Protein AF-F8L8P2-F1 (afdb_monomer_lite)

Secondary structure (DSSP, 8-state):
-------THHHHHHHHHHHHHHHHHHHHHHS-TTSGGGS-TTS-TTGGGGTTSHHHHHHHHHHHHHHS--S-HHHHHHHHHHHHHHHHHHHHHHHTTS--HHHHHHHHHHHHHHTT-----HHHHHHHHTTSTT-------------PPPPPHHHHTS---HHHHHHHHHHHHHHHHHHHHHS-TTS-EEE-HHHHHHHHHHHHHHS-TTTHHHHHHHTT-TT--HHHHHHHHHHHHHHT--BTTEEEEEEEEEE-TT-S-HHHHHHHHHHH-PEEEES-HHHHHHHHHHHTTTSS--S-S---TT-EEEEEEEEEEEEBSS--S-EEEEEEE-TTS-EEEEEEEEEEEEEEEEE-SSEEEEEEEBP-SS-TTS-EEEEEEEESSGGGHHHHHHH--HHHHHHHHHH-EEEEEEEEEEE-EEEEEE-TTHHHHHHHTT----SB-GGGTT-BEEEEEEEEEEEEETTEES----------PPPP-PPPPSEEEE-SS-EEEEEEETTEEEEEEEE-SSTTB---

pLDDT: mean 72.41, std 24.46, range [23.53, 98.12]

Organism: Simkania negevensis (strain ATCC VR-1471 / DSM 27360 / Z) (NCBI:txid331113)

Foldseek 3Di:
DDDDDDDDVVVVVVVVVVVVVVVVVVVPVVPDPDPPPPPDVPDDPPVVVCVVVPVVVVVVVVVVCVVPPDPDPVVVVVVVVVVVVVVLVVVVVVCVVPPDPVVVVVSVVVVCVVVVPPDDDPVVVVVVQVPDPPPDDPPDDPPPPVPQFAADPLLVPDDEDPVLLVQLLQLLLVQVLLVLLLDDPQDWAKDFSLLVVLLLLLLLLQADPVLNQVQCVLSVNPPDDNSRSLSSNLVVVVVQDDVAFDKQKEKEKEADPPQFAPVSVSSCRNRVVYYYFQQDQCRVLCVLCSSAVNLSNGFDPDTDRLAMEIDIEIDTHFFFPAFFPAWDWDWFQFLVRDTDIFTKTKDWWKWFKDDDPFWIKTWTWTDDPDPPVWTKTKIKIGGPDLNCQSVVSNQSRLVSLVVRNVRTDIDHTEIEIDTWFWHKDWPPPVVVSCVVSPNPRDQFGPRRNGRGNDYYTYMYTWTQDRTGIDDDDDDDDDDDDDDDDDPHRPHYDYNSGWIKIFTDIPSRGRMIIIGRDCHGRDDD

Radius of gyration: 30.96 Å; chains: 1; bounding box: 72×100×66 Å

Structure (mmCIF, N/CA/C/O backbone):
data_AF-F8L8P2-F1
#
_entry.id   AF-F8L8P2-F1
#
loop_
_atom_site.group_PDB
_atom_site.id
_atom_site.type_symbol
_atom_site.label_atom_id
_atom_site.label_alt_id
_atom_site.label_comp_id
_atom_site.label_asym_id
_atom_site.label_entity_id
_atom_site.label_seq_id
_atom_site.pdbx_PDB_ins_code
_atom_site.Cartn_x
_atom_site.Cartn_y
_atom_site.Cartn_z
_atom_site.occupancy
_atom_site.B_iso_or_equiv
_atom_site.auth_seq_id
_atom_site.auth_comp_id
_atom_site.auth_asym_id
_atom_site.auth_atom_id
_atom_site.pdbx_PDB_model_num
ATOM 1 N N . MET A 1 1 ? -28.507 78.501 -16.290 1.00 25.98 1 MET A N 1
ATOM 2 C CA . MET A 1 1 ? -29.475 79.107 -17.228 1.00 25.98 1 MET A CA 1
ATOM 3 C C . MET A 1 1 ? -30.063 77.997 -18.083 1.00 25.98 1 MET A C 1
ATOM 5 O O . MET A 1 1 ? -29.312 77.116 -18.471 1.00 25.98 1 MET A O 1
ATOM 9 N N . SER A 1 2 ? -31.384 78.058 -18.278 1.00 24.05 2 SER A N 1
ATOM 10 C CA . SER A 1 2 ? -32.237 77.299 -19.212 1.00 24.05 2 SER A CA 1
ATOM 11 C C . SER A 1 2 ? -32.183 75.765 -19.208 1.00 24.05 2 SER A C 1
ATOM 13 O O . SER A 1 2 ? -31.308 75.138 -19.797 1.00 24.05 2 SER A O 1
ATOM 15 N N . ALA A 1 3 ? -33.246 75.185 -18.648 1.00 33.00 3 ALA A N 1
ATOM 16 C CA . ALA A 1 3 ? -33.853 73.969 -19.165 1.00 33.00 3 ALA A CA 1
ATOM 17 C C . ALA A 1 3 ? -34.311 74.190 -20.615 1.00 33.00 3 ALA A C 1
ATOM 19 O O . ALA A 1 3 ? -35.007 75.174 -20.851 1.00 33.00 3 ALA A O 1
ATOM 20 N N . SER A 1 4 ? -33.976 73.279 -21.535 1.00 30.20 4 SER A N 1
ATOM 21 C CA . SER A 1 4 ? -34.784 72.976 -22.728 1.00 30.20 4 SER A CA 1
ATOM 22 C C . SER A 1 4 ? -34.096 71.940 -23.630 1.00 30.20 4 SER A C 1
ATOM 24 O O . SER A 1 4 ? -32.990 72.177 -24.102 1.00 30.20 4 SER A O 1
ATOM 26 N N . ILE A 1 5 ? -34.840 70.869 -23.932 1.00 37.75 5 ILE A N 1
ATOM 27 C CA . ILE A 1 5 ? -34.777 70.059 -25.163 1.00 37.75 5 ILE A CA 1
ATOM 28 C C . ILE A 1 5 ? -33.667 68.995 -25.237 1.00 37.75 5 ILE A C 1
ATOM 30 O O . ILE A 1 5 ? -32.607 69.195 -25.814 1.00 37.75 5 ILE A O 1
ATOM 34 N N . LEU A 1 6 ? -34.000 67.787 -24.775 1.00 29.09 6 LEU A N 1
ATOM 35 C CA . LEU A 1 6 ? -33.785 66.581 -25.580 1.00 29.09 6 LEU A CA 1
ATOM 36 C C . LEU A 1 6 ? -35.141 65.863 -25.650 1.00 29.09 6 LEU A C 1
ATOM 38 O O . LEU A 1 6 ? -35.615 65.301 -24.661 1.00 29.09 6 LEU A O 1
ATOM 42 N N . GLU A 1 7 ? -35.800 66.007 -26.799 1.00 36.81 7 GLU A N 1
ATOM 43 C CA . GLU A 1 7 ? -37.090 65.400 -27.147 1.00 36.81 7 GLU A CA 1
ATOM 44 C C . GLU A 1 7 ? -37.028 63.861 -27.169 1.00 36.81 7 GLU A C 1
ATOM 46 O O . GLU A 1 7 ? -35.950 63.261 -27.172 1.00 36.81 7 GLU A O 1
ATOM 51 N N . GLY A 1 8 ? -38.210 63.232 -27.134 1.00 40.81 8 GLY A N 1
ATOM 52 C CA . GLY A 1 8 ? -38.454 61.823 -26.790 1.00 40.81 8 GLY A CA 1
ATOM 53 C C . GLY A 1 8 ? -37.607 60.767 -27.509 1.00 40.81 8 GLY A C 1
ATOM 54 O O . GLY A 1 8 ? -37.331 59.726 -26.910 1.00 40.81 8 GLY A O 1
ATOM 55 N N . ASP A 1 9 ? -37.107 61.044 -28.711 1.00 38.44 9 ASP A N 1
ATOM 56 C CA . ASP A 1 9 ? -36.269 60.104 -29.464 1.00 38.44 9 ASP A CA 1
ATOM 57 C C . ASP A 1 9 ? -34.876 59.909 -28.842 1.00 38.44 9 ASP A C 1
ATOM 59 O O . ASP A 1 9 ? -34.335 58.801 -28.869 1.00 38.44 9 ASP A O 1
ATOM 63 N N . ASN A 1 10 ? -34.331 60.920 -28.155 1.00 38.31 10 ASN A N 1
ATOM 64 C CA . ASN A 1 10 ? -33.040 60.799 -27.467 1.00 38.31 10 ASN A CA 1
ATOM 65 C C . ASN A 1 10 ? -33.119 59.968 -26.178 1.00 38.31 10 ASN A C 1
ATOM 67 O O . ASN A 1 10 ? -32.112 59.407 -25.756 1.00 38.31 10 ASN A O 1
ATOM 71 N N . ARG A 1 11 ? -34.305 59.818 -25.566 1.00 39.81 11 ARG A N 1
ATOM 72 C CA . ARG A 1 11 ? -34.502 58.916 -24.412 1.00 39.81 11 ARG A CA 1
ATOM 73 C C . ARG A 1 11 ? -34.585 57.454 -24.835 1.00 39.81 11 ARG A C 1
ATOM 75 O O . ARG A 1 11 ? -34.071 56.594 -24.125 1.00 39.81 11 ARG A O 1
ATOM 82 N N . ILE A 1 12 ? -35.194 57.180 -25.988 1.00 38.56 12 ILE A N 1
ATOM 83 C CA . ILE A 1 12 ? -35.217 55.837 -26.579 1.00 38.56 12 ILE A CA 1
ATOM 84 C C . ILE A 1 12 ? -33.811 55.458 -27.043 1.00 38.56 12 ILE A C 1
ATOM 86 O O . ILE A 1 12 ? -33.401 54.323 -26.819 1.00 38.56 12 ILE A O 1
ATOM 90 N N . LEU A 1 13 ? -33.054 56.402 -27.613 1.00 36.56 13 LEU A N 1
ATOM 91 C CA . LEU A 1 13 ? -31.657 56.189 -27.990 1.00 36.56 13 LEU A CA 1
ATOM 92 C C . LEU A 1 13 ? -30.787 55.873 -26.764 1.00 36.56 13 LEU A C 1
ATOM 94 O O . LEU A 1 13 ? -30.117 54.845 -26.762 1.00 36.56 13 LEU A O 1
ATOM 98 N N . LEU A 1 14 ? -30.901 56.656 -25.681 1.00 41.03 14 LEU A N 1
ATOM 99 C CA . LEU A 1 14 ? -30.187 56.388 -24.425 1.00 41.03 14 LEU A CA 1
ATOM 100 C C . LEU A 1 14 ? -30.578 55.036 -23.812 1.00 41.03 14 LEU A C 1
ATOM 102 O O . LEU A 1 14 ? -29.719 54.308 -23.329 1.00 41.03 14 LEU A O 1
ATOM 106 N N . ALA A 1 15 ? -31.865 54.674 -23.845 1.00 38.75 15 ALA A N 1
ATOM 107 C CA . ALA A 1 15 ? -32.341 53.381 -23.360 1.00 38.75 15 ALA A CA 1
ATOM 108 C C . ALA A 1 15 ? -31.826 52.220 -24.225 1.00 38.75 15 ALA A C 1
ATOM 110 O O . ALA A 1 15 ? -31.468 51.172 -23.689 1.00 38.75 15 ALA A O 1
ATOM 111 N N . LYS A 1 16 ? -31.734 52.399 -25.548 1.00 40.84 16 LYS A N 1
ATOM 112 C CA . LYS A 1 16 ? -31.143 51.416 -26.468 1.00 40.84 16 LYS A CA 1
ATOM 113 C C . LYS A 1 16 ? -29.648 51.249 -26.217 1.00 40.84 16 LYS A C 1
ATOM 115 O O . LYS A 1 16 ? -29.190 50.113 -26.145 1.00 40.84 16 LYS A O 1
ATOM 120 N N . GLU A 1 17 ? -28.921 52.346 -26.027 1.00 43.06 17 GLU A N 1
ATOM 121 C CA . GLU A 1 17 ? -27.490 52.331 -25.709 1.00 43.06 17 GLU A CA 1
ATOM 122 C C . GLU A 1 17 ? -27.221 51.705 -24.334 1.00 43.06 17 GLU A C 1
ATOM 124 O O . GLU A 1 17 ? -26.326 50.873 -24.210 1.00 43.06 17 GLU A O 1
ATOM 129 N N . LEU A 1 18 ? -28.048 51.989 -23.321 1.00 42.78 18 LEU A N 1
ATOM 130 C CA . LEU A 1 18 ? -27.982 51.328 -22.012 1.00 42.78 18 LEU A CA 1
ATOM 131 C C . LEU A 1 18 ? -28.315 49.835 -22.095 1.00 42.78 18 LEU A C 1
ATOM 133 O O . LEU A 1 18 ? -27.648 49.025 -21.459 1.00 42.78 18 LEU A O 1
ATOM 137 N N . THR A 1 19 ? -29.305 49.448 -22.902 1.00 42.31 19 THR A N 1
ATOM 138 C CA . THR A 1 19 ? -29.661 48.032 -23.104 1.00 42.31 19 THR A CA 1
ATOM 139 C C . THR A 1 19 ? -28.543 47.291 -23.836 1.00 42.31 19 THR A C 1
ATOM 141 O O . THR A 1 19 ? -28.214 46.162 -23.480 1.00 42.31 19 THR A O 1
ATOM 144 N N . GLN A 1 20 ? -27.908 47.935 -24.819 1.00 41.50 20 GLN A N 1
ATOM 145 C CA . GLN A 1 20 ? -26.737 47.398 -25.511 1.00 41.50 20 GLN A CA 1
ATOM 146 C C . GLN A 1 20 ? -25.528 47.293 -24.581 1.00 41.50 20 GLN A C 1
ATOM 148 O O . GLN A 1 20 ? -24.863 46.260 -24.590 1.00 41.50 20 GLN A O 1
ATOM 153 N N . ALA A 1 21 ? -25.278 48.292 -23.732 1.00 42.38 21 ALA A N 1
ATOM 154 C CA . ALA A 1 21 ? -24.204 48.259 -22.742 1.00 42.38 21 ALA A CA 1
ATOM 155 C C . ALA A 1 21 ? -24.419 47.142 -21.707 1.00 42.38 21 ALA A C 1
ATOM 157 O O . ALA A 1 21 ? -23.493 46.389 -21.412 1.00 42.38 21 ALA A O 1
ATOM 158 N N . VAL A 1 22 ? -25.649 46.963 -21.215 1.00 44.25 22 VAL A N 1
ATOM 159 C CA . VAL A 1 22 ? -26.007 45.866 -20.302 1.00 44.25 22 VAL A CA 1
ATOM 160 C C . VAL A 1 22 ? -25.879 44.512 -21.000 1.00 44.25 22 VAL A C 1
ATOM 162 O O . VAL A 1 22 ? -25.314 43.590 -20.418 1.00 44.25 22 VAL A O 1
ATOM 165 N N . ALA A 1 23 ? -26.306 44.381 -22.258 1.00 41.12 23 ALA A N 1
ATOM 166 C CA . ALA A 1 23 ? -26.126 43.155 -23.038 1.00 41.12 23 ALA A CA 1
ATOM 167 C C . ALA A 1 23 ? -24.640 42.822 -23.272 1.00 41.12 23 ALA A C 1
ATOM 169 O O . ALA A 1 23 ? -24.256 41.660 -23.166 1.00 41.12 23 ALA A O 1
ATOM 170 N N . LEU A 1 24 ? -23.792 43.827 -23.514 1.00 42.84 24 LEU A N 1
ATOM 171 C CA . LEU A 1 24 ? -22.339 43.679 -23.674 1.00 42.84 24 LEU A CA 1
ATOM 172 C C . LEU A 1 24 ? -21.646 43.260 -22.374 1.00 42.84 24 LEU A C 1
ATOM 174 O O . LEU A 1 24 ? -20.794 42.369 -22.389 1.00 42.84 24 LEU A O 1
ATOM 178 N N . VAL A 1 25 ? -22.037 43.846 -21.242 1.00 42.16 25 VAL A N 1
ATOM 179 C CA . VAL A 1 25 ? -21.534 43.451 -19.918 1.00 42.16 25 VAL A CA 1
ATOM 180 C C . VAL A 1 25 ? -21.998 42.033 -19.575 1.00 42.16 25 VAL A C 1
ATOM 182 O O . VAL A 1 25 ? -21.199 41.220 -19.120 1.00 42.16 25 VAL A O 1
ATOM 185 N N . THR A 1 26 ? -23.247 41.686 -19.890 1.00 42.09 26 THR A N 1
ATOM 186 C CA . THR A 1 26 ? -23.801 40.337 -19.676 1.00 42.09 26 THR A CA 1
ATOM 187 C C . THR A 1 26 ? -23.105 39.296 -20.559 1.00 42.09 26 THR A C 1
ATOM 189 O O . THR A 1 26 ? -22.765 38.214 -20.086 1.00 42.09 26 THR A O 1
ATOM 192 N N . ALA A 1 27 ? -22.805 39.633 -21.817 1.00 37.56 27 ALA A N 1
ATOM 193 C CA . ALA A 1 27 ? -22.040 38.779 -22.723 1.00 37.56 27 ALA A CA 1
ATOM 194 C C . ALA A 1 27 ? -20.587 38.595 -22.257 1.00 37.56 27 ALA A C 1
ATOM 196 O O . ALA A 1 27 ? -20.058 37.493 -22.359 1.00 37.56 27 ALA A O 1
ATOM 197 N N . SER A 1 28 ? -19.967 39.633 -21.688 1.00 39.66 28 SER A N 1
ATOM 198 C CA . SER A 1 28 ? -18.605 39.571 -21.128 1.00 39.66 28 SER A CA 1
ATOM 199 C C . SER A 1 28 ? -18.522 38.730 -19.847 1.00 39.66 28 SER A C 1
ATOM 201 O O . SER A 1 28 ? -17.479 38.153 -19.555 1.00 39.66 28 SER A O 1
ATOM 203 N N . VAL A 1 29 ? -19.618 38.649 -19.086 1.00 40.91 29 VAL A N 1
ATOM 204 C CA . VAL A 1 29 ? -19.731 37.809 -17.881 1.00 40.91 29 VAL A CA 1
ATOM 205 C C . VAL A 1 29 ? -20.052 36.350 -18.238 1.00 40.91 29 VAL A C 1
ATOM 207 O O . VAL A 1 29 ? -19.532 35.442 -17.594 1.00 40.91 29 VAL A O 1
ATOM 210 N N . LEU A 1 30 ? -20.860 36.105 -19.277 1.00 35.47 30 LEU A N 1
ATOM 211 C CA . LEU A 1 30 ? -21.195 34.753 -19.753 1.00 35.47 30 LEU A CA 1
ATOM 212 C C . LEU A 1 30 ? -20.063 34.098 -20.561 1.00 35.47 30 LEU A C 1
ATOM 214 O O . LEU A 1 30 ? -19.873 32.885 -20.488 1.00 35.47 30 LEU A O 1
ATOM 218 N N . LEU A 1 31 ? -19.298 34.882 -21.322 1.00 34.12 31 LEU A N 1
ATOM 219 C CA . LEU A 1 31 ? -18.129 34.420 -22.070 1.00 34.12 31 LEU A CA 1
ATOM 220 C C . LEU A 1 31 ? -16.876 34.707 -21.246 1.00 34.12 31 LEU A C 1
ATOM 222 O O . LEU A 1 31 ? -16.237 35.742 -21.417 1.00 34.12 31 LEU A O 1
ATOM 226 N N . GLY A 1 32 ? -16.548 33.782 -20.341 1.00 35.09 32 GLY A N 1
ATOM 227 C CA . GLY A 1 32 ? -15.383 33.857 -19.459 1.00 35.09 32 GLY A CA 1
ATOM 228 C C . GLY A 1 32 ? -14.146 34.476 -20.126 1.00 35.09 32 GLY A C 1
ATOM 229 O O . GLY A 1 32 ? -13.757 34.130 -21.246 1.00 35.09 32 GLY A O 1
ATOM 230 N N . SER A 1 33 ? -13.542 35.427 -19.421 1.00 41.19 33 SER A N 1
ATOM 231 C CA . SER A 1 33 ? -12.450 36.294 -19.857 1.00 41.19 33 SER A CA 1
ATOM 232 C C . SER A 1 33 ? -11.180 35.525 -20.248 1.00 41.19 33 SER A C 1
ATOM 234 O O . SER A 1 33 ? -10.227 35.414 -19.484 1.00 41.19 33 SER A O 1
ATOM 236 N N . LYS A 1 34 ? -11.137 35.023 -21.485 1.00 36.47 34 LYS A N 1
ATOM 237 C CA . LYS A 1 34 ? -9.885 34.698 -22.200 1.00 36.47 34 LYS A CA 1
ATOM 238 C C . LYS A 1 34 ? -9.973 34.765 -23.730 1.00 36.47 34 LYS A C 1
ATOM 240 O O . LYS A 1 34 ? -8.933 34.781 -24.376 1.00 36.47 34 LYS A O 1
ATOM 245 N N . TYR A 1 35 ? -11.170 34.887 -24.314 1.00 37.06 35 TYR A N 1
ATOM 246 C CA . TYR A 1 35 ? -11.366 34.853 -25.776 1.00 37.06 35 TYR A CA 1
ATOM 247 C C . TYR A 1 35 ? -11.812 36.181 -26.414 1.00 37.06 35 TYR A C 1
ATOM 249 O O . TYR A 1 35 ? -11.929 36.269 -27.630 1.00 37.06 35 TYR A O 1
ATOM 257 N N . PHE A 1 36 ? -12.035 37.236 -25.625 1.00 37.81 36 PHE A N 1
ATOM 258 C CA . PHE A 1 36 ? -12.643 38.479 -26.122 1.00 37.81 36 PHE A CA 1
ATOM 259 C C . PHE A 1 36 ? -11.677 39.387 -26.914 1.00 37.81 36 PHE A C 1
ATOM 261 O O . PHE A 1 36 ? -12.108 40.209 -27.715 1.00 37.81 36 PHE A O 1
ATOM 268 N N . VAL A 1 37 ? -10.360 39.228 -26.734 1.00 36.97 37 VAL A N 1
ATOM 269 C CA . VAL A 1 37 ? -9.342 40.120 -27.330 1.00 36.97 37 VAL A CA 1
ATOM 270 C C . VAL A 1 37 ? -8.988 39.744 -28.781 1.00 36.97 37 VAL A C 1
ATOM 272 O O . VAL A 1 37 ? -8.398 40.552 -29.491 1.00 36.97 37 VAL A O 1
ATOM 275 N N . SER A 1 38 ? -9.376 38.563 -29.275 1.00 35.75 38 SER A N 1
ATOM 276 C CA . SER A 1 38 ? -9.029 38.126 -30.638 1.00 35.75 38 SER A CA 1
ATOM 277 C C . SER A 1 38 ? -10.017 38.557 -31.730 1.00 35.75 38 SER A C 1
ATOM 279 O O . SER A 1 38 ? -9.664 38.482 -32.903 1.00 35.75 38 SER A O 1
ATOM 281 N N . TYR A 1 39 ? -11.222 39.026 -31.379 1.00 34.66 39 TYR A N 1
ATOM 282 C CA . TYR A 1 39 ? -12.300 39.257 -32.357 1.00 34.66 39 TYR A CA 1
ATOM 283 C C . TYR A 1 39 ? -12.633 40.728 -32.664 1.00 34.66 39 TYR A C 1
ATOM 285 O O . TYR A 1 39 ? -13.313 40.984 -33.654 1.00 34.66 39 TYR A O 1
ATOM 293 N N . PHE A 1 40 ? -12.135 41.704 -31.893 1.00 36.72 40 PHE A N 1
ATOM 294 C CA . PHE A 1 40 ? -12.420 43.131 -32.125 1.00 36.72 40 PHE A CA 1
ATOM 295 C C . PHE A 1 40 ? -11.168 44.009 -31.926 1.00 36.72 40 PHE A C 1
ATOM 297 O O . PHE A 1 40 ? -10.909 44.466 -30.814 1.00 36.72 40 PHE A O 1
ATOM 304 N N . PRO A 1 41 ? -10.386 44.288 -32.989 1.00 32.75 41 PRO A N 1
ATOM 305 C CA . PRO A 1 41 ? -9.121 45.029 -32.886 1.00 32.75 41 PRO A CA 1
ATOM 306 C C . PRO A 1 41 ? -9.274 46.542 -32.651 1.00 32.75 41 PRO A C 1
ATOM 308 O O . PRO A 1 41 ? -8.275 47.238 -32.498 1.00 32.75 41 PRO A O 1
ATOM 311 N N . SER A 1 42 ? -10.498 47.076 -32.671 1.00 32.69 42 SER A N 1
ATOM 312 C CA . SER A 1 42 ? -10.778 48.519 -32.711 1.00 32.69 42 SER A CA 1
ATOM 313 C C . SER A 1 42 ? -11.252 49.130 -31.388 1.00 32.69 42 SER A C 1
ATOM 315 O O . SER A 1 42 ? -11.588 50.312 -31.358 1.00 32.69 42 SER A O 1
ATOM 317 N N . ILE A 1 43 ? -11.256 48.380 -30.284 1.00 35.16 43 ILE A N 1
ATOM 318 C CA . ILE A 1 43 ? -11.618 48.915 -28.964 1.00 35.16 43 ILE A CA 1
ATOM 319 C C . ILE A 1 43 ? -10.324 49.192 -28.186 1.00 35.16 43 ILE A C 1
ATOM 321 O O . ILE A 1 43 ? -9.569 48.268 -27.880 1.00 35.16 43 ILE A O 1
ATOM 325 N N . SER A 1 44 ? -10.031 50.472 -27.915 1.00 32.38 44 SER A N 1
ATOM 326 C CA . SER A 1 44 ? -8.795 50.885 -27.240 1.00 32.38 44 SER A CA 1
ATOM 327 C C . SER A 1 44 ? -8.711 50.315 -25.818 1.00 32.38 44 SER A C 1
ATOM 329 O O . SER A 1 44 ? -9.712 50.131 -25.121 1.00 32.38 44 SER A O 1
ATOM 331 N N . LYS A 1 45 ? -7.475 50.047 -25.373 1.00 31.91 45 LYS A N 1
ATOM 332 C CA . LYS A 1 45 ? -7.127 49.485 -24.054 1.00 31.91 45 LYS A CA 1
ATOM 333 C C . LYS A 1 45 ? -7.630 50.303 -22.849 1.00 31.91 45 LYS A C 1
ATOM 335 O O . LYS A 1 45 ? -7.525 49.823 -21.725 1.00 31.91 45 LYS A O 1
ATOM 340 N N . GLU A 1 46 ? -8.201 51.488 -23.051 1.00 31.59 46 GLU A N 1
ATOM 341 C CA . GLU A 1 46 ? -8.759 52.322 -21.980 1.00 31.59 46 GLU A CA 1
ATOM 342 C C . GLU A 1 46 ? -10.134 51.841 -21.481 1.00 31.59 46 GLU A C 1
ATOM 344 O O . GLU A 1 46 ? -10.485 52.103 -20.333 1.00 31.59 46 GLU A O 1
ATOM 349 N N . ALA A 1 47 ? -10.886 51.057 -22.266 1.00 32.50 47 ALA A N 1
ATOM 350 C CA . ALA A 1 47 ? -12.197 50.541 -21.845 1.00 32.50 47 ALA A CA 1
ATOM 351 C C . ALA A 1 47 ? -12.118 49.447 -20.756 1.00 32.50 47 ALA A C 1
ATOM 353 O O . ALA A 1 47 ? -13.072 49.247 -20.006 1.00 32.50 47 ALA A O 1
ATOM 354 N N . LEU A 1 48 ? -10.974 48.762 -20.621 1.00 32.81 48 LEU A N 1
ATOM 355 C CA . LEU A 1 48 ? -10.785 47.696 -19.625 1.00 32.81 48 LEU A CA 1
ATOM 356 C C . LEU A 1 48 ? -10.517 48.211 -18.197 1.00 32.81 48 LEU A C 1
ATOM 358 O O . LEU A 1 48 ? -10.558 47.427 -17.252 1.00 32.81 48 LEU A O 1
ATOM 362 N N . LEU A 1 49 ? -10.265 49.511 -18.020 1.00 31.11 49 LEU A N 1
ATOM 363 C CA . LEU A 1 49 ? -9.950 50.117 -16.718 1.00 31.11 49 LEU A CA 1
ATOM 364 C C . LEU A 1 49 ? -11.184 50.618 -15.942 1.00 31.11 49 LEU A C 1
ATOM 366 O O . LEU A 1 49 ? -11.047 51.060 -14.804 1.00 31.11 49 LEU A O 1
ATOM 370 N N . LEU A 1 50 ? -12.394 50.503 -16.502 1.00 29.81 50 LEU A N 1
ATOM 371 C CA . LEU A 1 50 ? -13.646 50.962 -15.872 1.00 29.81 50 LEU A CA 1
ATOM 372 C C . LEU A 1 50 ? -14.472 49.848 -15.202 1.00 29.81 50 LEU A C 1
ATOM 374 O O . LEU A 1 50 ? -15.598 50.087 -14.768 1.00 29.81 50 LEU A O 1
ATOM 378 N N . ALA A 1 51 ? -13.913 48.647 -15.044 1.00 30.36 51 ALA A N 1
ATOM 379 C CA . ALA A 1 51 ? -14.571 47.532 -14.360 1.00 30.36 51 ALA A CA 1
ATOM 380 C C . ALA A 1 51 ? -15.024 47.799 -12.896 1.00 30.36 51 ALA A C 1
ATOM 382 O O . ALA A 1 51 ? -15.947 47.112 -12.460 1.00 30.36 51 ALA A O 1
ATOM 383 N N . PRO A 1 52 ? -14.501 48.794 -12.139 1.00 29.48 52 PRO A N 1
ATOM 384 C CA . PRO A 1 52 ? -15.070 49.162 -10.836 1.00 29.48 52 PRO A CA 1
ATOM 385 C C . PRO A 1 52 ? -16.185 50.229 -10.894 1.00 29.48 52 PRO A C 1
ATOM 387 O O . PRO A 1 52 ? -16.701 50.613 -9.849 1.00 29.48 52 PRO A O 1
ATOM 390 N N . ALA A 1 53 ? -16.565 50.746 -12.071 1.00 30.41 53 ALA A N 1
ATOM 391 C CA . ALA A 1 53 ? -17.503 51.874 -12.188 1.00 30.41 53 ALA A CA 1
ATOM 392 C C . ALA A 1 53 ? -18.990 51.474 -12.338 1.00 30.41 53 ALA A C 1
ATOM 394 O O . ALA A 1 53 ? -19.867 52.340 -12.287 1.00 30.41 53 ALA A O 1
ATOM 395 N N . SER A 1 54 ? -19.308 50.184 -12.496 1.00 36.94 54 SER A N 1
ATOM 396 C CA . SER A 1 54 ? -20.682 49.707 -12.740 1.00 36.94 54 SER A CA 1
ATOM 397 C C . SER A 1 54 ? -21.588 49.757 -11.501 1.00 36.94 54 SER A C 1
ATOM 399 O O . SER A 1 54 ? -22.789 50.001 -11.630 1.00 36.94 54 SER A O 1
ATOM 401 N N . THR A 1 55 ? -21.035 49.626 -10.293 1.00 35.59 55 THR A N 1
ATOM 402 C CA . THR A 1 55 ? -21.775 49.768 -9.024 1.00 35.59 55 THR A CA 1
ATOM 403 C C . THR A 1 55 ? -22.149 51.221 -8.721 1.00 35.59 55 THR A C 1
ATOM 405 O O . THR A 1 55 ? -23.232 51.481 -8.197 1.00 35.59 55 THR A O 1
ATOM 408 N N . SER A 1 56 ? -21.308 52.182 -9.112 1.00 33.25 56 SER A N 1
ATOM 409 C CA . SER A 1 56 ? -21.531 53.616 -8.868 1.00 33.25 56 SER A CA 1
ATOM 410 C C . SER A 1 56 ? -22.590 54.218 -9.798 1.00 33.25 56 SER A C 1
ATOM 412 O O . SER A 1 56 ? -23.389 55.050 -9.368 1.00 33.25 56 SER A O 1
ATOM 414 N N . ILE A 1 57 ? -22.650 53.766 -11.057 1.00 36.91 57 ILE A N 1
ATOM 415 C CA . ILE A 1 57 ? -23.662 54.211 -12.032 1.00 36.91 57 ILE A CA 1
ATOM 416 C C . ILE A 1 57 ? -25.046 53.665 -11.658 1.00 36.91 57 ILE A C 1
ATOM 418 O O . ILE A 1 57 ? -26.024 54.412 -11.690 1.00 36.91 57 ILE A O 1
ATOM 422 N N . GLY A 1 58 ? -25.129 52.400 -11.226 1.00 39.72 58 GLY A N 1
ATOM 423 C CA . GLY A 1 58 ? -26.379 51.808 -10.742 1.00 39.72 58 GLY A CA 1
ATOM 424 C C . GLY A 1 58 ? -26.972 52.582 -9.561 1.00 39.72 58 GLY A C 1
ATOM 425 O O . GLY A 1 58 ? -28.163 52.882 -9.561 1.00 39.72 58 GLY A O 1
ATOM 426 N N . HIS A 1 59 ? -26.133 52.993 -8.604 1.00 36.56 59 HIS A N 1
ATOM 427 C CA . HIS A 1 59 ? -26.564 53.767 -7.436 1.00 36.56 59 HIS A CA 1
ATOM 428 C C . HIS A 1 59 ? -27.059 55.179 -7.805 1.00 36.56 59 HIS A C 1
ATOM 430 O O . HIS A 1 59 ? -28.077 55.630 -7.285 1.00 36.56 59 HIS A O 1
ATOM 436 N N . TYR A 1 60 ? -26.390 55.861 -8.743 1.00 36.28 60 TYR A N 1
ATOM 437 C CA . TYR A 1 60 ? -26.752 57.221 -9.174 1.00 36.28 60 TYR A CA 1
ATOM 438 C C . TYR A 1 60 ? -28.063 57.263 -9.979 1.00 36.28 60 TYR A C 1
ATOM 440 O O . TYR A 1 60 ? -28.871 58.188 -9.837 1.00 36.28 60 TYR A O 1
ATOM 448 N N . VAL A 1 61 ? -28.297 56.236 -10.803 1.00 40.00 61 VAL A N 1
ATOM 449 C CA . VAL A 1 61 ? -29.551 56.049 -11.547 1.00 40.00 61 VAL A CA 1
ATOM 450 C C . VAL A 1 61 ? -30.699 55.750 -10.580 1.00 40.00 61 VAL A C 1
ATOM 452 O O . VAL A 1 61 ? -31.765 56.352 -10.702 1.00 40.00 61 VAL A O 1
ATOM 455 N N . PHE A 1 62 ? -30.468 54.910 -9.568 1.00 41.59 62 PHE A N 1
ATOM 456 C CA . PHE A 1 62 ? -31.473 54.591 -8.551 1.00 41.59 62 PHE A CA 1
ATOM 457 C C . PHE A 1 62 ? -31.844 55.812 -7.694 1.00 41.59 62 PHE A C 1
ATOM 459 O O . PHE A 1 62 ? -33.027 56.091 -7.503 1.00 41.59 62 PHE A O 1
ATOM 466 N N . GLU A 1 63 ? -30.859 56.601 -7.250 1.00 38.56 63 GLU A N 1
ATOM 467 C CA . GLU A 1 63 ? -31.096 57.850 -6.509 1.00 38.56 63 GLU A CA 1
ATOM 468 C C . GLU A 1 63 ? -31.875 58.886 -7.338 1.00 38.56 63 GLU A C 1
ATOM 470 O O . GLU A 1 63 ? -32.764 59.559 -6.813 1.00 38.56 63 GLU A O 1
ATOM 475 N N . SER A 1 64 ? -31.567 59.012 -8.634 1.00 39.88 64 SER A N 1
ATOM 476 C CA . SER A 1 64 ? -32.246 59.960 -9.531 1.00 39.88 64 SER A CA 1
ATOM 477 C C . SER A 1 64 ? -33.700 59.559 -9.802 1.00 39.88 64 SER A C 1
ATOM 479 O O . SER A 1 64 ? -34.578 60.420 -9.849 1.00 39.88 64 SER A O 1
ATOM 481 N N . ILE A 1 65 ? -33.971 58.256 -9.922 1.00 43.44 65 ILE A N 1
ATOM 482 C CA . ILE A 1 65 ? -35.325 57.709 -10.096 1.00 43.44 65 ILE A CA 1
ATOM 483 C C . ILE A 1 65 ? -36.134 57.834 -8.799 1.00 43.44 65 ILE A C 1
ATOM 485 O O . ILE A 1 65 ? -37.314 58.174 -8.850 1.00 43.44 65 ILE A O 1
ATOM 489 N N . TRP A 1 66 ? -35.511 57.636 -7.633 1.00 41.75 66 TRP A N 1
ATOM 490 C CA . TRP A 1 66 ? -36.176 57.783 -6.333 1.00 41.75 66 TRP A CA 1
ATOM 491 C C . TRP A 1 66 ? -36.546 59.239 -6.020 1.00 41.75 66 TRP A C 1
ATOM 493 O O . TRP A 1 66 ? -37.622 59.513 -5.492 1.00 41.75 66 TRP A O 1
ATOM 503 N N . LYS A 1 67 ? -35.683 60.196 -6.387 1.00 37.34 67 LYS A N 1
ATOM 504 C CA . LYS A 1 67 ? -35.933 61.636 -6.195 1.00 37.34 67 LYS A CA 1
ATOM 505 C C . LYS A 1 67 ? -36.963 62.210 -7.180 1.00 37.34 67 LYS A C 1
ATOM 507 O O . LYS A 1 67 ? -37.506 63.284 -6.926 1.00 37.34 67 LYS A O 1
ATOM 512 N N . SER A 1 68 ? -37.246 61.543 -8.301 1.00 40.16 68 SER A N 1
ATOM 513 C CA . SER A 1 68 ? -38.262 61.964 -9.280 1.00 40.16 68 SER A CA 1
ATOM 514 C C . SER A 1 68 ? -38.821 60.758 -10.050 1.00 40.16 68 SER A C 1
ATOM 516 O O . SER A 1 68 ? -38.376 60.480 -11.167 1.00 40.16 68 SER A O 1
ATOM 518 N N . PRO A 1 69 ? -39.800 60.032 -9.476 1.00 45.12 69 PRO A N 1
ATOM 519 C CA . PRO A 1 69 ? -40.326 58.819 -10.087 1.00 45.12 69 PRO A CA 1
ATOM 520 C C . PRO A 1 69 ? -41.013 59.121 -11.434 1.00 45.12 69 PRO A C 1
ATOM 522 O O . PRO A 1 69 ? -41.773 60.093 -11.536 1.00 45.12 69 PRO A O 1
ATOM 525 N N . PRO A 1 70 ? -40.770 58.312 -12.485 1.00 48.44 70 PRO A N 1
ATOM 526 C CA . PRO A 1 70 ? -41.457 58.469 -13.760 1.00 48.44 70 PRO A CA 1
ATOM 527 C C . PRO A 1 70 ? -42.964 58.268 -13.575 1.00 48.44 70 PRO A C 1
ATOM 529 O O . PRO A 1 70 ? -43.386 57.358 -12.878 1.00 48.44 70 PRO A O 1
ATOM 532 N N . LYS A 1 71 ? -43.796 59.089 -14.223 1.00 42.34 71 LYS A N 1
ATOM 533 C CA . LYS A 1 71 ? -45.263 58.926 -14.181 1.00 42.34 71 LYS A CA 1
ATOM 534 C C . LYS A 1 71 ? -45.787 57.824 -15.114 1.00 42.34 71 LYS A C 1
ATOM 536 O O . LYS A 1 71 ? -46.976 57.533 -15.091 1.00 42.34 71 LYS A O 1
ATOM 541 N N . ASP A 1 72 ? -44.915 57.248 -15.943 1.00 45.66 72 ASP A N 1
ATOM 542 C CA . ASP A 1 72 ? -45.255 56.178 -16.881 1.00 45.66 72 ASP A CA 1
ATOM 543 C C . ASP A 1 72 ? -45.053 54.809 -16.218 1.00 45.66 72 ASP A C 1
ATOM 545 O O . ASP A 1 72 ? -43.929 54.386 -15.927 1.00 45.66 72 ASP A O 1
ATOM 549 N N . GLU A 1 73 ? -46.170 54.129 -15.979 1.00 37.41 73 GLU A N 1
ATOM 550 C CA . GLU A 1 73 ? -46.252 52.829 -15.312 1.00 37.41 73 GLU A CA 1
ATOM 551 C C . GLU A 1 73 ? -45.475 51.732 -16.066 1.00 37.41 73 GLU A C 1
ATOM 553 O O . GLU A 1 73 ? -44.919 50.812 -15.459 1.00 37.41 73 GLU A O 1
ATOM 558 N N . THR A 1 74 ? -45.354 51.864 -17.389 1.00 37.28 74 THR A N 1
ATOM 559 C CA . THR A 1 74 ? -44.612 50.934 -18.250 1.00 37.28 74 THR A CA 1
ATOM 560 C C . THR A 1 74 ? -43.112 51.056 -18.012 1.00 37.28 74 THR A C 1
ATOM 562 O O . THR A 1 74 ? -42.408 50.053 -17.893 1.00 37.28 74 THR A O 1
ATOM 565 N N . LEU A 1 75 ? -42.620 52.291 -17.880 1.00 40.12 75 LEU A N 1
ATOM 566 C CA . LEU A 1 75 ? -41.207 52.568 -17.644 1.00 40.12 75 LEU A CA 1
ATOM 567 C C . LEU A 1 75 ? -40.789 52.140 -16.231 1.00 40.12 75 LEU A C 1
ATOM 569 O O . LEU A 1 75 ? -39.716 51.564 -16.065 1.00 40.12 75 LEU A O 1
ATOM 573 N N . ILE A 1 76 ? -41.660 52.335 -15.233 1.00 40.47 76 ILE A N 1
ATOM 574 C CA . ILE A 1 76 ? -41.445 51.824 -13.869 1.00 40.47 76 ILE A CA 1
ATOM 575 C C . ILE A 1 76 ? -41.324 50.297 -13.883 1.00 40.47 76 ILE A C 1
ATOM 577 O O . ILE A 1 76 ? -40.372 49.758 -13.321 1.00 40.47 76 ILE A O 1
ATOM 581 N N . ARG A 1 77 ? -42.231 49.586 -14.564 1.00 41.03 77 ARG A N 1
ATOM 582 C CA . ARG A 1 77 ? -42.177 48.116 -14.653 1.00 41.03 77 ARG A CA 1
ATOM 583 C C . ARG A 1 77 ? -40.910 47.615 -15.338 1.00 41.03 77 ARG A C 1
ATOM 585 O O . ARG A 1 77 ? -40.310 46.655 -14.862 1.00 41.03 77 ARG A O 1
ATOM 592 N N . VAL A 1 78 ? -40.475 48.267 -16.417 1.00 42.31 78 VAL A N 1
ATOM 593 C CA . VAL A 1 78 ? -39.229 47.906 -17.112 1.00 42.31 78 VAL A CA 1
ATOM 594 C C . VAL A 1 78 ? -38.018 48.138 -16.207 1.00 42.31 78 VAL A C 1
ATOM 596 O O . VAL A 1 78 ? -37.175 47.252 -16.092 1.00 42.31 78 VAL A O 1
ATOM 599 N N . ILE A 1 79 ? -37.946 49.267 -15.500 1.00 44.09 79 ILE A N 1
ATOM 600 C CA . ILE A 1 79 ? -36.835 49.578 -14.585 1.00 44.09 79 ILE A CA 1
ATOM 601 C C . ILE A 1 79 ? -36.803 48.607 -13.397 1.00 44.09 79 ILE A C 1
ATOM 603 O O . ILE A 1 79 ? -35.736 48.078 -13.071 1.00 44.09 79 ILE A O 1
ATOM 607 N N . CYS A 1 80 ? -37.952 48.324 -12.780 1.00 42.34 80 CYS A N 1
ATOM 608 C CA . CYS A 1 80 ? -38.051 47.378 -11.671 1.00 42.34 80 CYS A CA 1
ATOM 609 C C . CYS A 1 80 ? -37.650 45.971 -12.114 1.00 42.34 80 CYS A C 1
ATOM 611 O O . CYS A 1 80 ? -36.792 45.376 -11.472 1.00 42.34 80 CYS A O 1
ATOM 613 N N . ASN A 1 81 ? -38.167 45.477 -13.243 1.00 43.84 81 ASN A N 1
ATOM 614 C CA . ASN A 1 81 ? -37.821 44.146 -13.747 1.00 43.84 81 ASN A CA 1
ATOM 615 C C . ASN A 1 81 ? -36.345 44.043 -14.145 1.00 43.84 81 ASN A C 1
ATOM 617 O O . ASN A 1 81 ? -35.702 43.043 -13.842 1.00 43.84 81 ASN A O 1
ATOM 621 N N . THR A 1 82 ? -35.779 45.078 -14.768 1.00 45.06 82 THR A N 1
ATOM 622 C CA . THR A 1 82 ? -34.365 45.065 -15.181 1.00 45.06 82 THR A CA 1
ATOM 623 C C . THR A 1 82 ? -33.438 45.102 -13.967 1.00 45.06 82 THR A C 1
ATOM 625 O O . THR A 1 82 ? -32.456 44.362 -13.919 1.00 45.06 82 THR A O 1
ATOM 628 N N . THR A 1 83 ? -33.777 45.891 -12.941 1.00 45.69 83 THR A N 1
ATOM 629 C CA . THR A 1 83 ? -33.010 45.914 -11.688 1.00 45.69 83 THR A CA 1
ATOM 630 C C . THR A 1 83 ? -33.148 44.599 -10.921 1.00 45.69 83 THR A C 1
ATOM 632 O O . THR A 1 83 ? -32.155 44.099 -10.399 1.00 45.69 83 THR A O 1
ATOM 635 N N . LEU A 1 84 ? -34.339 43.988 -10.897 1.00 44.34 84 LEU A N 1
ATOM 636 C CA . LEU A 1 84 ? -34.571 42.699 -10.235 1.00 44.34 84 LEU A CA 1
ATOM 637 C C . LEU A 1 84 ? -33.770 41.572 -10.900 1.00 44.34 84 LEU A C 1
ATOM 639 O O . LEU A 1 84 ? -33.144 40.770 -10.213 1.00 44.34 84 LEU A O 1
ATOM 643 N N . VAL A 1 85 ? -33.741 41.547 -12.236 1.00 45.47 85 VAL A N 1
ATOM 644 C CA . VAL A 1 85 ? -32.982 40.562 -13.020 1.00 45.47 85 VAL A CA 1
ATOM 645 C C . VAL A 1 85 ? -31.478 40.760 -12.836 1.00 45.47 85 VAL A C 1
ATOM 647 O O . VAL A 1 85 ? -30.766 39.787 -12.603 1.00 45.47 85 VAL A O 1
ATOM 650 N N . ALA A 1 86 ? -30.986 42.003 -12.859 1.00 45.44 86 ALA A N 1
ATOM 651 C CA . ALA A 1 86 ? -29.575 42.294 -12.601 1.00 45.44 86 ALA A CA 1
ATOM 652 C C . ALA A 1 86 ? -29.152 41.902 -11.172 1.00 45.44 86 ALA A C 1
ATOM 654 O O . ALA A 1 86 ? -28.084 41.320 -10.981 1.00 45.44 86 ALA A O 1
ATOM 655 N N . SER A 1 87 ? -30.016 42.147 -10.183 1.00 44.16 87 SER A N 1
ATOM 656 C CA . SER A 1 87 ? -29.790 41.750 -8.786 1.00 44.16 87 SER A CA 1
ATOM 657 C C . SER A 1 87 ? -29.789 40.229 -8.633 1.00 44.16 87 SER A C 1
ATOM 659 O O . SER A 1 87 ? -28.897 39.677 -7.997 1.00 44.16 87 SER A O 1
ATOM 661 N N . GLY A 1 88 ? -30.741 39.540 -9.273 1.00 45.19 88 GLY A N 1
ATOM 662 C CA . GLY A 1 88 ? -30.822 38.081 -9.279 1.00 45.19 88 GLY A CA 1
ATOM 663 C C . GLY A 1 88 ? -29.615 37.427 -9.948 1.00 45.19 88 GLY A C 1
ATOM 664 O O . GLY A 1 88 ? -29.088 36.451 -9.428 1.00 45.19 88 GLY A O 1
ATOM 665 N N . LEU A 1 89 ? -29.109 37.991 -11.048 1.00 46.41 89 LEU A N 1
ATOM 666 C CA . LEU A 1 89 ? -27.915 37.486 -11.736 1.00 46.41 89 LEU A CA 1
ATOM 667 C C . LEU A 1 89 ? -26.630 37.710 -10.929 1.00 46.41 89 LEU A C 1
ATOM 669 O O . LEU A 1 89 ? -25.791 36.812 -10.875 1.00 46.41 89 LEU A O 1
ATOM 673 N N . LEU A 1 90 ? -26.489 38.856 -10.253 1.00 45.31 90 LEU A N 1
ATOM 674 C CA . LEU A 1 90 ? -25.381 39.101 -9.319 1.00 45.31 90 LEU A CA 1
ATOM 675 C C . LEU A 1 90 ? -25.442 38.157 -8.112 1.00 45.31 90 LEU A C 1
ATOM 677 O O . LEU A 1 90 ? -24.413 37.634 -7.688 1.00 45.31 90 LEU A O 1
ATOM 681 N N . PHE A 1 91 ? -26.644 37.887 -7.599 1.00 42.19 91 PHE A N 1
ATOM 682 C CA . PHE A 1 91 ? -26.857 36.961 -6.489 1.00 42.19 91 PHE A CA 1
ATOM 683 C C . PHE A 1 91 ? -26.599 35.501 -6.894 1.00 42.19 91 PHE A C 1
ATOM 685 O O . PHE A 1 91 ? -25.989 34.759 -6.133 1.00 42.19 91 PHE A O 1
ATOM 692 N N . ILE A 1 92 ? -26.964 35.095 -8.116 1.00 45.28 92 ILE A N 1
ATOM 693 C CA . ILE A 1 92 ? -26.625 33.778 -8.683 1.00 45.28 92 ILE A CA 1
ATOM 694 C C . ILE A 1 92 ? -25.114 33.660 -8.903 1.00 45.28 92 ILE A C 1
ATOM 696 O O . ILE A 1 92 ? -24.532 32.646 -8.527 1.00 45.28 92 ILE A O 1
ATOM 700 N N . GLY A 1 93 ? -24.457 34.696 -9.432 1.00 44.12 93 GLY A N 1
ATOM 701 C CA . GLY A 1 93 ? -22.998 34.735 -9.564 1.00 44.12 93 GLY A CA 1
ATOM 702 C C . GLY A 1 93 ? -22.294 34.570 -8.214 1.00 44.12 93 GLY A C 1
ATOM 703 O O . GLY A 1 93 ? -21.381 33.755 -8.088 1.00 44.12 93 GLY A O 1
ATOM 704 N N . TRP A 1 94 ? -22.783 35.254 -7.178 1.00 39.38 94 TRP A N 1
ATOM 705 C CA . TRP A 1 94 ? -22.295 35.094 -5.807 1.00 39.38 94 TRP A CA 1
ATOM 706 C C . TRP A 1 94 ? -22.585 33.690 -5.239 1.00 39.38 94 TRP A C 1
ATOM 708 O O . TRP A 1 94 ? -21.697 33.063 -4.665 1.00 39.38 94 TRP A O 1
ATOM 718 N N . MET A 1 95 ? -23.778 33.132 -5.474 1.00 35.94 95 MET A N 1
ATOM 719 C CA . MET A 1 95 ? -24.150 31.793 -4.998 1.00 35.94 95 MET A CA 1
ATOM 720 C C . MET A 1 95 ? -23.412 30.656 -5.710 1.00 35.94 95 MET A C 1
ATOM 722 O O . MET A 1 95 ? -23.154 29.636 -5.078 1.00 35.94 95 MET A O 1
ATOM 726 N N . THR A 1 96 ? -23.007 30.817 -6.975 1.00 42.50 96 THR A N 1
ATOM 727 C CA . THR A 1 96 ? -22.196 29.813 -7.697 1.00 42.50 96 THR A CA 1
ATOM 728 C C . THR A 1 96 ? -20.782 29.639 -7.130 1.00 42.50 96 THR A C 1
ATOM 730 O O . THR A 1 96 ? -20.117 28.661 -7.460 1.00 42.50 96 THR A O 1
ATOM 733 N N . GLN A 1 97 ? -20.343 30.523 -6.225 1.00 41.97 97 GLN A N 1
ATOM 734 C CA . GLN A 1 97 ? -19.128 30.332 -5.424 1.00 41.97 97 GLN A CA 1
ATOM 735 C C . GLN A 1 97 ? -19.374 29.578 -4.101 1.00 41.97 97 GLN A C 1
ATOM 737 O O . GLN A 1 97 ? -18.411 29.190 -3.443 1.00 41.97 97 GLN A O 1
ATOM 742 N N . SER A 1 98 ? -20.631 29.325 -3.709 1.00 39.59 98 SER A N 1
ATOM 743 C CA . SER A 1 98 ? -20.993 28.602 -2.480 1.00 39.59 98 SER A CA 1
ATOM 744 C C . SER A 1 98 ? -21.646 27.246 -2.786 1.00 39.59 98 SER A C 1
ATOM 746 O O . SER A 1 98 ? -22.630 27.137 -3.513 1.00 39.59 98 SER A O 1
ATOM 748 N N . SER A 1 99 ? -21.093 26.175 -2.232 1.00 38.91 99 SER A N 1
ATOM 749 C CA . SER A 1 99 ? -21.332 24.788 -2.646 1.00 38.91 99 SER A CA 1
ATOM 750 C C . SER A 1 99 ? -22.531 24.105 -1.968 1.00 38.91 99 SER A C 1
ATOM 752 O O . SER A 1 99 ? -22.411 22.987 -1.473 1.00 38.91 99 SER A O 1
ATOM 754 N N . THR A 1 100 ? -23.723 24.719 -1.955 1.00 44.56 100 THR A N 1
ATOM 755 C CA . THR A 1 100 ? -24.935 24.036 -1.440 1.00 44.56 100 THR A CA 1
ATOM 756 C C . THR A 1 100 ? -26.159 24.143 -2.359 1.00 44.56 100 THR A C 1
ATOM 758 O O . THR A 1 100 ? -26.784 25.189 -2.518 1.00 44.56 100 THR A O 1
ATOM 761 N N . LEU A 1 101 ? -26.559 22.992 -2.921 1.00 43.69 101 LEU A N 1
ATOM 762 C CA . LEU A 1 101 ? -27.720 22.808 -3.812 1.00 43.69 101 LEU A CA 1
ATOM 763 C C . LEU A 1 101 ? -29.062 23.273 -3.206 1.00 43.69 101 LEU A C 1
ATOM 765 O O . LEU A 1 101 ? -29.991 23.623 -3.935 1.00 43.69 101 LEU A O 1
ATOM 769 N N . SER A 1 102 ? -29.172 23.271 -1.876 1.00 40.91 102 SER A N 1
ATOM 770 C CA . SER A 1 102 ? -30.386 23.648 -1.143 1.00 40.91 102 SER A CA 1
ATOM 771 C C . SER A 1 102 ? -30.690 25.148 -1.237 1.00 40.91 102 SER A C 1
ATOM 773 O O . SER A 1 102 ? -31.856 25.524 -1.351 1.00 40.91 102 SER A O 1
ATOM 775 N N . LEU A 1 103 ? -29.657 25.998 -1.262 1.00 41.66 103 LEU A N 1
ATOM 776 C CA . LEU A 1 103 ? -29.804 27.456 -1.371 1.00 41.66 103 LEU A CA 1
ATOM 777 C C . LEU A 1 103 ? -30.142 27.890 -2.803 1.00 41.66 103 LEU A C 1
ATOM 779 O O . LEU A 1 103 ? -30.953 28.791 -2.998 1.00 41.66 103 LEU A O 1
ATOM 783 N N . ILE A 1 104 ? -29.626 27.172 -3.806 1.00 49.91 104 ILE A N 1
ATOM 784 C CA . ILE A 1 104 ? -29.962 27.398 -5.222 1.00 49.91 104 ILE A CA 1
ATOM 785 C C . ILE A 1 104 ? -31.455 27.133 -5.475 1.00 49.91 104 ILE A C 1
ATOM 787 O O . ILE A 1 104 ? -32.117 27.911 -6.161 1.00 49.91 104 ILE A O 1
ATOM 791 N N . LYS A 1 105 ? -32.016 26.066 -4.882 1.00 46.66 105 LYS A N 1
ATOM 792 C CA . LYS A 1 105 ? -33.456 25.772 -4.977 1.00 46.66 105 LYS A CA 1
ATOM 793 C C . LYS A 1 105 ? -34.319 26.841 -4.302 1.00 46.66 105 LYS A C 1
ATOM 795 O O . LYS A 1 105 ? -35.333 27.221 -4.875 1.00 46.66 105 LYS A O 1
ATOM 800 N N . LEU A 1 106 ? -33.922 27.337 -3.129 1.00 45.75 106 LEU A N 1
ATOM 801 C CA . LEU A 1 106 ? -34.652 28.396 -2.419 1.00 45.75 106 LEU A CA 1
ATOM 802 C C . LEU A 1 106 ? -34.621 29.731 -3.179 1.00 45.75 106 LEU A C 1
ATOM 804 O O . LEU A 1 106 ? -35.670 30.348 -3.345 1.00 45.75 106 LEU A O 1
ATOM 808 N N . GLY A 1 107 ? -33.469 30.121 -3.736 1.00 46.94 107 GLY A N 1
ATOM 809 C CA . GLY A 1 107 ? -33.349 31.354 -4.525 1.00 46.94 107 GLY A CA 1
ATOM 810 C C . GLY A 1 107 ? -34.151 31.330 -5.832 1.00 46.94 107 GLY A C 1
ATOM 811 O O . GLY A 1 107 ? -34.737 32.338 -6.221 1.00 46.94 107 GLY A O 1
ATOM 812 N N . LEU A 1 108 ? -34.247 30.169 -6.492 1.00 49.75 108 LEU A N 1
ATOM 813 C CA . LEU A 1 108 ? -35.099 30.001 -7.678 1.00 49.75 108 LEU A CA 1
ATOM 814 C C . LEU A 1 108 ? -36.598 30.043 -7.338 1.00 49.75 108 LEU A C 1
ATOM 816 O O . LEU A 1 108 ? -37.386 30.529 -8.148 1.00 49.75 108 LEU A O 1
ATOM 820 N N . ILE A 1 109 ? -36.992 29.571 -6.151 1.00 48.12 109 ILE A N 1
ATOM 821 C CA . ILE A 1 109 ? -38.376 29.654 -5.663 1.00 48.12 109 ILE A CA 1
ATOM 822 C C . ILE A 1 109 ? -38.741 31.107 -5.329 1.00 48.12 109 ILE A C 1
ATOM 824 O O . ILE A 1 109 ? -39.798 31.568 -5.752 1.00 48.12 109 ILE A O 1
ATOM 828 N N . GLU A 1 110 ? -37.864 31.862 -4.660 1.00 42.66 110 GLU A N 1
ATOM 829 C CA . GLU A 1 110 ? -38.095 33.290 -4.388 1.00 42.66 110 GLU A CA 1
ATOM 830 C C . GLU A 1 110 ? -38.179 34.127 -5.673 1.00 42.66 110 GLU A C 1
ATOM 832 O O . GLU A 1 110 ? -39.069 34.967 -5.795 1.00 42.66 110 GLU A O 1
ATOM 837 N N . LEU A 1 111 ? -37.332 33.861 -6.676 1.00 45.16 111 LEU A N 1
ATOM 838 C CA . LEU A 1 111 ? -37.410 34.519 -7.990 1.00 45.16 111 LEU A CA 1
ATOM 839 C C . LEU A 1 111 ? -38.701 34.179 -8.757 1.00 45.16 111 LEU A C 1
ATOM 841 O O . LEU A 1 111 ? -39.243 35.039 -9.453 1.00 45.16 111 LEU A O 1
ATOM 845 N N . ALA A 1 112 ? -39.221 32.955 -8.629 1.00 45.22 112 ALA A N 1
ATOM 846 C CA . ALA A 1 112 ? -40.488 32.549 -9.247 1.00 45.22 112 ALA A CA 1
ATOM 847 C C . ALA A 1 112 ? -41.704 33.219 -8.578 1.00 45.22 112 ALA A C 1
ATOM 849 O O . ALA A 1 112 ? -42.617 33.672 -9.270 1.00 45.22 112 ALA A O 1
ATOM 850 N N . ILE A 1 113 ? -41.677 33.354 -7.247 1.00 41.94 113 ILE A N 1
ATOM 851 C CA . ILE A 1 113 ? -42.714 34.050 -6.471 1.00 41.94 113 ILE A CA 1
ATOM 852 C C . ILE A 1 113 ? -42.688 35.558 -6.774 1.00 41.94 113 ILE A C 1
ATOM 854 O O . ILE A 1 113 ? -43.729 36.158 -7.031 1.00 41.94 113 ILE A O 1
ATOM 858 N N . LEU A 1 114 ? -41.502 36.174 -6.834 1.00 37.53 114 LEU A N 1
ATOM 859 C CA . LEU A 1 114 ? -41.347 37.607 -7.125 1.00 37.53 114 LEU A CA 1
ATOM 860 C C . LEU A 1 114 ? -41.662 37.984 -8.584 1.00 37.53 114 LEU A C 1
ATOM 862 O O . LEU A 1 114 ? -41.979 39.140 -8.855 1.00 37.53 114 LEU A O 1
ATOM 866 N N . SER A 1 115 ? -41.609 37.030 -9.520 1.00 41.56 115 SER A N 1
ATOM 867 C CA . SER A 1 115 ? -41.993 37.232 -10.928 1.00 41.56 115 SER A CA 1
ATOM 868 C C . SER A 1 115 ? -43.470 36.927 -11.222 1.00 41.56 115 SER A C 1
ATOM 870 O O . SER A 1 115 ? -43.901 37.056 -12.369 1.00 41.56 115 SER A O 1
ATOM 872 N N . GLY A 1 116 ? -44.264 36.574 -10.202 1.00 34.50 116 GLY A N 1
ATOM 873 C CA . GLY A 1 116 ? -45.709 36.358 -10.323 1.00 34.50 116 GLY A CA 1
ATOM 874 C C . GLY A 1 116 ? -46.103 35.066 -11.046 1.00 34.50 116 GLY A C 1
ATOM 875 O O . GLY A 1 116 ? -47.199 34.985 -11.601 1.00 34.50 116 GLY A O 1
ATOM 876 N N . ILE A 1 117 ? -45.225 34.057 -11.079 1.00 41.09 117 ILE A N 1
ATOM 877 C CA . ILE A 1 117 ? -45.498 32.764 -11.721 1.00 41.09 117 ILE A CA 1
ATOM 878 C C . ILE A 1 117 ? -45.911 31.758 -10.642 1.00 41.09 117 ILE A C 1
ATOM 880 O O . ILE A 1 117 ? -45.113 30.948 -10.178 1.00 41.09 117 ILE A O 1
ATOM 884 N N . ASP A 1 118 ? -47.181 31.797 -10.245 1.00 34.94 118 ASP A N 1
ATOM 885 C CA . ASP A 1 118 ? -47.659 31.049 -9.074 1.00 34.94 118 ASP A CA 1
ATOM 886 C C . ASP A 1 118 ? -47.738 29.520 -9.241 1.00 34.94 118 ASP A C 1
ATOM 888 O O . ASP A 1 118 ? -47.958 28.824 -8.254 1.00 34.94 118 ASP A O 1
ATOM 892 N N . GLN A 1 119 ? -47.552 28.935 -10.434 1.00 40.31 119 GLN A N 1
ATOM 893 C CA . GLN A 1 119 ? -47.621 27.472 -10.595 1.00 40.31 119 GLN A CA 1
ATOM 894 C C . GLN A 1 119 ? -46.735 26.925 -11.723 1.00 40.31 119 GLN A C 1
ATOM 896 O O . GLN A 1 119 ? -47.170 26.812 -12.869 1.00 40.31 119 GLN A O 1
ATOM 901 N N . VAL A 1 120 ? -45.525 26.463 -11.392 1.00 39.53 120 VAL A N 1
ATOM 902 C CA . VAL A 1 120 ? -44.731 25.594 -12.283 1.00 39.53 120 VAL A CA 1
ATOM 903 C C . VAL A 1 120 ? -44.685 24.184 -11.700 1.00 39.53 120 VAL A C 1
ATOM 905 O O . VAL A 1 120 ? -44.164 23.958 -10.608 1.00 39.53 120 VAL A O 1
ATOM 908 N N . LYS A 1 121 ? -45.249 23.207 -12.422 1.00 38.09 121 LYS A N 1
ATOM 909 C CA . LYS A 1 121 ? -45.289 21.803 -11.980 1.00 38.09 121 LYS A CA 1
ATOM 910 C C . LYS A 1 121 ? -43.878 21.180 -12.009 1.00 38.09 121 LYS A C 1
ATOM 912 O O . LYS A 1 121 ? -43.137 21.432 -12.961 1.00 38.09 121 LYS A O 1
ATOM 917 N N . PRO A 1 122 ? -43.526 20.278 -11.068 1.00 40.06 122 PRO A N 1
ATOM 918 C CA . PRO A 1 122 ? -42.170 19.725 -10.915 1.00 40.06 122 PRO A CA 1
ATOM 919 C C . PRO A 1 122 ? -41.539 19.158 -12.199 1.00 40.06 122 PRO A C 1
ATOM 921 O O . PRO A 1 122 ? -40.350 19.331 -12.432 1.00 40.06 122 PRO A O 1
ATOM 924 N N . LYS A 1 123 ? -42.340 18.547 -13.083 1.00 36.78 123 LYS A N 1
ATOM 925 C CA . LYS A 1 123 ? -41.864 17.924 -14.334 1.00 36.78 123 LYS A CA 1
ATOM 926 C C . LYS A 1 123 ? -41.437 18.908 -15.434 1.00 36.78 123 LYS A C 1
ATOM 928 O O . LYS A 1 123 ? -40.847 18.485 -16.423 1.00 36.78 123 LYS A O 1
ATOM 933 N N . GLN A 1 124 ? -41.743 20.201 -15.312 1.00 37.03 124 GLN A N 1
ATOM 934 C CA . GLN A 1 124 ? -41.277 21.208 -16.276 1.00 37.03 124 GLN A CA 1
ATOM 935 C C . GLN A 1 124 ? -39.851 21.695 -15.974 1.00 37.03 124 GLN A C 1
ATOM 937 O O . GLN A 1 124 ? -39.153 22.107 -16.899 1.00 37.03 124 GLN A O 1
ATOM 942 N N . TRP A 1 125 ? -39.385 21.556 -14.728 1.00 38.78 125 TRP A N 1
ATOM 943 C CA . TRP A 1 125 ? -38.023 21.919 -14.324 1.00 38.78 125 TRP A CA 1
ATOM 944 C C . TRP A 1 125 ? -36.950 21.051 -14.994 1.00 38.78 125 TRP A C 1
ATOM 946 O O . TRP A 1 125 ? -35.927 21.567 -15.435 1.00 38.78 125 TRP A O 1
ATOM 956 N N . GLU A 1 126 ? -37.207 19.751 -15.157 1.00 37.34 126 GLU A N 1
ATOM 957 C CA . GLU A 1 126 ? -36.259 18.814 -15.781 1.00 37.34 126 GLU A CA 1
ATOM 958 C C . GLU A 1 126 ? -36.005 19.119 -17.265 1.00 37.34 126 GLU A C 1
ATOM 960 O O . GLU A 1 126 ? -34.903 18.906 -17.765 1.00 37.34 126 GLU A O 1
ATOM 965 N N . LYS A 1 127 ? -36.995 19.678 -17.974 1.00 35.47 127 LYS A N 1
ATOM 966 C CA . LYS A 1 127 ? -36.847 20.052 -19.390 1.00 35.47 127 LYS A CA 1
ATOM 967 C C . LYS A 1 127 ? -36.073 21.353 -19.597 1.00 35.47 127 LYS A C 1
ATOM 969 O O . LYS A 1 127 ? -35.426 21.499 -20.628 1.00 35.47 127 LYS A O 1
ATOM 974 N N . LEU A 1 128 ? -36.122 22.274 -18.636 1.00 34.31 128 LEU A N 1
ATOM 975 C CA . LEU A 1 128 ? -35.380 23.539 -18.680 1.00 34.31 128 LEU A CA 1
ATOM 976 C C . LEU A 1 128 ? -33.878 23.343 -18.420 1.00 34.31 128 LEU A C 1
ATOM 978 O O . LEU A 1 128 ? -33.060 24.030 -19.023 1.00 34.31 128 LEU A O 1
ATOM 982 N N . LEU A 1 129 ? -33.508 22.363 -17.590 1.00 36.12 129 LEU A N 1
ATOM 983 C CA . LEU A 1 129 ? -32.107 22.043 -17.279 1.00 36.12 129 LEU A CA 1
ATOM 984 C C . LEU A 1 129 ? -31.342 21.413 -18.459 1.00 36.12 129 LEU A C 1
ATOM 986 O O . LEU A 1 129 ? -30.133 21.592 -18.571 1.00 36.12 129 LEU A O 1
ATOM 990 N N . LEU A 1 130 ? -32.041 20.731 -19.371 1.00 33.97 130 LEU A N 1
ATOM 991 C CA . LEU A 1 130 ? -31.451 20.067 -20.543 1.00 33.97 130 LEU A CA 1
ATOM 992 C C . LEU A 1 130 ? -31.012 21.026 -21.666 1.00 33.97 130 LEU A C 1
ATOM 994 O O . LEU A 1 130 ? -30.372 20.587 -22.618 1.00 33.97 130 LEU A O 1
ATOM 998 N N . TRP A 1 131 ? -31.350 22.316 -21.583 1.00 28.61 131 TRP A N 1
ATOM 999 C CA . TRP A 1 131 ? -31.003 23.318 -22.603 1.00 28.61 131 TRP A CA 1
ATOM 1000 C C . TRP A 1 131 ? -29.769 24.163 -22.245 1.00 28.61 131 TRP A C 1
ATOM 1002 O O . TRP A 1 131 ? -29.405 25.066 -22.994 1.00 28.61 131 TRP A O 1
ATOM 1012 N N . ILE A 1 132 ? -29.113 23.863 -21.118 1.00 31.92 132 ILE A N 1
ATOM 1013 C CA . ILE A 1 132 ? -27.857 24.493 -20.694 1.00 31.92 132 ILE A CA 1
ATOM 1014 C C . ILE A 1 132 ? -26.686 23.691 -21.299 1.00 31.92 132 ILE A C 1
ATOM 1016 O O . ILE A 1 132 ? -26.481 22.535 -20.911 1.00 31.92 132 ILE A O 1
ATOM 1020 N N . PRO A 1 133 ? -25.890 24.256 -22.229 1.00 24.92 133 PRO A N 1
ATOM 1021 C CA . PRO A 1 133 ? -24.705 23.581 -22.755 1.00 24.92 133 PRO A CA 1
ATOM 1022 C C . PRO A 1 133 ? -23.717 23.301 -21.612 1.00 24.92 133 PRO A C 1
ATOM 1024 O O . PRO A 1 133 ? -23.261 24.228 -20.950 1.00 24.92 133 PRO A O 1
ATOM 1027 N N . GLY A 1 134 ? -23.420 22.021 -21.359 1.00 31.66 134 GLY A N 1
ATOM 1028 C CA . GLY A 1 134 ? -22.577 21.557 -20.243 1.00 31.66 134 GLY A CA 1
ATOM 1029 C C . GLY A 1 134 ? -23.287 20.641 -19.237 1.00 31.66 134 GLY A C 1
ATOM 1030 O O . GLY A 1 134 ? -22.621 19.975 -18.449 1.00 31.66 134 GLY A O 1
ATOM 1031 N N . PHE A 1 135 ? -24.617 20.527 -19.295 1.00 27.41 135 PHE A N 1
ATOM 1032 C CA . PHE A 1 135 ? -25.392 19.616 -18.443 1.00 27.41 135 PHE A CA 1
ATOM 1033 C C . PHE A 1 135 ? -25.555 18.228 -19.098 1.00 27.41 135 PHE A C 1
ATOM 1035 O O . PHE A 1 135 ? -26.657 17.790 -19.419 1.00 27.41 135 PHE A O 1
ATOM 1042 N N . SER A 1 136 ? -24.449 17.512 -19.337 1.00 27.47 136 SER A N 1
ATOM 1043 C CA . SER A 1 136 ? -24.514 16.072 -19.627 1.00 27.47 136 SER A CA 1
ATOM 1044 C C . SER A 1 136 ? -24.589 15.307 -18.308 1.00 27.47 136 SER A C 1
ATOM 1046 O O . SER A 1 136 ? -23.588 15.162 -17.605 1.00 27.47 136 SER A O 1
ATOM 1048 N N . SER A 1 137 ? -25.772 14.812 -17.961 1.00 30.48 137 SER A N 1
ATOM 1049 C CA . SER A 1 137 ? -25.969 13.923 -16.820 1.00 30.48 137 SER A CA 1
ATOM 1050 C C . SER A 1 137 ? -25.354 12.545 -17.097 1.00 30.48 137 SER A C 1
ATOM 1052 O O . SER A 1 137 ? -26.043 11.615 -17.513 1.00 30.48 137 SER A O 1
ATOM 1054 N N . GLN A 1 138 ? -24.056 12.389 -16.845 1.00 24.42 138 GLN A N 1
ATOM 1055 C CA . GLN A 1 138 ? -23.600 11.149 -16.217 1.00 24.42 138 GLN A CA 1
ATOM 1056 C C . GLN A 1 138 ? -24.200 11.168 -14.803 1.00 24.42 138 GLN A C 1
ATOM 1058 O O . GLN A 1 138 ? -24.071 12.196 -14.133 1.00 24.42 138 GLN A O 1
ATOM 1063 N N . PRO A 1 139 ? -24.909 10.121 -14.350 1.00 25.81 139 PRO A N 1
ATOM 1064 C CA . PRO A 1 139 ? -25.406 10.081 -12.986 1.00 25.81 139 PRO A CA 1
ATOM 1065 C C . PRO A 1 139 ? -24.188 10.053 -12.064 1.00 25.81 139 PRO A C 1
ATOM 1067 O O . PRO A 1 139 ? -23.578 9.007 -11.858 1.00 25.81 139 PRO A O 1
ATOM 1070 N N . GLN A 1 140 ? -23.798 11.215 -11.540 1.00 25.98 140 GLN A N 1
ATOM 1071 C CA . GLN A 1 140 ? -22.926 11.239 -10.384 1.00 25.98 140 GLN A CA 1
ATOM 1072 C C . GLN A 1 140 ? -23.708 10.552 -9.270 1.00 25.98 140 GLN A C 1
ATOM 1074 O O . GLN A 1 140 ? -24.789 11.003 -8.883 1.00 25.98 140 GLN A O 1
ATOM 1079 N N . GLY A 1 141 ? -23.186 9.407 -8.824 1.00 25.59 141 GLY A N 1
ATOM 1080 C CA . GLY A 1 141 ? -23.611 8.789 -7.577 1.00 25.59 141 GLY A CA 1
ATOM 1081 C C . GLY A 1 141 ? -23.550 9.820 -6.446 1.00 25.59 141 GLY A C 1
ATOM 1082 O O . GLY A 1 141 ? -22.910 10.864 -6.601 1.00 25.59 141 GLY A O 1
ATOM 1083 N N . PRO A 1 142 ? -24.247 9.580 -5.327 1.00 25.06 142 PRO A N 1
ATOM 1084 C CA . PRO A 1 142 ? -24.277 10.536 -4.235 1.00 25.06 142 PRO A CA 1
ATOM 1085 C C . PRO A 1 142 ? -22.840 10.877 -3.836 1.00 25.06 142 PRO A C 1
ATOM 1087 O O . PRO A 1 142 ? -22.107 10.029 -3.339 1.00 25.06 142 PRO A O 1
ATOM 1090 N N . SER A 1 143 ? -22.427 12.126 -4.056 1.00 28.12 143 SER A N 1
ATOM 1091 C CA . SER A 1 143 ? -21.219 12.662 -3.451 1.00 28.12 143 SER A CA 1
ATOM 1092 C C . SER A 1 143 ? -21.469 12.686 -1.947 1.00 28.12 143 SER A C 1
ATOM 1094 O O . SER A 1 143 ? -22.024 13.645 -1.407 1.00 28.12 143 SER A O 1
ATOM 1096 N N . SER A 1 144 ? -21.123 11.602 -1.261 1.00 31.84 144 SER A N 1
ATOM 1097 C CA . SER A 1 144 ? -21.090 11.553 0.192 1.00 31.84 144 SER A CA 1
ATOM 1098 C C . SER A 1 144 ? -19.897 12.393 0.6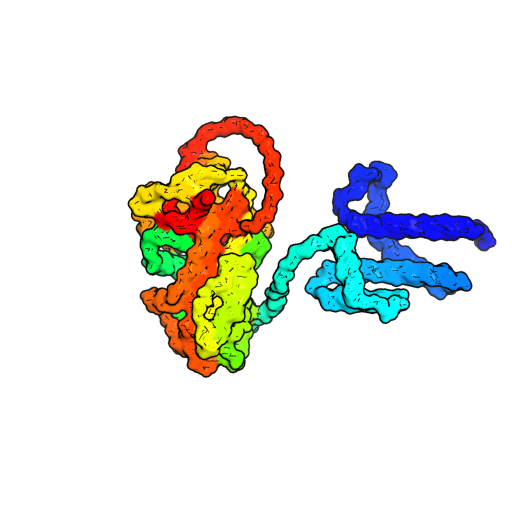60 1.00 31.84 144 SER A C 1
ATOM 1100 O O . SER A 1 144 ? -18.885 11.865 1.119 1.00 31.84 144 SER A O 1
ATOM 1102 N N . SER A 1 145 ? -19.974 13.715 0.532 1.00 32.78 145 SER A N 1
ATOM 1103 C CA . SER A 1 145 ? -19.179 14.591 1.383 1.00 32.78 145 SER A CA 1
ATOM 1104 C C . SER A 1 145 ? -19.839 14.560 2.760 1.00 32.78 145 SER A C 1
ATOM 1106 O O . SER A 1 145 ? -20.552 15.487 3.147 1.00 32.78 145 SER A O 1
ATOM 1108 N N . SER A 1 146 ? -19.674 13.450 3.484 1.00 41.69 146 SER A N 1
ATOM 1109 C CA . SER A 1 146 ? -19.874 13.459 4.927 1.00 41.69 146 SER A CA 1
ATOM 1110 C C . SER A 1 146 ? -18.936 14.537 5.458 1.00 41.69 146 SER A C 1
ATOM 1112 O O . SER A 1 146 ? -17.717 14.404 5.338 1.00 41.69 146 SER A O 1
ATOM 1114 N N . VAL A 1 147 ? -19.489 15.647 5.948 1.00 48.88 147 VAL A N 1
ATOM 1115 C CA . VAL A 1 147 ? -18.695 16.707 6.572 1.00 48.88 147 VAL A CA 1
ATOM 1116 C C . VAL A 1 147 ? -17.894 16.043 7.687 1.00 48.88 147 VAL A C 1
ATOM 1118 O O . VAL A 1 147 ? -18.475 15.510 8.632 1.00 48.88 147 VAL A O 1
ATOM 1121 N N . ARG A 1 148 ? -16.567 15.987 7.526 1.00 67.25 148 ARG A N 1
ATOM 1122 C CA . ARG A 1 148 ? -15.676 15.342 8.492 1.00 67.25 148 ARG A CA 1
ATOM 1123 C C . ARG A 1 148 ? -15.893 16.032 9.838 1.00 67.25 148 ARG A C 1
ATOM 1125 O O . ARG A 1 148 ? -15.829 17.262 9.897 1.00 67.25 148 ARG A O 1
ATOM 1132 N N . LYS A 1 149 ? -16.189 15.270 10.899 1.00 81.19 149 LYS A N 1
ATOM 1133 C CA . LYS A 1 149 ? -16.271 15.857 12.244 1.00 81.19 149 LYS A CA 1
ATOM 1134 C C . LYS A 1 149 ? -14.922 16.521 12.579 1.00 81.19 149 LYS A C 1
ATOM 1136 O O . LYS A 1 149 ? -13.892 16.093 12.051 1.00 81.19 149 LYS A O 1
ATOM 1141 N N . PRO A 1 150 ? -14.902 17.577 13.407 1.00 87.94 150 PRO A N 1
ATOM 1142 C CA . PRO A 1 150 ? -13.644 18.152 13.864 1.00 87.94 150 PRO A CA 1
ATOM 1143 C C . PRO A 1 150 ? -12.812 17.098 14.606 1.00 87.94 150 PRO A C 1
ATOM 1145 O O . PRO A 1 150 ? -13.357 16.206 15.258 1.00 87.94 150 PRO A O 1
ATOM 1148 N N . VAL A 1 151 ? -11.487 17.197 14.485 1.00 91.25 151 VAL A N 1
ATOM 1149 C CA . VAL A 1 151 ? -10.562 16.360 15.260 1.00 91.25 151 VAL A CA 1
ATOM 1150 C C . VAL A 1 151 ? -10.731 16.710 16.746 1.00 91.25 151 VAL A C 1
ATOM 1152 O O . VAL A 1 151 ? -10.801 17.897 17.064 1.00 91.25 151 VAL A O 1
ATOM 1155 N N . PRO A 1 152 ? -10.804 15.726 17.661 1.00 93.06 152 PRO A N 1
ATOM 1156 C CA . PRO A 1 152 ? -10.909 16.011 19.089 1.00 93.06 152 PRO A CA 1
ATOM 1157 C C . PRO A 1 152 ? -9.747 16.880 19.615 1.00 93.06 152 PRO A C 1
ATOM 1159 O O . PRO A 1 152 ? -8.595 16.641 19.225 1.00 93.06 152 PRO A O 1
ATOM 1162 N N . PRO A 1 153 ? -10.006 17.869 20.498 1.00 91.81 153 PRO A N 1
ATOM 1163 C CA . PRO A 1 153 ? -8.995 18.828 20.950 1.00 91.81 153 PRO A CA 1
ATOM 1164 C C . PRO A 1 153 ? -7.772 18.192 21.614 1.00 91.81 153 PRO A C 1
ATOM 1166 O O . PRO A 1 153 ? -6.667 18.716 21.494 1.00 91.81 153 PRO A O 1
ATOM 1169 N N . GLU A 1 154 ? -7.939 17.076 22.316 1.00 91.81 154 GLU A N 1
ATOM 1170 C CA . GLU A 1 154 ? -6.847 16.340 22.952 1.00 91.81 154 GLU A CA 1
ATOM 1171 C C . GLU A 1 154 ? -5.844 15.787 21.928 1.00 91.81 154 GLU A C 1
ATOM 1173 O O . GLU A 1 154 ? -4.641 15.795 22.178 1.00 91.81 154 GLU A O 1
ATOM 1178 N N . ILE A 1 155 ? -6.321 15.402 20.740 1.00 93.25 155 ILE A N 1
ATOM 1179 C CA . ILE A 1 155 ? -5.475 14.945 19.633 1.00 93.25 155 ILE A CA 1
ATOM 1180 C C . ILE A 1 155 ? -4.896 16.147 18.899 1.00 93.25 155 ILE A C 1
ATOM 1182 O O . ILE A 1 155 ? -3.704 16.170 18.611 1.00 93.25 155 ILE A O 1
ATOM 1186 N N . GLU A 1 156 ? -5.704 17.168 18.614 1.00 91.00 156 GLU A N 1
ATOM 1187 C CA . GLU A 1 156 ? -5.242 18.362 17.899 1.00 91.00 156 GLU A CA 1
ATOM 1188 C C . GLU A 1 156 ? -4.112 19.086 18.653 1.00 91.00 156 GLU A C 1
ATOM 1190 O O . GLU A 1 156 ? -3.108 19.480 18.047 1.00 91.00 156 GLU A O 1
ATOM 1195 N N . ASN A 1 157 ? -4.215 19.171 19.980 1.00 91.56 157 ASN A N 1
ATOM 1196 C CA . ASN A 1 157 ? -3.254 19.863 20.840 1.00 91.56 157 ASN A CA 1
ATOM 1197 C C . ASN A 1 157 ? -2.072 18.997 21.302 1.00 91.56 157 ASN A C 1
ATOM 1199 O O . ASN A 1 157 ? -1.171 19.515 21.962 1.00 91.56 157 ASN A O 1
ATOM 1203 N N . ALA A 1 158 ? -2.027 17.709 20.949 1.00 91.75 158 ALA A N 1
ATOM 1204 C CA . ALA A 1 158 ? -0.916 16.834 21.318 1.00 91.75 158 ALA A CA 1
ATOM 1205 C C . ALA A 1 158 ? 0.425 17.368 20.781 1.00 91.75 158 ALA A C 1
ATOM 1207 O O . ALA A 1 158 ? 0.508 17.864 19.650 1.00 91.75 158 ALA A O 1
ATOM 1208 N N . SER A 1 159 ? 1.493 17.268 21.575 1.00 89.50 159 SER A N 1
ATOM 1209 C CA . SER A 1 159 ? 2.836 17.656 21.132 1.00 89.50 159 SER A CA 1
ATOM 1210 C C . SER A 1 159 ? 3.275 16.764 19.969 1.00 89.50 159 SER A C 1
ATOM 1212 O O . SER A 1 159 ? 3.169 15.546 20.039 1.00 89.50 159 SER A O 1
ATOM 1214 N N . PHE A 1 160 ? 3.748 17.354 18.872 1.00 89.12 160 PHE A N 1
ATOM 1215 C CA . PHE A 1 160 ? 4.121 16.591 17.680 1.00 89.12 160 PHE A CA 1
ATOM 1216 C C . PHE A 1 160 ? 5.311 17.250 17.000 1.00 89.12 160 PHE A C 1
ATOM 1218 O O . PHE A 1 160 ? 5.229 18.416 16.604 1.00 89.12 160 PHE A O 1
ATOM 1225 N N . ILE A 1 161 ? 6.417 16.518 16.892 1.00 86.62 161 ILE A N 1
ATOM 1226 C CA . ILE A 1 161 ? 7.639 16.983 16.230 1.00 86.62 161 ILE A CA 1
ATOM 1227 C C . ILE A 1 161 ? 7.852 16.232 14.907 1.00 86.62 161 ILE A C 1
ATOM 1229 O O . ILE A 1 161 ? 7.363 15.115 14.748 1.00 86.62 161 ILE A O 1
ATOM 1233 N N . PRO A 1 162 ? 8.598 16.792 13.935 1.00 83.69 162 PRO A N 1
ATOM 1234 C CA . PRO A 1 162 ? 8.782 16.154 12.626 1.00 83.69 162 PRO A CA 1
ATOM 1235 C C . PRO A 1 162 ? 9.320 14.713 12.677 1.00 83.69 162 PRO A C 1
ATOM 1237 O O . PRO A 1 162 ? 8.969 13.890 11.831 1.00 83.69 162 PRO A O 1
ATOM 1240 N N . SER A 1 163 ? 10.140 14.381 13.679 1.00 86.75 163 SER A N 1
ATOM 1241 C CA . SER A 1 163 ? 10.665 13.024 13.863 1.00 86.75 163 SER A CA 1
ATOM 1242 C C . SER A 1 163 ? 9.596 12.004 14.274 1.00 86.75 163 SER A C 1
ATOM 1244 O O . SER A 1 163 ? 9.777 10.819 14.003 1.00 86.75 163 SER A O 1
ATOM 1246 N N . ASP A 1 164 ? 8.470 12.427 14.854 1.00 91.75 164 ASP A N 1
ATOM 1247 C CA . ASP A 1 164 ? 7.355 11.533 15.192 1.00 91.75 164 ASP A CA 1
ATOM 1248 C C . ASP A 1 164 ? 6.666 11.014 13.926 1.00 91.75 164 ASP A C 1
ATOM 1250 O O . ASP A 1 164 ? 6.395 9.819 13.798 1.00 91.75 164 ASP A O 1
ATOM 1254 N N . LEU A 1 165 ? 6.467 11.887 12.933 1.00 90.38 165 LEU A N 1
ATOM 1255 C CA . LEU A 1 165 ? 5.925 11.493 11.632 1.00 90.38 165 LEU A CA 1
ATOM 1256 C C . LEU A 1 165 ? 6.843 10.487 10.925 1.00 90.38 165 LEU A C 1
ATOM 1258 O O . LEU A 1 165 ? 6.364 9.514 10.343 1.00 90.38 165 LEU A O 1
ATOM 1262 N N . ALA A 1 166 ? 8.161 10.695 10.999 1.00 89.44 166 ALA A N 1
ATOM 1263 C CA . ALA A 1 166 ? 9.139 9.769 10.435 1.00 89.44 166 ALA A CA 1
ATOM 1264 C C . ALA A 1 166 ? 9.076 8.387 11.107 1.00 89.44 166 ALA A C 1
ATOM 1266 O O . ALA A 1 166 ? 9.079 7.376 10.405 1.00 89.44 166 ALA A O 1
ATOM 1267 N N . LYS A 1 167 ? 8.938 8.324 12.441 1.00 93.38 167 LYS A N 1
ATOM 1268 C CA . LYS A 1 167 ? 8.750 7.056 13.172 1.00 93.38 167 LYS A CA 1
ATOM 1269 C C . LYS A 1 167 ? 7.506 6.306 12.701 1.00 93.38 167 LYS A C 1
ATOM 1271 O O . LYS A 1 167 ? 7.601 5.114 12.422 1.00 93.38 167 LYS A O 1
ATOM 1276 N N . ILE A 1 168 ? 6.372 6.997 12.546 1.00 94.69 168 ILE A N 1
ATOM 1277 C CA . ILE A 1 168 ? 5.129 6.386 12.043 1.00 94.69 168 ILE A CA 1
ATOM 1278 C C . ILE A 1 168 ? 5.327 5.844 10.626 1.00 94.69 168 ILE A C 1
ATOM 1280 O O . ILE A 1 168 ? 4.969 4.703 10.348 1.00 94.69 168 ILE A O 1
ATOM 1284 N N . LYS A 1 169 ? 5.947 6.613 9.727 1.00 91.81 169 LYS A N 1
ATOM 1285 C CA . LYS A 1 169 ? 6.210 6.154 8.354 1.00 91.81 169 LYS A CA 1
ATOM 1286 C C . LYS A 1 169 ? 7.152 4.940 8.312 1.00 91.81 169 LYS A C 1
ATOM 1288 O O . LYS A 1 169 ? 6.931 4.027 7.520 1.00 91.81 169 LYS A O 1
ATOM 1293 N N . ILE A 1 170 ? 8.159 4.885 9.187 1.00 92.25 170 ILE A N 1
ATOM 1294 C CA . ILE A 1 170 ? 9.037 3.712 9.347 1.00 92.25 170 ILE A CA 1
ATOM 1295 C C . ILE A 1 170 ? 8.247 2.506 9.873 1.00 92.25 170 ILE A C 1
ATOM 1297 O O . ILE A 1 170 ? 8.437 1.397 9.378 1.00 92.25 170 ILE A O 1
ATOM 1301 N N . ALA A 1 171 ? 7.357 2.703 10.848 1.00 94.94 171 ALA A N 1
ATOM 1302 C CA . ALA A 1 171 ? 6.492 1.648 11.374 1.00 94.94 171 ALA A CA 1
ATOM 1303 C C . ALA A 1 171 ? 5.574 1.060 10.289 1.00 94.94 171 ALA A C 1
ATOM 1305 O O . ALA A 1 171 ? 5.481 -0.160 10.162 1.00 94.94 171 ALA A O 1
ATOM 1306 N N . VAL A 1 172 ? 4.979 1.908 9.443 1.00 93.62 172 VAL A N 1
ATOM 1307 C CA . VAL A 1 172 ? 4.190 1.470 8.278 1.00 93.62 172 VAL A CA 1
ATOM 1308 C C . VAL A 1 172 ? 5.033 0.616 7.328 1.00 93.62 172 VAL A C 1
ATOM 1310 O O . VAL A 1 172 ? 4.598 -0.456 6.916 1.00 93.62 172 VAL A O 1
ATOM 1313 N N . GLN A 1 173 ? 6.258 1.045 7.016 1.00 91.44 173 GLN A N 1
ATOM 1314 C CA . GLN A 1 173 ? 7.150 0.290 6.132 1.00 91.44 173 GLN A CA 1
ATOM 1315 C C . GLN A 1 173 ? 7.591 -1.052 6.746 1.00 91.44 173 GLN A C 1
ATOM 1317 O O . GLN A 1 173 ? 7.754 -2.039 6.030 1.00 91.44 173 GLN A O 1
ATOM 1322 N N . LYS A 1 174 ? 7.765 -1.125 8.072 1.00 92.50 174 LYS A N 1
ATOM 1323 C CA . LYS A 1 174 ? 8.024 -2.394 8.772 1.00 92.50 174 LYS A CA 1
ATOM 1324 C C . LYS A 1 174 ? 6.829 -3.342 8.675 1.00 92.50 174 LYS A C 1
ATOM 1326 O O . LYS A 1 174 ? 7.034 -4.514 8.373 1.00 92.50 174 LYS A O 1
ATOM 1331 N N . LEU A 1 175 ? 5.607 -2.840 8.868 1.00 92.88 175 LEU A N 1
ATOM 1332 C CA . LEU A 1 175 ? 4.383 -3.627 8.680 1.00 92.88 175 LEU A CA 1
ATOM 1333 C C . LEU A 1 175 ? 4.274 -4.147 7.240 1.00 92.88 175 LEU A C 1
ATOM 1335 O O . LEU A 1 175 ? 3.977 -5.319 7.041 1.00 92.88 175 LEU A O 1
ATOM 1339 N N . GLU A 1 176 ? 4.574 -3.315 6.240 1.00 91.00 176 GLU A N 1
ATOM 1340 C CA . GLU A 1 176 ? 4.620 -3.726 4.828 1.00 91.00 176 GLU A CA 1
ATOM 1341 C C . GLU A 1 176 ? 5.566 -4.917 4.622 1.00 91.00 176 GLU A C 1
ATOM 1343 O O . GLU A 1 176 ? 5.211 -5.908 3.982 1.00 91.00 176 GLU A O 1
ATOM 1348 N N . GLN A 1 177 ? 6.746 -4.866 5.241 1.00 90.25 177 GLN A N 1
ATOM 1349 C CA . GLN A 1 177 ? 7.723 -5.945 5.178 1.00 90.25 177 GLN A CA 1
ATOM 1350 C C . GLN A 1 177 ? 7.242 -7.225 5.889 1.00 90.25 177 GLN A C 1
ATOM 1352 O O . GLN A 1 177 ? 7.477 -8.326 5.388 1.00 90.25 177 GLN A O 1
ATOM 1357 N N . GLU A 1 178 ? 6.596 -7.111 7.054 1.00 91.25 178 GLU A N 1
ATOM 1358 C CA . GLU A 1 178 ? 6.000 -8.249 7.776 1.00 91.25 178 GLU A CA 1
ATOM 1359 C C . GLU A 1 178 ? 4.893 -8.915 6.943 1.00 91.25 178 GLU A C 1
ATOM 1361 O O . GLU A 1 178 ? 4.904 -10.136 6.767 1.00 91.25 178 GLU A O 1
ATOM 1366 N N . LEU A 1 179 ? 3.992 -8.116 6.361 1.00 89.19 179 LEU A N 1
ATOM 1367 C CA . LEU A 1 179 ? 2.924 -8.597 5.486 1.00 89.19 179 LEU A CA 1
ATOM 1368 C C . LEU A 1 179 ? 3.490 -9.312 4.263 1.00 89.19 179 LEU A C 1
ATOM 1370 O O . LEU A 1 179 ? 3.095 -10.441 3.987 1.00 89.19 179 LEU A O 1
ATOM 1374 N N . ALA A 1 180 ? 4.438 -8.694 3.557 1.00 88.31 180 ALA A N 1
ATOM 1375 C CA . ALA A 1 180 ? 5.077 -9.279 2.380 1.00 88.31 180 ALA A CA 1
ATOM 1376 C C . ALA A 1 180 ? 5.719 -10.644 2.689 1.00 88.31 180 ALA A C 1
ATOM 1378 O O . ALA A 1 180 ? 5.521 -11.606 1.951 1.00 88.31 180 ALA A O 1
ATOM 1379 N N . LYS A 1 181 ? 6.408 -10.769 3.833 1.00 87.50 181 LYS A N 1
ATOM 1380 C CA . LYS A 1 181 ? 7.011 -12.035 4.295 1.00 87.50 181 LYS A CA 1
ATOM 1381 C C . LYS A 1 181 ? 5.986 -13.120 4.630 1.00 87.50 181 LYS A C 1
ATOM 1383 O O . LYS A 1 181 ? 6.333 -14.296 4.573 1.00 87.50 181 LYS A O 1
ATOM 1388 N N . SER A 1 182 ? 4.765 -12.740 5.004 1.00 85.94 182 SER A N 1
ATOM 1389 C CA . SER A 1 182 ? 3.682 -13.685 5.305 1.00 85.94 182 SER A CA 1
ATOM 1390 C C . SER A 1 182 ? 2.976 -14.228 4.056 1.00 85.94 182 SER A C 1
ATOM 1392 O O . SER A 1 182 ? 2.232 -15.203 4.150 1.00 85.94 182 SER A O 1
ATOM 1394 N N . ARG A 1 183 ? 3.189 -13.611 2.884 1.00 84.44 183 ARG A N 1
ATOM 1395 C CA . ARG A 1 183 ? 2.548 -14.023 1.628 1.00 84.44 183 ARG A CA 1
ATOM 1396 C C . ARG A 1 183 ? 3.193 -15.267 1.030 1.00 84.44 183 ARG A C 1
ATOM 1398 O O . ARG A 1 183 ? 4.380 -15.530 1.212 1.00 84.44 183 ARG A O 1
ATOM 1405 N N . ASP A 1 184 ? 2.405 -15.980 0.226 1.00 83.06 184 ASP A N 1
ATOM 1406 C CA . ASP A 1 184 ? 2.934 -17.030 -0.641 1.00 83.06 184 ASP A CA 1
ATOM 1407 C C . ASP A 1 184 ? 3.962 -16.422 -1.617 1.00 83.06 184 ASP A C 1
ATOM 1409 O O . ASP A 1 184 ? 3.647 -15.468 -2.342 1.00 83.06 184 ASP A O 1
ATOM 1413 N N . PRO A 1 185 ? 5.196 -16.951 -1.667 1.00 78.94 185 PRO A N 1
ATOM 1414 C CA . PRO A 1 185 ? 6.238 -16.427 -2.536 1.00 78.94 185 PRO A CA 1
ATOM 1415 C C . PRO A 1 185 ? 5.944 -16.589 -4.034 1.00 78.94 185 PRO A C 1
ATOM 1417 O O . PRO A 1 185 ? 6.644 -15.965 -4.825 1.00 78.94 185 PRO A O 1
ATOM 1420 N N . ASN A 1 186 ? 4.947 -17.378 -4.444 1.00 82.44 186 ASN A N 1
ATOM 1421 C CA . ASN A 1 186 ? 4.620 -17.645 -5.850 1.00 82.44 186 ASN A CA 1
ATOM 1422 C C . ASN A 1 186 ? 3.440 -16.822 -6.386 1.00 82.44 186 ASN A C 1
ATOM 1424 O O . ASN A 1 186 ? 3.161 -16.875 -7.585 1.00 82.44 186 ASN A O 1
ATOM 1428 N N . ILE A 1 187 ? 2.732 -16.095 -5.521 1.00 88.06 187 ILE A N 1
ATOM 1429 C CA . ILE A 1 187 ? 1.489 -15.403 -5.875 1.00 88.06 187 ILE A CA 1
ATOM 1430 C C . ILE A 1 187 ? 1.758 -13.906 -6.044 1.00 88.06 187 ILE A C 1
ATOM 1432 O O . ILE A 1 187 ? 2.482 -13.296 -5.251 1.00 88.06 187 ILE A O 1
ATOM 1436 N N . SER A 1 188 ? 1.189 -13.318 -7.099 1.00 92.69 188 SER A N 1
ATOM 1437 C CA . SER A 1 188 ? 1.208 -11.866 -7.278 1.00 92.69 188 SER A CA 1
ATOM 1438 C C . SER A 1 188 ? 0.224 -11.209 -6.318 1.00 92.69 188 SER A C 1
ATOM 1440 O O . SER A 1 188 ? -0.859 -11.729 -6.073 1.00 92.69 188 SER A O 1
ATOM 1442 N N . TYR A 1 189 ? 0.568 -10.048 -5.778 1.00 90.50 189 TYR A N 1
ATOM 1443 C CA . TYR A 1 189 ? -0.308 -9.352 -4.840 1.00 90.50 189 TYR A CA 1
ATOM 1444 C C . TYR A 1 189 ? -0.191 -7.839 -4.976 1.00 90.50 189 TYR A C 1
ATOM 1446 O O . TYR A 1 189 ? 0.807 -7.316 -5.474 1.00 90.50 189 TYR A O 1
ATOM 1454 N N . VAL A 1 190 ? -1.203 -7.137 -4.474 1.00 89.19 190 VAL A N 1
ATOM 1455 C CA . VAL A 1 190 ? -1.169 -5.711 -4.162 1.00 89.19 190 VAL A CA 1
ATOM 1456 C C . VAL A 1 190 ? -1.703 -5.495 -2.751 1.00 89.19 190 VAL A C 1
ATOM 1458 O O . VAL A 1 190 ? -2.713 -6.069 -2.358 1.00 89.19 190 VAL A O 1
ATOM 1461 N N . GLN A 1 191 ? -1.039 -4.661 -1.966 1.00 88.31 191 GLN A N 1
ATOM 1462 C CA . GLN A 1 191 ? -1.485 -4.326 -0.620 1.00 88.31 191 GLN A CA 1
ATOM 1463 C C . GLN A 1 191 ? -1.111 -2.892 -0.252 1.00 88.31 191 GLN A C 1
ATOM 1465 O O . GLN A 1 191 ? -0.358 -2.218 -0.958 1.00 88.31 191 GLN A O 1
ATOM 1470 N N . SER A 1 192 ? -1.680 -2.417 0.851 1.00 89.06 192 SER A N 1
ATOM 1471 C CA . SER A 1 192 ? -1.371 -1.110 1.417 1.00 89.06 192 SER A CA 1
ATOM 1472 C C . SER A 1 192 ? -1.199 -1.242 2.924 1.00 89.06 192 SER A C 1
ATOM 1474 O O . SER A 1 192 ? -2.182 -1.220 3.673 1.00 89.06 192 SER A O 1
ATOM 1476 N N . ALA A 1 193 ? 0.046 -1.355 3.394 1.00 89.69 193 ALA A N 1
ATOM 1477 C CA . ALA A 1 193 ? 0.316 -1.301 4.826 1.00 89.69 193 ALA A CA 1
ATOM 1478 C C . ALA A 1 193 ? -0.131 0.026 5.435 1.00 89.69 193 ALA A C 1
ATOM 1480 O O . ALA A 1 193 ? -0.567 0.026 6.575 1.00 89.69 193 ALA A O 1
ATOM 1481 N N . MET A 1 194 ? -0.100 1.138 4.687 1.00 88.81 194 MET A N 1
ATOM 1482 C CA . MET A 1 194 ? -0.612 2.423 5.178 1.00 88.81 194 MET A CA 1
ATOM 1483 C C . MET A 1 194 ? -2.081 2.318 5.589 1.00 88.81 194 MET A C 1
ATOM 1485 O O . MET A 1 194 ? -2.459 2.673 6.701 1.00 88.81 194 MET A O 1
ATOM 1489 N N . SER A 1 195 ? -2.906 1.796 4.690 1.00 87.50 195 SER A N 1
ATOM 1490 C CA . SER A 1 195 ? -4.326 1.571 4.928 1.00 87.50 195 SER A CA 1
ATOM 1491 C C . SER A 1 195 ? -4.576 0.635 6.116 1.00 87.50 195 SER A C 1
ATOM 1493 O O . SER A 1 195 ? -5.408 0.937 6.973 1.00 87.50 195 SER A O 1
ATOM 1495 N N . LEU A 1 196 ? -3.799 -0.446 6.235 1.00 89.06 196 LEU A N 1
ATOM 1496 C CA . LEU A 1 196 ? -3.886 -1.336 7.390 1.00 89.06 196 LEU A CA 1
ATOM 1497 C C . LEU A 1 196 ? -3.458 -0.641 8.685 1.00 89.06 196 LEU A C 1
ATOM 1499 O O . LEU A 1 196 ? -4.099 -0.801 9.719 1.00 89.06 196 LEU A O 1
ATOM 1503 N N . PHE A 1 197 ? -2.417 0.182 8.637 1.00 92.38 197 PHE A N 1
ATOM 1504 C CA . PHE A 1 197 ? -1.933 0.934 9.787 1.00 92.38 197 PHE A CA 1
ATOM 1505 C C . PHE A 1 197 ? -2.975 1.943 10.288 1.00 92.38 197 PHE A C 1
ATOM 1507 O O . PHE A 1 197 ? -3.072 2.185 11.490 1.00 92.38 197 PHE A O 1
ATOM 1514 N N . LEU A 1 198 ? -3.814 2.489 9.400 1.00 91.00 198 LEU A N 1
ATOM 1515 C CA . LEU A 1 198 ? -4.969 3.300 9.796 1.00 91.00 198 LEU A CA 1
ATOM 1516 C C . LEU A 1 198 ? -6.017 2.473 10.553 1.00 91.00 198 LEU A C 1
ATOM 1518 O O . LEU A 1 198 ? -6.538 2.953 11.559 1.00 91.00 198 LEU A O 1
ATOM 1522 N N . LEU A 1 199 ? -6.284 1.230 10.130 1.00 89.88 199 LEU A N 1
ATOM 1523 C CA . LEU A 1 199 ? -7.147 0.307 10.880 1.00 89.88 199 LEU A CA 1
ATOM 1524 C C . LEU A 1 199 ? -6.557 -0.021 12.255 1.00 89.88 199 LEU A C 1
ATOM 1526 O O . LEU A 1 199 ? -7.280 0.028 13.247 1.00 89.88 199 LEU A O 1
ATOM 1530 N N . LEU A 1 200 ? -5.250 -0.290 12.332 1.00 92.38 200 LEU A N 1
ATOM 1531 C CA . LEU A 1 200 ? -4.544 -0.521 13.598 1.00 92.38 200 LEU A CA 1
ATOM 1532 C C . LEU A 1 200 ? -4.587 0.718 14.502 1.00 92.38 200 LEU A C 1
ATOM 1534 O O . LEU A 1 200 ? -4.728 0.590 15.712 1.00 92.38 200 LEU A O 1
ATOM 1538 N N . GLY A 1 201 ? -4.537 1.918 13.925 1.00 93.25 201 GLY A N 1
ATOM 1539 C CA . GLY A 1 201 ? -4.753 3.165 14.649 1.00 93.25 201 GLY A CA 1
ATOM 1540 C C . GLY A 1 201 ? -6.174 3.283 15.210 1.00 93.25 201 GLY A C 1
ATOM 1541 O O . GLY A 1 201 ? -6.341 3.626 16.373 1.00 93.25 201 GLY A O 1
ATOM 1542 N N . MET A 1 202 ? -7.212 2.950 14.440 1.00 91.06 202 MET A N 1
ATOM 1543 C CA . MET A 1 202 ? -8.580 2.910 14.982 1.00 91.06 202 MET A CA 1
ATOM 1544 C C . MET A 1 202 ? -8.730 1.844 16.076 1.00 91.06 202 MET A C 1
ATOM 1546 O O . MET A 1 202 ? -9.399 2.088 17.079 1.00 91.06 202 MET A O 1
ATOM 1550 N N . LEU A 1 203 ? -8.075 0.691 15.915 1.00 89.94 203 LEU A N 1
ATOM 1551 C CA . LEU A 1 203 ? -8.055 -0.381 16.908 1.00 89.94 203 LEU A CA 1
ATOM 1552 C C . LEU A 1 203 ? -7.377 0.048 18.214 1.00 89.94 203 LEU A C 1
ATOM 1554 O O . LEU A 1 203 ? -7.912 -0.234 19.283 1.00 89.94 203 LEU A O 1
ATOM 1558 N N . LEU A 1 204 ? -6.256 0.772 18.124 1.00 92.00 204 LEU A N 1
ATOM 1559 C CA . LEU A 1 204 ? -5.542 1.338 19.271 1.00 92.00 204 LEU A CA 1
ATOM 1560 C C . LEU A 1 204 ? -6.484 2.151 20.169 1.00 92.00 204 LEU A C 1
ATOM 1562 O O . LEU A 1 204 ? -6.454 2.001 21.384 1.00 92.00 204 LEU A O 1
ATOM 1566 N N . ARG A 1 205 ? -7.373 2.957 19.578 1.00 90.88 205 ARG A N 1
ATOM 1567 C CA . ARG A 1 205 ? -8.352 3.743 20.345 1.00 90.88 205 ARG A CA 1
ATOM 1568 C C . ARG A 1 205 ? -9.462 2.886 20.966 1.00 90.88 205 ARG A C 1
ATOM 1570 O O . ARG A 1 205 ? -10.059 3.264 21.975 1.00 90.88 205 ARG A O 1
ATOM 1577 N N . ALA A 1 206 ? -9.787 1.762 20.333 1.00 87.44 206 ALA A N 1
ATOM 1578 C CA . ALA A 1 206 ? -10.891 0.892 20.727 1.00 87.44 206 ALA A CA 1
ATOM 1579 C C . ALA A 1 206 ? -10.522 -0.131 21.815 1.00 87.44 206 ALA A C 1
ATOM 1581 O O . ALA A 1 206 ? -11.418 -0.753 22.397 1.00 87.44 206 ALA A O 1
ATOM 1582 N N . MET A 1 207 ? -9.228 -0.345 22.061 1.00 87.56 207 MET A N 1
ATOM 1583 C CA . MET A 1 207 ? -8.743 -1.415 22.929 1.00 87.56 207 MET A CA 1
ATOM 1584 C C . MET A 1 207 ? -8.782 -1.055 24.428 1.00 87.56 207 MET A C 1
ATOM 1586 O O . MET A 1 207 ? -8.894 0.120 24.793 1.00 87.56 207 MET A O 1
ATOM 1590 N N . PRO A 1 208 ? -8.742 -2.049 25.333 1.00 87.19 208 PRO A N 1
ATOM 1591 C CA . PRO A 1 208 ? -8.574 -1.809 26.766 1.00 87.19 208 PRO A CA 1
ATOM 1592 C C . PRO A 1 208 ? -7.264 -1.067 27.075 1.00 87.19 208 PRO A C 1
ATOM 1594 O O . PRO A 1 208 ? -6.239 -1.304 26.437 1.00 87.19 208 PRO A O 1
ATOM 1597 N N . SER A 1 209 ? -7.274 -0.165 28.062 1.00 87.94 209 SER A N 1
ATOM 1598 C CA . SER A 1 209 ? -6.121 0.706 28.348 1.00 87.94 209 SER A CA 1
ATOM 1599 C C . SER A 1 209 ? -4.855 -0.047 28.778 1.00 87.94 209 SER A C 1
ATOM 1601 O O . SER A 1 209 ? -3.752 0.454 28.581 1.00 87.94 209 SER A O 1
ATOM 1603 N N . ASP A 1 210 ? -4.989 -1.240 29.352 1.00 89.56 210 ASP A N 1
ATOM 1604 C CA . ASP A 1 210 ? -3.880 -2.127 29.711 1.00 89.56 210 ASP A CA 1
ATOM 1605 C C . ASP A 1 210 ? -3.262 -2.854 28.501 1.00 89.56 210 ASP A C 1
ATOM 1607 O O . ASP A 1 210 ? -2.086 -3.220 28.545 1.00 89.56 210 ASP A O 1
ATOM 1611 N N . GLU A 1 211 ? -3.999 -2.986 27.393 1.00 91.50 211 GLU A N 1
ATOM 1612 C CA . GLU A 1 211 ? -3.514 -3.569 26.132 1.00 91.50 211 GLU A CA 1
ATOM 1613 C C . GLU A 1 211 ? -2.830 -2.539 25.209 1.00 91.50 211 GLU A C 1
ATOM 1615 O O . GLU A 1 211 ? -2.074 -2.911 24.308 1.00 91.50 211 GLU A O 1
ATOM 1620 N N . VAL A 1 212 ? -3.018 -1.238 25.463 1.00 92.75 212 VAL A N 1
ATOM 1621 C CA . VAL A 1 212 ? -2.425 -0.146 24.668 1.00 92.75 212 VAL A CA 1
ATOM 1622 C C . VAL A 1 212 ? -0.883 -0.177 24.653 1.00 92.75 212 VAL A C 1
ATOM 1624 O O . VAL A 1 212 ? -0.303 -0.172 23.561 1.00 92.75 212 VAL A O 1
ATOM 1627 N N . PRO A 1 213 ? -0.164 -0.242 25.797 1.00 94.12 213 PRO A N 1
ATOM 1628 C CA . PRO A 1 213 ? 1.301 -0.223 25.788 1.00 94.12 213 PRO A CA 1
ATOM 1629 C C . PRO A 1 213 ? 1.970 -1.356 24.982 1.00 94.12 213 PRO A C 1
ATOM 1631 O O . PRO A 1 213 ? 2.864 -1.053 24.183 1.00 94.12 213 PRO A O 1
ATOM 1634 N N . PRO A 1 214 ? 1.591 -2.648 25.127 1.00 94.38 214 PRO A N 1
ATOM 1635 C CA . PRO A 1 214 ? 2.181 -3.707 24.309 1.00 94.38 214 PRO A CA 1
ATOM 1636 C C . PRO A 1 214 ? 1.824 -3.575 22.821 1.00 94.38 214 PRO A C 1
ATOM 1638 O O . PRO A 1 214 ? 2.647 -3.933 21.976 1.00 94.38 214 PRO A O 1
ATOM 1641 N N . PHE A 1 215 ? 0.658 -3.016 22.480 1.00 95.00 215 PHE A N 1
ATOM 1642 C CA . PHE A 1 215 ? 0.281 -2.759 21.090 1.00 95.00 215 PHE A CA 1
ATOM 1643 C C . PHE A 1 215 ? 1.135 -1.653 20.451 1.00 95.00 215 PHE A C 1
ATOM 1645 O O . PHE A 1 215 ? 1.719 -1.872 19.390 1.00 95.00 215 PHE A O 1
ATOM 1652 N N . ILE A 1 216 ? 1.316 -0.509 21.126 1.00 95.94 216 ILE A N 1
ATOM 1653 C CA . ILE A 1 216 ? 2.219 0.575 20.680 1.00 95.94 216 ILE A CA 1
ATOM 1654 C C . ILE A 1 216 ? 3.650 0.056 20.499 1.00 95.94 216 ILE A C 1
ATOM 1656 O O . ILE A 1 216 ? 4.323 0.392 19.521 1.00 95.94 216 ILE A O 1
ATOM 1660 N N . LYS A 1 217 ? 4.105 -0.811 21.409 1.00 95.38 217 LYS A N 1
ATOM 1661 C CA . LYS A 1 217 ? 5.406 -1.472 21.300 1.00 95.38 217 LYS A CA 1
ATOM 1662 C C . LYS A 1 217 ? 5.507 -2.356 20.057 1.00 95.38 217 LYS A C 1
ATOM 1664 O O . LYS A 1 217 ? 6.508 -2.291 19.352 1.00 95.38 217 LYS A O 1
ATOM 1669 N N . LYS A 1 218 ? 4.487 -3.163 19.751 1.00 95.50 218 LYS A N 1
ATOM 1670 C CA . LYS A 1 218 ? 4.481 -3.997 18.536 1.00 95.50 218 LYS A CA 1
ATOM 1671 C C . LYS A 1 218 ? 4.466 -3.155 17.257 1.00 95.50 218 LYS A C 1
ATOM 1673 O O . LYS A 1 218 ? 5.120 -3.530 16.289 1.00 95.50 218 LYS A O 1
ATOM 1678 N N . LEU A 1 219 ? 3.816 -1.992 17.272 1.00 95.00 219 LEU A N 1
ATOM 1679 C CA . LEU A 1 219 ? 3.899 -1.019 16.176 1.00 95.00 219 LEU A CA 1
ATOM 1680 C C . LEU A 1 219 ? 5.296 -0.382 16.036 1.00 95.00 219 LEU A C 1
ATOM 1682 O O . LEU A 1 219 ? 5.562 0.272 15.032 1.00 95.00 219 LEU A O 1
ATOM 1686 N N . GLY A 1 220 ? 6.196 -0.554 17.010 1.00 95.00 220 GLY A N 1
ATOM 1687 C CA . GLY A 1 220 ? 7.518 0.077 17.022 1.00 95.00 220 GLY A CA 1
ATOM 1688 C C . GLY A 1 220 ? 7.461 1.583 17.287 1.00 95.00 220 GLY A C 1
ATOM 1689 O O . GLY A 1 220 ? 8.280 2.333 16.750 1.00 95.00 220 GLY A O 1
ATOM 1690 N N . LEU A 1 221 ? 6.454 2.028 18.044 1.00 96.25 221 LEU A N 1
ATOM 1691 C CA . LEU A 1 221 ? 6.193 3.431 18.375 1.00 96.25 221 LEU A CA 1
ATOM 1692 C C . LEU A 1 221 ? 6.406 3.712 19.870 1.00 96.25 221 LEU A C 1
ATOM 1694 O O . LEU A 1 221 ? 5.760 4.592 20.443 1.00 96.25 221 LEU A O 1
ATOM 1698 N N . GLU A 1 222 ? 7.303 2.971 20.527 1.00 93.38 222 GLU A N 1
ATOM 1699 C CA . GLU A 1 222 ? 7.612 3.184 21.939 1.00 93.38 222 GLU A CA 1
ATOM 1700 C C . GLU A 1 222 ? 7.996 4.643 22.230 1.00 93.38 222 GLU A C 1
ATOM 1702 O O . GLU A 1 222 ? 8.771 5.280 21.512 1.00 93.38 222 GLU A O 1
ATOM 1707 N N . GLY A 1 223 ? 7.452 5.170 23.328 1.00 91.19 223 GLY A N 1
ATOM 1708 C CA . GLY A 1 223 ? 7.677 6.550 23.755 1.00 91.19 223 GLY A CA 1
ATOM 1709 C C . GLY A 1 223 ? 6.767 7.585 23.089 1.00 91.19 223 GLY A C 1
ATOM 1710 O O . GLY A 1 223 ? 6.883 8.758 23.430 1.00 91.19 223 GLY A O 1
ATOM 1711 N N . MET A 1 224 ? 5.867 7.181 22.187 1.00 95.19 224 MET A N 1
ATOM 1712 C CA . MET A 1 224 ? 4.773 8.033 21.709 1.00 95.19 224 MET A CA 1
ATOM 1713 C C . MET A 1 224 ? 3.505 7.801 22.537 1.00 95.19 224 MET A C 1
ATOM 1715 O O . MET A 1 224 ? 3.202 6.662 22.900 1.00 95.19 224 MET A O 1
ATOM 1719 N N . SER A 1 225 ? 2.754 8.868 22.817 1.00 94.25 225 SER A N 1
ATOM 1720 C CA . SER A 1 225 ? 1.395 8.749 23.356 1.00 94.25 225 SER A CA 1
ATOM 1721 C C . SER A 1 225 ? 0.396 8.392 22.254 1.00 94.25 225 SER A C 1
ATOM 1723 O O . SER A 1 225 ? 0.637 8.629 21.067 1.00 94.25 225 SER A O 1
ATOM 1725 N N . GLU A 1 226 ? -0.751 7.848 22.650 1.00 94.38 226 GLU A N 1
ATOM 1726 C CA . GLU A 1 226 ? -1.858 7.531 21.746 1.00 94.38 226 GLU A CA 1
ATOM 1727 C C . GLU A 1 226 ? -2.288 8.756 20.915 1.00 94.38 226 GLU A C 1
ATOM 1729 O O . GLU A 1 226 ? -2.432 8.678 19.692 1.00 94.38 226 GLU A O 1
ATOM 1734 N N . GLU A 1 227 ? -2.398 9.924 21.549 1.00 94.56 227 GLU A N 1
ATOM 1735 C CA . GLU A 1 227 ? -2.784 11.178 20.898 1.00 94.56 227 GLU A CA 1
ATOM 1736 C C . GLU A 1 227 ? -1.761 11.615 19.843 1.00 94.56 227 GLU A C 1
ATOM 1738 O O . GLU A 1 227 ? -2.143 12.067 18.762 1.00 94.56 227 GLU A O 1
ATOM 1743 N N . GLN A 1 228 ? -0.462 11.439 20.112 1.00 95.81 228 GLN A N 1
ATOM 1744 C CA . GLN A 1 228 ? 0.600 11.744 19.146 1.00 95.81 228 GLN A CA 1
ATOM 1745 C C . GLN A 1 228 ? 0.516 10.839 17.915 1.00 95.81 228 GLN A C 1
ATOM 1747 O O . GLN A 1 228 ? 0.700 11.305 16.787 1.00 95.81 228 GLN A O 1
ATOM 1752 N N . ILE A 1 229 ? 0.204 9.556 18.119 1.00 96.62 229 ILE A N 1
ATOM 1753 C CA . ILE A 1 229 ? 0.024 8.587 17.034 1.00 96.62 229 ILE A CA 1
ATOM 1754 C C . ILE A 1 229 ? -1.181 8.988 16.177 1.00 96.62 229 ILE A C 1
ATOM 1756 O O . ILE A 1 229 ? -1.048 9.116 14.959 1.00 96.62 229 ILE A O 1
ATOM 1760 N N . HIS A 1 230 ? -2.337 9.270 16.786 1.00 95.94 230 HIS A N 1
ATOM 1761 C CA . HIS A 1 230 ? -3.523 9.725 16.054 1.00 95.94 230 HIS A CA 1
ATOM 1762 C C . HIS A 1 230 ? -3.296 11.043 15.310 1.00 95.94 230 HIS A C 1
ATOM 1764 O O . HIS A 1 230 ? -3.714 11.174 14.157 1.00 95.94 230 HIS A O 1
ATOM 1770 N N . LYS A 1 231 ? -2.600 12.005 15.925 1.00 95.38 231 LYS A N 1
ATOM 1771 C CA . LYS A 1 231 ? -2.236 13.273 15.280 1.00 95.38 231 LYS A CA 1
ATOM 1772 C C . LYS A 1 231 ? -1.346 13.042 14.061 1.00 95.38 231 LYS A C 1
ATOM 1774 O O . LYS A 1 231 ? -1.605 13.614 13.002 1.00 95.38 231 LYS A O 1
ATOM 1779 N N . GLY A 1 232 ? -0.352 12.164 14.171 1.00 94.38 232 GLY A N 1
ATOM 1780 C CA . GLY A 1 232 ? 0.514 11.801 13.052 1.00 94.38 232 GLY A CA 1
ATOM 1781 C C . GLY A 1 232 ? -0.229 11.093 11.921 1.00 94.38 232 GLY A C 1
ATOM 1782 O O . GLY A 1 232 ? -0.050 11.448 10.759 1.00 94.38 232 GLY A O 1
ATOM 1783 N N . LEU A 1 233 ? -1.129 10.159 12.238 1.00 94.00 233 LEU A N 1
ATOM 1784 C CA . LEU A 1 233 ? -1.972 9.497 11.234 1.00 94.00 233 LEU A CA 1
ATOM 1785 C C . LEU A 1 233 ? -2.947 10.476 10.565 1.00 94.00 233 LEU A C 1
ATOM 1787 O O . LEU A 1 233 ? -3.151 10.403 9.353 1.00 94.00 233 LEU A O 1
ATOM 1791 N N . ASN A 1 234 ? -3.494 11.443 11.311 1.00 92.88 234 ASN A N 1
ATOM 1792 C CA . ASN A 1 234 ? -4.288 12.526 10.730 1.00 92.88 234 ASN A CA 1
ATOM 1793 C C . ASN A 1 234 ? -3.459 13.375 9.758 1.00 92.88 234 ASN A C 1
ATOM 1795 O O . ASN A 1 234 ? -3.957 13.728 8.689 1.00 92.88 234 ASN A O 1
ATOM 1799 N N . GLN A 1 235 ? -2.206 13.685 10.110 1.00 90.50 235 GLN A N 1
ATOM 1800 C CA . GLN A 1 235 ? -1.302 14.427 9.235 1.00 90.50 235 GLN A CA 1
ATOM 1801 C C . GLN A 1 235 ? -0.992 13.643 7.957 1.00 90.50 235 GLN A C 1
ATOM 1803 O O . GLN A 1 235 ? -1.080 14.212 6.878 1.00 90.50 235 GLN A O 1
ATOM 1808 N N . ILE A 1 236 ? -0.731 12.335 8.049 1.00 89.19 236 ILE A N 1
ATOM 1809 C CA . ILE A 1 236 ? -0.539 11.481 6.866 1.00 89.19 236 ILE A CA 1
ATOM 1810 C C . ILE A 1 236 ? -1.778 11.511 5.966 1.00 89.19 236 ILE A C 1
ATOM 1812 O O . ILE A 1 236 ? -1.655 11.684 4.758 1.00 89.19 236 ILE A O 1
ATOM 1816 N N . LEU A 1 237 ? -2.979 11.386 6.536 1.00 88.19 237 LEU A N 1
ATOM 1817 C CA . LEU A 1 237 ? -4.220 11.469 5.762 1.00 88.19 237 LEU A CA 1
ATOM 1818 C C . LEU A 1 237 ? -4.377 12.826 5.065 1.00 88.19 237 LEU A C 1
ATOM 1820 O O . LEU A 1 237 ? -4.810 12.863 3.916 1.00 88.19 237 LEU A O 1
ATOM 1824 N N . LYS A 1 238 ? -4.006 13.929 5.725 1.00 86.00 238 LYS A N 1
ATOM 1825 C CA . LYS A 1 238 ? -3.982 15.270 5.117 1.00 86.00 238 LYS A CA 1
ATOM 1826 C C . LYS A 1 238 ? -2.946 15.368 3.995 1.00 86.00 238 LYS A C 1
ATOM 1828 O O . LYS A 1 238 ? -3.275 15.888 2.939 1.00 86.00 238 LYS A O 1
ATOM 1833 N N . ASP A 1 239 ? -1.748 14.818 4.181 1.00 82.38 239 ASP A N 1
ATOM 1834 C CA . ASP A 1 239 ? -0.684 14.805 3.165 1.00 82.38 239 ASP A CA 1
ATOM 1835 C C . ASP A 1 239 ? -1.069 13.977 1.922 1.00 82.38 239 ASP A C 1
ATOM 1837 O O . ASP A 1 239 ? -0.596 14.240 0.814 1.00 82.38 239 ASP A O 1
ATOM 1841 N N . LEU A 1 240 ? -1.935 12.977 2.106 1.00 80.31 240 LEU A N 1
ATOM 1842 C CA . LEU A 1 240 ? -2.508 12.149 1.041 1.00 80.31 240 LEU A CA 1
ATOM 1843 C C . LEU A 1 240 ? -3.786 12.732 0.432 1.00 80.31 240 LEU A C 1
ATOM 1845 O O . LEU A 1 240 ? -4.262 12.222 -0.581 1.00 80.31 240 LEU A O 1
ATOM 1849 N N . SER A 1 241 ? -4.342 13.786 1.029 1.00 74.88 241 SER A N 1
ATOM 1850 C CA . SER A 1 241 ? -5.524 14.464 0.510 1.00 74.88 241 SER A CA 1
ATOM 1851 C C . SER A 1 241 ? -5.114 15.351 -0.667 1.00 74.88 241 SER A C 1
ATOM 1853 O O . SER A 1 241 ? -4.393 16.331 -0.498 1.00 74.88 241 SER A O 1
ATOM 1855 N N . GLY A 1 242 ? -5.565 15.012 -1.871 1.00 70.56 242 GLY A N 1
ATOM 1856 C CA . GLY A 1 242 ? -5.295 15.787 -3.078 1.00 70.56 242 GLY A CA 1
ATOM 1857 C C . GLY A 1 242 ? -5.976 15.192 -4.306 1.00 70.56 242 GLY A C 1
ATOM 1858 O O . GLY A 1 242 ? -6.375 14.027 -4.304 1.00 70.56 242 GLY A O 1
ATOM 1859 N N . ASP A 1 243 ? -6.109 16.010 -5.350 1.00 64.75 243 ASP A N 1
ATOM 1860 C CA . ASP A 1 243 ? -6.837 15.621 -6.562 1.00 64.75 243 ASP A CA 1
ATOM 1861 C C . ASP A 1 243 ? -5.957 14.890 -7.588 1.00 64.75 243 ASP A C 1
ATOM 1863 O O . ASP A 1 243 ? -6.481 14.119 -8.386 1.00 64.75 243 ASP A O 1
ATOM 1867 N N . ASN A 1 244 ? -4.629 15.098 -7.577 1.00 72.94 244 ASN A N 1
ATOM 1868 C CA . ASN A 1 244 ? -3.699 14.399 -8.474 1.00 72.94 244 ASN A CA 1
ATOM 1869 C C . ASN A 1 244 ? -2.363 14.065 -7.782 1.00 72.94 244 ASN A C 1
ATOM 1871 O O . ASN A 1 244 ? -1.605 14.992 -7.471 1.00 72.94 244 ASN A O 1
ATOM 1875 N N . PRO A 1 245 ? -2.034 12.772 -7.602 1.00 80.12 245 PRO A N 1
ATOM 1876 C CA . PRO A 1 245 ? -2.916 11.614 -7.771 1.00 80.12 245 PRO A CA 1
ATOM 1877 C C . PRO A 1 245 ? -4.083 11.633 -6.769 1.00 80.12 245 PRO A C 1
ATOM 1879 O O . PRO A 1 245 ? -3.916 12.032 -5.618 1.00 80.12 245 PRO A O 1
ATOM 1882 N N . LYS A 1 246 ? -5.258 11.178 -7.208 1.00 80.44 246 LYS A N 1
ATOM 1883 C CA . LYS A 1 246 ? -6.433 10.947 -6.368 1.00 80.44 246 LYS A CA 1
ATOM 1884 C C . LYS A 1 246 ? -6.211 9.671 -5.563 1.00 80.44 246 LYS A C 1
ATOM 1886 O O . LYS A 1 246 ? -6.097 8.577 -6.115 1.00 80.44 246 LYS A O 1
ATOM 1891 N N . ILE A 1 247 ? -6.197 9.799 -4.243 1.00 78.44 247 ILE A N 1
ATOM 1892 C CA . ILE A 1 247 ? -6.107 8.660 -3.328 1.00 78.44 247 ILE A CA 1
ATOM 1893 C C . ILE A 1 247 ? -7.401 8.608 -2.531 1.00 78.44 247 ILE A C 1
ATOM 1895 O O . ILE A 1 247 ? -7.692 9.503 -1.741 1.00 78.44 247 ILE A O 1
ATOM 1899 N N . VAL A 1 248 ? -8.193 7.557 -2.735 1.00 78.19 248 VAL A N 1
ATOM 1900 C CA . VAL A 1 248 ? -9.385 7.320 -1.918 1.00 78.19 248 VAL A CA 1
ATOM 1901 C C . VAL A 1 248 ? -9.001 6.352 -0.818 1.00 78.19 248 VAL A C 1
ATOM 1903 O O . VAL A 1 248 ? -8.785 5.174 -1.078 1.00 78.19 248 VAL A O 1
ATOM 1906 N N . ILE A 1 249 ? -8.922 6.859 0.408 1.00 81.19 249 ILE A N 1
ATOM 1907 C CA . ILE A 1 249 ? -8.839 6.054 1.626 1.00 81.19 249 ILE A CA 1
ATOM 1908 C C . ILE A 1 249 ? -10.199 6.169 2.300 1.00 81.19 249 ILE A C 1
ATOM 1910 O O . ILE A 1 249 ? -10.539 7.226 2.829 1.00 81.19 249 ILE A O 1
ATOM 1914 N N . ALA A 1 250 ? -10.982 5.096 2.270 1.00 84.56 250 ALA A N 1
ATOM 1915 C CA . ALA A 1 250 ? -12.268 5.054 2.944 1.00 84.56 250 ALA A CA 1
ATOM 1916 C C . ALA A 1 250 ? -12.192 4.092 4.127 1.00 84.56 250 ALA A C 1
ATOM 1918 O O . ALA A 1 250 ? -11.879 2.910 3.971 1.00 84.56 250 ALA A O 1
ATOM 1919 N N . ASN A 1 251 ? -12.499 4.623 5.308 1.00 89.50 251 ASN A N 1
ATOM 1920 C CA . ASN A 1 251 ? -12.535 3.890 6.565 1.00 89.50 251 ASN A CA 1
ATOM 1921 C C . ASN A 1 251 ? -13.988 3.743 7.015 1.00 89.50 251 ASN A C 1
ATOM 1923 O O . ASN A 1 251 ? -14.778 4.677 6.875 1.00 89.50 251 ASN A O 1
ATOM 1927 N N . ALA A 1 252 ? -14.332 2.599 7.587 1.00 89.62 252 ALA A N 1
ATOM 1928 C CA . ALA A 1 252 ? -15.621 2.397 8.216 1.00 89.62 252 ALA A CA 1
ATOM 1929 C C . ALA A 1 252 ? -15.525 1.463 9.417 1.00 89.62 252 ALA A C 1
ATOM 1931 O O . ALA A 1 252 ? -14.629 0.622 9.520 1.00 89.62 252 ALA A O 1
ATOM 1932 N N . ILE A 1 253 ? -16.498 1.606 10.305 1.00 88.50 253 ILE A N 1
ATOM 1933 C CA . ILE A 1 253 ? -16.785 0.655 11.367 1.00 88.50 253 ILE A CA 1
ATOM 1934 C C . ILE A 1 253 ? -18.175 0.104 11.111 1.00 88.50 253 ILE A C 1
ATOM 1936 O O . ILE A 1 253 ? -19.126 0.874 11.023 1.00 88.50 253 ILE A O 1
ATOM 1940 N N . ALA A 1 254 ? -18.304 -1.213 11.003 1.00 87.81 254 ALA A N 1
ATOM 1941 C CA . ALA A 1 254 ? -19.605 -1.865 11.011 1.00 87.81 254 ALA A CA 1
ATOM 1942 C C . ALA A 1 254 ? -19.909 -2.347 12.425 1.00 87.81 254 ALA A C 1
ATOM 1944 O O . ALA A 1 254 ? -19.130 -3.110 12.997 1.00 87.81 254 ALA A O 1
ATOM 1945 N N . ALA A 1 255 ? -21.021 -1.891 12.992 1.00 85.38 255 ALA A N 1
ATOM 1946 C CA . ALA A 1 255 ? -21.462 -2.296 14.319 1.00 85.38 255 ALA A CA 1
ATOM 1947 C C . ALA A 1 255 ? -22.983 -2.197 14.450 1.00 85.38 255 ALA A C 1
ATOM 1949 O O . ALA A 1 255 ? -23.674 -1.537 13.665 1.00 85.38 255 ALA A O 1
ATOM 1950 N N . LYS A 1 256 ? -23.524 -2.836 15.486 1.00 83.06 256 LYS A N 1
ATOM 1951 C CA . LYS A 1 256 ? -24.926 -2.663 15.861 1.00 83.06 256 LYS A CA 1
ATOM 1952 C C . LYS A 1 256 ? -25.167 -1.235 16.373 1.00 83.06 256 LYS A C 1
ATOM 1954 O O . LYS A 1 256 ? -24.336 -0.652 17.068 1.00 83.06 256 LYS A O 1
ATOM 1959 N N . ALA A 1 257 ? -26.328 -0.670 16.043 1.00 77.81 257 ALA A N 1
ATOM 1960 C CA . ALA A 1 257 ? -26.685 0.691 16.440 1.00 77.81 257 ALA A CA 1
ATOM 1961 C C . ALA A 1 257 ? -26.596 0.893 17.968 1.00 77.81 257 ALA A C 1
ATOM 1963 O O . ALA A 1 257 ? -27.061 0.052 18.739 1.00 77.81 257 ALA A O 1
ATOM 1964 N N . GLY A 1 258 ? -26.006 2.017 18.392 1.00 76.19 258 GLY A N 1
ATOM 1965 C CA . GLY A 1 258 ? -25.854 2.385 19.806 1.00 76.19 258 GLY A CA 1
ATOM 1966 C C . GLY A 1 258 ? -24.790 1.596 20.580 1.00 76.19 258 GLY A C 1
ATOM 1967 O O . GLY A 1 258 ? -24.725 1.710 21.802 1.00 76.19 258 GLY A O 1
ATOM 1968 N N . LYS A 1 259 ? -23.971 0.777 19.906 1.00 80.31 259 LYS A N 1
ATOM 1969 C CA . LYS A 1 259 ? -22.891 0.010 20.549 1.00 80.31 259 LYS A CA 1
ATOM 1970 C C . LYS A 1 259 ? -21.545 0.721 20.594 1.00 80.31 259 LYS A C 1
ATOM 1972 O O . LYS A 1 259 ? -20.698 0.322 21.378 1.00 80.31 259 LYS A O 1
ATOM 1977 N N . VAL A 1 260 ? -21.365 1.757 19.785 1.00 83.69 260 VAL A N 1
ATOM 1978 C CA . VAL A 1 260 ? -20.114 2.513 19.691 1.00 83.69 260 VAL A CA 1
ATOM 1979 C C . VAL A 1 260 ? -20.164 3.684 20.670 1.00 83.69 260 VAL A C 1
ATOM 1981 O O . VAL A 1 260 ? -21.114 4.466 20.644 1.00 83.69 260 VAL A O 1
ATOM 1984 N N . GLU A 1 261 ? -19.164 3.797 21.543 1.00 86.56 261 GLU A N 1
ATOM 1985 C CA . GLU A 1 261 ? -19.046 4.931 22.466 1.00 86.56 261 GLU A CA 1
ATOM 1986 C C . GLU A 1 261 ? -18.808 6.255 21.719 1.00 86.56 261 GLU A C 1
ATOM 1988 O O . GLU A 1 261 ? -17.990 6.330 20.801 1.00 86.56 261 GLU A O 1
ATOM 1993 N N . GLU A 1 262 ? -19.460 7.335 22.158 1.00 86.12 262 GLU A N 1
ATOM 1994 C CA . GLU A 1 262 ? -19.389 8.652 21.501 1.00 86.12 262 GLU A CA 1
ATOM 1995 C C . GLU A 1 262 ? -17.964 9.238 21.472 1.00 86.12 262 GLU A C 1
ATOM 1997 O O . GLU A 1 262 ? -17.540 9.828 20.477 1.00 86.12 262 GLU A O 1
ATOM 2002 N N . SER A 1 263 ? -17.192 9.029 22.544 1.00 84.88 263 SER A N 1
ATOM 2003 C CA . SER A 1 263 ? -15.794 9.473 22.656 1.00 84.88 263 SER A CA 1
ATOM 2004 C C . SER A 1 263 ? -14.846 8.727 21.712 1.00 84.88 263 SER A C 1
ATOM 2006 O O . SER A 1 263 ? -13.792 9.247 21.345 1.00 84.88 263 SER A O 1
ATOM 2008 N N . PHE A 1 264 ? -15.203 7.506 21.314 1.00 87.81 264 PHE A N 1
ATOM 2009 C CA . PHE A 1 264 ? -14.491 6.750 20.294 1.00 87.81 264 PHE A CA 1
ATOM 2010 C C . PHE A 1 264 ? -14.943 7.177 18.896 1.00 87.81 264 PHE A C 1
ATOM 2012 O O . PHE A 1 264 ? -14.098 7.423 18.033 1.00 87.81 264 PHE A O 1
ATOM 2019 N N . GLU A 1 265 ? -16.254 7.349 18.696 1.00 88.19 265 GLU A N 1
ATOM 2020 C CA . GLU A 1 265 ? -16.843 7.803 17.433 1.00 88.19 265 GLU A CA 1
ATOM 2021 C C . GLU A 1 265 ? -16.255 9.149 16.972 1.00 88.19 265 GLU A C 1
ATOM 2023 O O . GLU A 1 265 ? -15.907 9.316 15.799 1.00 88.19 265 GLU A O 1
ATOM 2028 N N . SER A 1 266 ? -16.086 10.102 17.894 1.00 88.81 266 SER A N 1
ATOM 2029 C CA . SER A 1 266 ? -15.512 11.419 17.594 1.00 88.81 266 SER A CA 1
ATOM 2030 C C . SER A 1 266 ? -14.079 11.325 17.056 1.00 88.81 266 SER A C 1
ATOM 2032 O O . SER A 1 266 ? -13.744 11.997 16.077 1.00 88.81 266 SER A O 1
ATOM 2034 N N . VAL A 1 267 ? -13.249 10.448 17.631 1.00 91.00 267 VAL A N 1
ATOM 2035 C CA . VAL A 1 267 ? -11.868 10.217 17.187 1.00 91.00 267 VAL A CA 1
ATOM 2036 C C . VAL A 1 267 ? -11.851 9.583 15.804 1.00 91.00 267 VAL A C 1
ATOM 2038 O O . VAL A 1 267 ? -11.185 10.101 14.908 1.00 91.00 267 VAL A O 1
ATOM 2041 N N . ILE A 1 268 ? -12.593 8.496 15.585 1.00 91.19 268 ILE A N 1
ATOM 2042 C CA . ILE A 1 268 ? -12.565 7.786 14.296 1.00 91.19 268 ILE A CA 1
ATOM 2043 C C . ILE A 1 268 ? -13.111 8.647 13.150 1.00 91.19 268 ILE A C 1
ATOM 2045 O O . ILE A 1 268 ? -12.546 8.659 12.054 1.00 91.19 268 ILE A O 1
ATOM 2049 N N . GLN A 1 269 ? -14.143 9.452 13.398 1.00 91.75 269 GLN A N 1
ATOM 2050 C CA . GLN A 1 269 ? -14.687 10.363 12.392 1.00 91.75 269 GLN A CA 1
ATOM 2051 C C . GLN A 1 269 ? -13.768 11.564 12.156 1.00 91.75 269 GLN A C 1
ATOM 2053 O O . GLN A 1 269 ? -13.519 11.917 11.001 1.00 91.75 269 GLN A O 1
ATOM 2058 N N . GLY A 1 270 ? -13.224 12.172 13.212 1.00 91.94 270 GLY A N 1
ATOM 2059 C CA . GLY A 1 270 ? -12.370 13.354 13.087 1.00 91.94 270 GLY A CA 1
ATOM 2060 C C . GLY A 1 270 ? -10.987 13.050 12.514 1.00 91.94 270 GLY A C 1
ATOM 2061 O O . GLY A 1 270 ? -10.539 13.688 11.559 1.00 91.94 270 GLY A O 1
ATOM 2062 N N . VAL A 1 271 ? -10.312 12.034 13.054 1.00 92.94 271 VAL A N 1
ATOM 2063 C CA . VAL A 1 271 ? -8.945 11.659 12.662 1.00 92.94 271 VAL A CA 1
ATOM 2064 C C . VAL A 1 271 ? -8.938 10.884 11.354 1.00 92.94 271 VAL A C 1
ATOM 2066 O O . VAL A 1 271 ? -8.170 11.230 10.454 1.00 92.94 271 VAL A O 1
ATOM 2069 N N . TYR A 1 272 ? -9.789 9.862 11.238 1.00 91.62 272 TYR A N 1
ATOM 2070 C CA . TYR A 1 272 ? -9.741 8.885 10.146 1.00 91.62 272 TYR A CA 1
ATOM 2071 C C . TYR A 1 272 ? -10.790 9.132 9.065 1.00 91.62 272 TYR A C 1
ATOM 2073 O O . TYR A 1 272 ? -10.684 8.558 7.984 1.00 91.62 27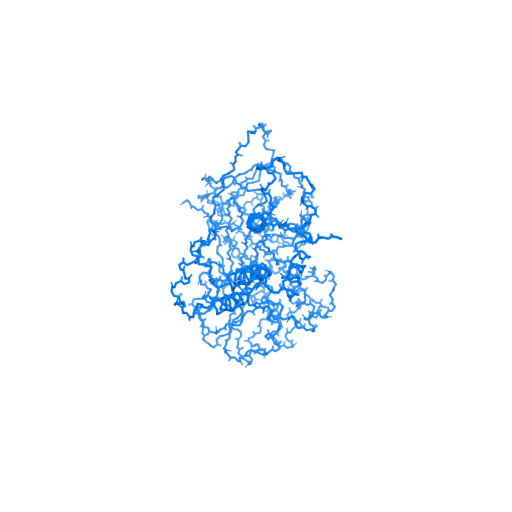2 TYR A O 1
ATOM 2081 N N . GLY A 1 273 ? -11.763 10.023 9.300 1.00 90.81 273 GLY A N 1
ATOM 2082 C CA . GLY A 1 273 ? -12.907 10.172 8.394 1.00 90.81 273 GLY A CA 1
ATOM 2083 C C . GLY A 1 273 ? -13.742 8.895 8.306 1.00 90.81 273 GLY A C 1
ATOM 2084 O O . GLY A 1 273 ? -14.323 8.638 7.258 1.00 90.81 273 GLY A O 1
ATOM 2085 N N . ALA A 1 274 ? -13.727 8.065 9.354 1.00 90.94 274 ALA A N 1
ATOM 2086 C CA . ALA A 1 274 ? -14.398 6.777 9.335 1.00 90.94 274 ALA A CA 1
ATOM 2087 C C . ALA A 1 274 ? -15.919 6.936 9.416 1.00 90.94 274 ALA A C 1
ATOM 2089 O O . ALA A 1 274 ? -16.423 7.723 10.216 1.00 90.94 274 ALA A O 1
ATOM 2090 N N . GLU A 1 275 ? -16.649 6.164 8.620 1.00 91.62 275 GLU A N 1
ATOM 2091 C CA . GLU A 1 275 ? -18.111 6.118 8.663 1.00 91.62 275 GLU A CA 1
ATOM 2092 C C . GLU A 1 275 ? -18.609 4.987 9.565 1.00 91.62 275 GLU A C 1
ATOM 2094 O O . GLU A 1 275 ? -18.013 3.913 9.622 1.00 91.62 275 GLU A O 1
ATOM 2099 N N . LEU A 1 276 ? -19.722 5.216 10.262 1.00 89.69 276 LEU A N 1
ATOM 2100 C CA . LEU A 1 276 ? -20.391 4.169 11.026 1.00 89.69 276 LEU A CA 1
ATOM 2101 C C . LEU A 1 276 ? -21.448 3.504 10.143 1.00 89.69 276 LEU A C 1
ATOM 2103 O O . LEU A 1 276 ? -22.386 4.154 9.681 1.00 89.69 276 LEU A O 1
ATOM 2107 N N . LEU A 1 277 ? -21.289 2.206 9.916 1.00 90.31 277 LEU A N 1
ATOM 2108 C CA . LEU A 1 277 ? -22.171 1.383 9.106 1.00 90.31 277 LEU A CA 1
ATOM 2109 C C . LEU A 1 277 ? -22.979 0.433 9.995 1.00 90.31 277 LEU A C 1
ATOM 2111 O O . LEU A 1 277 ? -22.473 -0.046 11.015 1.00 90.31 277 LEU A O 1
ATOM 2115 N N . PRO A 1 278 ? -24.219 0.100 9.601 1.00 89.06 278 PRO A N 1
ATOM 2116 C CA . PRO A 1 278 ? -24.924 -1.028 10.190 1.00 89.06 278 PRO A CA 1
ATOM 2117 C C . PRO A 1 278 ? -24.118 -2.321 10.009 1.00 89.06 278 PRO A C 1
ATOM 2119 O O . PRO A 1 278 ? -23.504 -2.521 8.959 1.00 89.06 278 PRO A O 1
ATOM 2122 N N . ALA A 1 279 ? -24.161 -3.209 11.005 1.00 87.31 279 ALA A N 1
ATOM 2123 C CA . ALA A 1 279 ? -23.681 -4.588 10.899 1.00 87.31 279 ALA A CA 1
ATOM 2124 C C . ALA A 1 279 ? -24.577 -5.408 9.944 1.00 87.31 279 ALA A C 1
ATOM 2126 O O . ALA A 1 279 ? -25.395 -6.221 10.363 1.00 87.31 279 ALA A O 1
ATOM 2127 N N . ASP A 1 280 ? -24.469 -5.113 8.650 1.00 89.56 280 ASP A N 1
ATOM 2128 C CA . ASP A 1 280 ? -25.259 -5.685 7.563 1.00 89.56 280 ASP A CA 1
ATOM 2129 C C . ASP A 1 280 ? -24.361 -5.820 6.326 1.00 89.56 280 ASP A C 1
ATOM 2131 O O . ASP A 1 280 ? -23.802 -4.834 5.832 1.00 89.56 280 ASP A O 1
ATOM 2135 N N . VAL A 1 281 ? -24.204 -7.054 5.840 1.00 88.75 281 VAL A N 1
ATOM 2136 C CA . VAL A 1 281 ? -23.281 -7.390 4.746 1.00 88.75 281 VAL A CA 1
ATOM 2137 C C . VAL A 1 281 ? -23.591 -6.626 3.454 1.00 88.75 281 VAL A C 1
ATOM 2139 O O . VAL A 1 281 ? -22.669 -6.195 2.757 1.00 88.75 281 VAL A O 1
ATOM 2142 N N . ASP A 1 282 ? -24.866 -6.386 3.150 1.00 91.62 282 ASP A N 1
ATOM 2143 C CA . ASP A 1 282 ? -25.285 -5.695 1.932 1.00 91.62 282 ASP A CA 1
ATOM 2144 C C . ASP A 1 282 ? -25.005 -4.199 2.036 1.00 91.62 282 ASP A C 1
ATOM 2146 O O . ASP A 1 282 ? -24.539 -3.585 1.072 1.00 91.62 282 ASP A O 1
ATOM 2150 N N . LYS A 1 283 ? -25.223 -3.597 3.211 1.00 93.00 283 LYS A N 1
ATOM 2151 C CA . LYS A 1 283 ? -24.863 -2.192 3.464 1.00 93.00 283 LYS A CA 1
ATOM 2152 C C . LYS A 1 283 ? -23.358 -1.978 3.404 1.00 93.00 283 LYS A C 1
ATOM 2154 O O . LYS A 1 283 ? -22.921 -1.011 2.780 1.00 93.00 283 LYS A O 1
ATOM 2159 N N . ILE A 1 284 ? -22.580 -2.885 3.992 1.00 89.44 284 ILE A N 1
ATOM 2160 C CA . ILE A 1 284 ? -21.116 -2.845 3.936 1.00 89.44 284 ILE A CA 1
ATOM 2161 C C . ILE A 1 284 ? -20.643 -2.950 2.484 1.00 89.44 284 ILE A C 1
ATOM 2163 O O . ILE A 1 284 ? -19.891 -2.097 2.017 1.00 89.44 284 ILE A O 1
ATOM 2167 N N . ASN A 1 285 ? -21.117 -3.948 1.737 1.00 91.19 285 ASN A N 1
ATOM 2168 C CA . ASN A 1 285 ? -20.710 -4.156 0.347 1.00 91.19 285 ASN A CA 1
ATOM 2169 C C . ASN A 1 285 ? -21.146 -3.003 -0.567 1.00 91.19 285 ASN A C 1
ATOM 2171 O O . ASN A 1 285 ? -20.360 -2.561 -1.406 1.00 91.19 285 ASN A O 1
ATOM 2175 N N . ALA A 1 286 ? -22.351 -2.459 -0.380 1.00 93.31 286 ALA A N 1
ATOM 2176 C CA . ALA A 1 286 ? -22.814 -1.285 -1.115 1.00 93.31 286 ALA A CA 1
ATOM 2177 C C . ALA A 1 286 ? -21.927 -0.063 -0.847 1.00 93.31 286 ALA A C 1
ATOM 2179 O O . ALA A 1 286 ? -21.556 0.635 -1.794 1.00 93.31 286 ALA A O 1
ATOM 2180 N N . TRP A 1 287 ? -21.548 0.164 0.414 1.00 92.31 287 TRP A N 1
ATOM 2181 C CA . TRP A 1 287 ? -20.637 1.239 0.798 1.00 92.31 287 TRP A CA 1
ATOM 2182 C C . TRP A 1 287 ? -19.248 1.054 0.176 1.00 92.31 287 TRP A C 1
ATOM 2184 O O . TRP A 1 287 ? -18.751 1.969 -0.475 1.00 92.31 287 TRP A O 1
ATOM 2194 N N . VAL A 1 288 ? -18.648 -0.139 0.271 1.00 87.38 288 VAL A N 1
ATOM 2195 C CA . VAL A 1 288 ? -17.330 -0.428 -0.332 1.00 87.38 288 VAL A CA 1
ATOM 2196 C C . VAL A 1 288 ? -17.369 -0.239 -1.847 1.00 87.38 288 VAL A C 1
ATOM 2198 O O . VAL A 1 288 ? -16.481 0.392 -2.424 1.00 87.38 288 VAL A O 1
ATOM 2201 N N . SER A 1 289 ? -18.419 -0.740 -2.494 1.00 89.25 289 SER A N 1
ATOM 2202 C CA . SER A 1 289 ? -18.635 -0.572 -3.927 1.00 89.25 289 SER A CA 1
ATOM 2203 C C . SER A 1 289 ? -18.712 0.908 -4.297 1.00 89.25 289 SER A C 1
ATOM 2205 O O . SER A 1 289 ? -18.078 1.344 -5.252 1.00 89.25 289 SER A O 1
ATOM 2207 N N . ASP A 1 290 ? -19.440 1.718 -3.531 1.00 90.12 290 ASP A N 1
ATOM 2208 C CA . ASP A 1 290 ? -19.538 3.159 -3.761 1.00 90.12 290 ASP A CA 1
ATOM 2209 C C . ASP A 1 290 ? -18.207 3.895 -3.594 1.00 90.12 290 ASP A C 1
ATOM 2211 O O . ASP A 1 290 ? -17.780 4.603 -4.504 1.00 90.12 290 ASP A O 1
ATOM 2215 N N . LYS A 1 291 ? -17.486 3.635 -2.500 1.00 85.81 291 LYS A N 1
ATOM 2216 C CA . LYS A 1 291 ? -16.181 4.256 -2.220 1.00 85.81 291 LYS A CA 1
ATOM 2217 C C . LYS A 1 291 ? -15.079 3.874 -3.206 1.00 85.81 291 LYS A C 1
ATOM 2219 O O . LYS A 1 291 ? -14.031 4.510 -3.217 1.00 85.81 291 LYS A O 1
ATOM 2224 N N . THR A 1 292 ? -15.284 2.839 -4.017 1.00 79.94 292 THR A N 1
ATOM 2225 C CA . THR A 1 292 ? -14.273 2.315 -4.948 1.00 79.94 292 THR A CA 1
ATOM 2226 C C . THR A 1 292 ? -14.637 2.490 -6.415 1.00 79.94 292 THR A C 1
ATOM 2228 O O . THR A 1 292 ? -14.016 1.859 -7.274 1.00 79.94 292 THR A O 1
ATOM 2231 N N . ASP A 1 293 ? -15.625 3.331 -6.727 1.00 83.94 293 ASP A N 1
ATOM 2232 C CA . ASP A 1 293 ? -16.158 3.497 -8.086 1.00 83.94 293 ASP A CA 1
ATOM 2233 C C . ASP A 1 293 ? -16.579 2.144 -8.696 1.00 83.94 293 ASP A C 1
ATOM 2235 O O . ASP A 1 293 ? -16.310 1.837 -9.857 1.00 83.94 293 ASP A O 1
ATOM 2239 N N . LYS A 1 294 ? -17.211 1.299 -7.873 1.00 87.56 294 LYS A N 1
ATOM 2240 C CA . LYS A 1 294 ? -17.738 -0.043 -8.183 1.00 87.56 294 LYS A CA 1
ATOM 2241 C C . LYS A 1 294 ? -16.693 -1.116 -8.513 1.00 87.56 294 LYS A C 1
ATOM 2243 O O . LYS A 1 294 ? -17.064 -2.230 -8.878 1.00 87.56 294 LYS A O 1
ATOM 2248 N N . LEU A 1 295 ? -15.401 -0.841 -8.344 1.00 80.50 295 LEU A N 1
ATOM 2249 C CA . LEU A 1 295 ? -14.336 -1.800 -8.683 1.00 80.50 295 LEU A CA 1
ATOM 2250 C C . LEU A 1 295 ? -14.122 -2.890 -7.644 1.00 80.50 295 LEU A C 1
ATOM 2252 O O . LEU A 1 295 ? -13.657 -3.981 -7.989 1.00 80.50 295 LEU A O 1
ATOM 2256 N N . ILE A 1 296 ? -14.499 -2.607 -6.399 1.00 79.69 296 ILE A N 1
ATOM 2257 C CA . ILE A 1 296 ? -14.553 -3.584 -5.319 1.00 79.69 296 ILE A CA 1
ATOM 2258 C C . ILE A 1 296 ? -16.033 -3.761 -4.959 1.00 79.69 296 ILE A C 1
ATOM 2260 O O . ILE A 1 296 ? -16.532 -3.118 -4.041 1.00 79.69 296 ILE A O 1
ATOM 2264 N N . PRO A 1 297 ? -16.786 -4.582 -5.716 1.00 83.50 297 PRO A N 1
ATOM 2265 C CA . PRO A 1 297 ? -18.232 -4.697 -5.534 1.00 83.50 297 PRO A CA 1
ATOM 2266 C C . PRO A 1 297 ? -18.618 -5.413 -4.236 1.00 83.50 297 PRO A C 1
ATOM 2268 O O . PRO A 1 297 ? -19.732 -5.234 -3.754 1.00 83.50 297 PRO A O 1
ATOM 2271 N N . LYS A 1 298 ? -17.715 -6.233 -3.689 1.00 82.56 298 LYS A N 1
ATOM 2272 C CA . LYS A 1 298 ? -17.956 -7.051 -2.502 1.00 82.56 298 LYS A CA 1
ATOM 2273 C C . LYS A 1 298 ? -16.695 -7.126 -1.646 1.00 82.56 298 LYS A C 1
ATOM 2275 O O . LYS A 1 298 ? -15.628 -7.471 -2.162 1.00 82.56 298 LYS A O 1
ATOM 2280 N N . LEU A 1 299 ? -16.825 -6.832 -0.356 1.00 82.00 299 LEU A N 1
ATOM 2281 C CA . LEU A 1 299 ? -15.806 -7.026 0.671 1.00 82.00 299 LEU A CA 1
ATOM 2282 C C . LEU A 1 299 ? -16.001 -8.350 1.403 1.00 82.00 299 LEU A C 1
ATOM 2284 O O . LEU A 1 299 ? -15.105 -9.184 1.334 1.00 82.00 299 LEU A O 1
ATOM 2288 N N . PHE A 1 300 ? -17.164 -8.565 2.012 1.00 81.31 300 PHE A N 1
ATOM 2289 C CA . PHE A 1 300 ? -17.462 -9.784 2.764 1.00 81.31 300 PHE A CA 1
ATOM 2290 C C . PHE A 1 300 ? -18.479 -10.645 2.034 1.00 81.31 300 PHE A C 1
ATOM 2292 O O . PHE A 1 300 ? -19.434 -10.118 1.456 1.00 81.31 300 PHE A O 1
ATOM 2299 N N . ASP A 1 301 ? -18.269 -11.962 2.069 1.00 81.06 301 ASP A N 1
ATOM 2300 C CA . ASP A 1 301 ? -19.230 -12.917 1.526 1.00 81.06 301 ASP A CA 1
ATOM 2301 C C . ASP A 1 301 ? -20.450 -13.095 2.423 1.00 81.06 301 ASP A C 1
ATOM 2303 O O . ASP A 1 301 ? -21.567 -13.134 1.905 1.00 81.06 301 ASP A O 1
ATOM 2307 N N . ASP A 1 302 ? -20.207 -13.130 3.730 1.00 78.88 302 ASP A N 1
ATOM 2308 C CA . ASP A 1 302 ? -21.183 -13.179 4.810 1.00 78.88 302 ASP A CA 1
ATOM 2309 C C . ASP A 1 302 ? -20.682 -12.292 5.965 1.00 78.88 302 ASP A C 1
ATOM 2311 O O . ASP A 1 302 ? -19.473 -12.114 6.137 1.00 78.88 302 ASP A O 1
ATOM 2315 N N . PHE A 1 303 ? -21.599 -11.700 6.725 1.00 76.25 303 PHE A N 1
ATOM 2316 C CA . PHE A 1 303 ? -21.300 -10.895 7.907 1.00 76.25 303 PHE A CA 1
ATOM 2317 C C . PHE A 1 303 ? -22.493 -10.932 8.864 1.00 76.25 303 PHE A C 1
ATOM 2319 O O . PHE A 1 303 ? -23.565 -10.409 8.549 1.00 76.25 303 PHE A O 1
ATOM 2326 N N . ALA A 1 304 ? -22.312 -11.548 10.034 1.00 70.12 304 ALA A N 1
ATOM 2327 C CA . ALA A 1 304 ? -23.391 -11.696 11.002 1.00 70.12 304 ALA A CA 1
ATOM 2328 C C . ALA A 1 304 ? -23.769 -10.349 11.650 1.00 70.12 304 ALA A C 1
ATOM 2330 O O . ALA A 1 304 ? -22.951 -9.448 11.798 1.00 70.12 304 ALA A O 1
ATOM 2331 N N . SER A 1 305 ? -25.028 -10.185 12.050 1.00 65.06 305 SER A N 1
ATOM 2332 C CA . SER A 1 305 ? -25.534 -8.896 12.560 1.00 65.06 305 SER A CA 1
ATOM 2333 C C . SER A 1 305 ? -25.021 -8.499 13.954 1.00 65.06 305 SER A C 1
ATOM 2335 O O . SER A 1 305 ? -25.189 -7.358 14.388 1.00 65.06 305 SER A O 1
ATOM 2337 N N . ASP A 1 306 ? -24.455 -9.454 14.684 1.00 64.56 306 ASP A N 1
ATOM 2338 C CA . ASP A 1 306 ? -23.804 -9.308 15.988 1.00 64.56 306 ASP A CA 1
ATOM 2339 C C . ASP A 1 306 ? -22.288 -9.092 15.876 1.00 64.56 306 ASP A C 1
ATOM 2341 O O . ASP A 1 306 ? -21.628 -8.829 16.880 1.00 64.56 306 ASP A O 1
ATOM 2345 N N . ASN A 1 307 ? -21.750 -9.137 14.657 1.00 72.50 307 ASN A N 1
ATOM 2346 C CA . ASN A 1 307 ? -20.345 -8.902 14.381 1.00 72.50 307 ASN A CA 1
ATOM 2347 C C . ASN A 1 307 ? -20.003 -7.404 14.396 1.00 72.50 307 ASN A C 1
ATOM 2349 O O . ASN A 1 307 ? -20.786 -6.544 13.977 1.00 72.50 307 ASN A O 1
ATOM 2353 N N . CYS A 1 308 ? -18.776 -7.097 14.812 1.00 79.38 308 CYS A N 1
ATOM 2354 C CA . CYS A 1 308 ? -18.165 -5.783 14.639 1.00 79.38 308 CYS A CA 1
ATOM 2355 C C . CYS A 1 308 ? -16.969 -5.888 13.695 1.00 79.38 308 CYS A C 1
ATOM 2357 O O . CYS A 1 308 ? -16.125 -6.775 13.849 1.00 79.38 308 CYS A O 1
ATOM 2359 N N . ALA A 1 309 ? -16.877 -4.972 12.730 1.00 82.06 309 ALA A N 1
ATOM 2360 C CA . ALA A 1 309 ? -15.772 -4.943 11.778 1.00 82.06 309 ALA A CA 1
ATOM 2361 C C . ALA A 1 309 ? -15.115 -3.576 11.672 1.00 82.06 309 ALA A C 1
ATOM 2363 O O . ALA A 1 309 ? -15.791 -2.548 11.605 1.00 82.06 309 ALA A O 1
ATOM 2364 N N . LEU A 1 310 ? -13.790 -3.599 11.555 1.00 85.19 310 LEU A N 1
ATOM 2365 C CA . LEU A 1 310 ? -13.012 -2.482 11.038 1.00 85.19 310 LEU A CA 1
ATOM 2366 C C . LEU A 1 310 ? -12.796 -2.703 9.543 1.00 85.19 310 LEU A C 1
ATOM 2368 O O . LEU A 1 310 ? -12.287 -3.742 9.122 1.00 85.19 310 LEU A O 1
ATOM 2372 N N . ILE A 1 311 ? -13.210 -1.733 8.739 1.00 86.94 311 ILE A N 1
ATOM 2373 C CA . ILE A 1 311 ? -13.222 -1.840 7.285 1.00 86.94 311 ILE A CA 1
ATOM 2374 C C . ILE A 1 311 ? -12.367 -0.725 6.709 1.00 86.94 311 ILE A C 1
ATOM 2376 O O . ILE A 1 311 ? -12.584 0.454 6.997 1.00 86.94 311 ILE A O 1
ATOM 2380 N N . ASN A 1 312 ? -11.423 -1.090 5.849 1.00 86.25 312 ASN A N 1
ATOM 2381 C CA . ASN A 1 312 ? -10.775 -0.137 4.971 1.00 86.25 312 ASN A CA 1
ATOM 2382 C C . ASN A 1 312 ? -10.885 -0.597 3.520 1.00 86.25 312 ASN A C 1
ATOM 2384 O O . ASN A 1 312 ? -10.668 -1.762 3.186 1.00 86.25 312 ASN A O 1
ATOM 2388 N N . THR A 1 313 ? -11.161 0.359 2.644 1.00 79.69 313 THR A N 1
ATOM 2389 C CA . THR A 1 313 ? -10.898 0.199 1.223 1.00 79.69 313 THR A CA 1
ATOM 2390 C C . THR A 1 313 ? -10.038 1.346 0.726 1.00 79.69 313 THR A C 1
ATOM 2392 O O . THR A 1 313 ? -10.287 2.511 1.048 1.00 79.69 313 THR A O 1
ATOM 2395 N N . THR A 1 314 ? -9.004 1.013 -0.046 1.00 79.75 314 THR A N 1
ATOM 2396 C CA . THR A 1 314 ? -8.103 2.018 -0.607 1.00 79.75 314 THR A CA 1
ATOM 2397 C C . THR A 1 314 ? -7.963 1.867 -2.107 1.00 79.75 314 THR A C 1
ATOM 2399 O O . THR A 1 314 ? -7.813 0.769 -2.647 1.00 79.75 314 THR A O 1
ATOM 2402 N N . LEU A 1 315 ? -7.989 3.015 -2.765 1.00 79.75 315 LEU A N 1
ATOM 2403 C CA . LEU A 1 315 ? -7.880 3.176 -4.193 1.00 79.75 315 LEU A CA 1
ATOM 2404 C C . LEU A 1 315 ? -6.828 4.239 -4.506 1.00 79.75 315 LEU A C 1
ATOM 2406 O O . LEU A 1 315 ? -6.873 5.335 -3.950 1.00 79.75 315 LEU A O 1
ATOM 2410 N N . PHE A 1 316 ? -5.935 3.938 -5.439 1.00 82.88 316 PHE A N 1
ATOM 2411 C CA . PHE A 1 316 ? -5.020 4.921 -6.004 1.00 82.88 316 PHE A CA 1
ATOM 2412 C C . PHE A 1 316 ? -5.368 5.188 -7.467 1.00 82.88 316 PHE A C 1
ATOM 2414 O O . PHE A 1 316 ? -5.570 4.246 -8.235 1.00 82.88 316 PHE A O 1
ATOM 2421 N N . GLU A 1 317 ? -5.421 6.464 -7.836 1.00 84.75 317 GLU A N 1
ATOM 2422 C CA . GLU A 1 317 ? -5.643 6.963 -9.190 1.00 84.75 317 GLU A CA 1
ATOM 2423 C C . GLU A 1 317 ? -4.658 8.101 -9.493 1.00 84.75 317 GLU A C 1
ATOM 2425 O O . GLU A 1 317 ? -4.822 9.237 -9.062 1.00 84.75 317 GLU A O 1
ATOM 2430 N N . GLY A 1 318 ? -3.598 7.794 -10.232 1.00 87.88 318 GLY A N 1
ATOM 2431 C CA . GLY A 1 318 ? -2.555 8.729 -10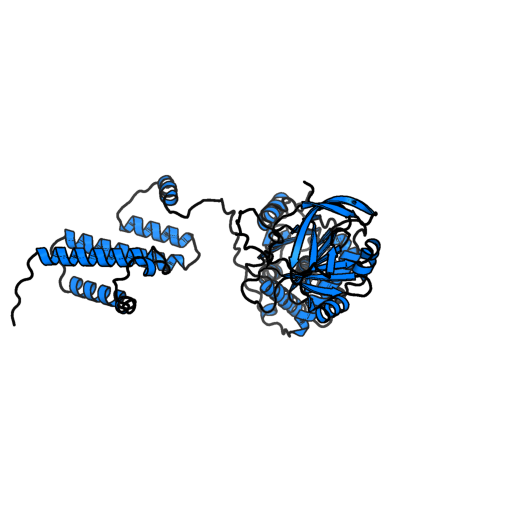.629 1.00 87.88 318 GLY A CA 1
ATOM 2432 C C . GLY A 1 318 ? -2.225 8.593 -12.104 1.00 87.88 318 GLY A C 1
ATOM 2433 O O . GLY A 1 318 ? -2.037 7.488 -12.602 1.00 87.88 318 GLY A O 1
ATOM 2434 N N . LYS A 1 319 ? -2.112 9.718 -12.808 1.00 90.94 319 LYS A N 1
ATOM 2435 C CA . LYS A 1 319 ? -1.662 9.747 -14.206 1.00 90.94 319 LYS A CA 1
ATOM 2436 C C . LYS A 1 319 ? -0.147 9.809 -14.255 1.00 90.94 319 LYS A C 1
ATOM 2438 O O . LYS A 1 319 ? 0.437 10.513 -13.435 1.00 90.94 319 LYS A O 1
ATOM 2443 N N . TRP A 1 320 ? 0.482 9.114 -15.196 1.00 92.38 320 TRP A N 1
ATOM 2444 C CA . TRP A 1 320 ? 1.911 9.305 -15.444 1.00 92.38 320 TRP A CA 1
ATOM 2445 C C . TRP A 1 320 ? 2.187 10.775 -15.755 1.00 92.38 320 TRP A C 1
ATOM 2447 O O . TRP A 1 320 ? 1.355 11.440 -16.375 1.00 92.38 320 TRP A O 1
ATOM 2457 N N . GLU A 1 321 ? 3.333 11.289 -15.311 1.00 90.75 321 GLU A N 1
ATOM 2458 C CA . GLU A 1 321 ? 3.782 12.616 -15.744 1.00 90.75 321 GLU A CA 1
ATOM 2459 C C . GLU A 1 321 ? 4.016 12.626 -17.260 1.00 90.75 321 GLU A C 1
ATOM 2461 O O . GLU A 1 321 ? 3.545 13.527 -17.949 1.00 90.75 321 GLU A O 1
ATOM 2466 N N . ASP A 1 322 ? 4.642 11.560 -17.768 1.00 90.75 322 ASP A N 1
ATOM 2467 C CA . ASP A 1 322 ? 4.812 11.285 -19.193 1.00 90.75 322 ASP A CA 1
ATOM 2468 C C . ASP A 1 322 ? 4.243 9.889 -19.542 1.00 90.75 322 ASP A C 1
ATOM 2470 O O . ASP A 1 322 ? 4.888 8.871 -19.236 1.00 90.75 322 ASP A O 1
ATOM 2474 N N . PRO A 1 323 ? 3.021 9.821 -20.112 1.00 92.38 323 PRO A N 1
ATOM 2475 C CA . PRO A 1 323 ? 2.338 8.579 -20.480 1.00 92.38 323 PRO A CA 1
ATOM 2476 C C . PRO A 1 323 ? 3.096 7.693 -21.479 1.00 92.38 323 PRO A C 1
ATOM 2478 O O . PRO A 1 323 ? 4.018 8.117 -22.168 1.00 92.38 323 PRO A O 1
ATOM 2481 N N . PHE A 1 324 ? 2.672 6.435 -21.580 1.00 91.88 324 PHE A N 1
ATOM 2482 C CA . PHE A 1 324 ? 3.082 5.536 -22.655 1.00 91.88 324 PHE A CA 1
ATOM 2483 C C . PHE A 1 324 ? 2.167 5.740 -23.871 1.00 91.88 324 PHE A C 1
ATOM 2485 O O . PHE A 1 324 ? 0.977 6.017 -23.721 1.00 91.88 324 PHE A O 1
ATOM 2492 N N . ASP A 1 325 ? 2.706 5.568 -25.077 1.00 86.69 325 ASP A N 1
ATOM 2493 C CA . ASP A 1 325 ? 1.923 5.732 -26.308 1.00 86.69 325 ASP A CA 1
ATOM 2494 C C . ASP A 1 325 ? 0.956 4.567 -26.560 1.00 86.69 325 ASP A C 1
ATOM 2496 O O . ASP A 1 325 ? -0.184 4.775 -26.973 1.00 86.69 325 ASP A O 1
ATOM 2500 N N . ASP A 1 326 ? 1.433 3.332 -26.372 1.00 86.69 326 ASP A N 1
ATOM 2501 C CA . ASP A 1 326 ? 0.695 2.111 -26.702 1.00 86.69 326 ASP A CA 1
ATOM 2502 C C . ASP A 1 326 ? 1.252 0.895 -25.941 1.00 86.69 326 ASP A C 1
ATOM 2504 O O . ASP A 1 326 ? 2.382 0.913 -25.428 1.00 86.69 326 ASP A O 1
ATOM 2508 N N . ALA A 1 327 ? 0.483 -0.191 -25.927 1.00 91.50 327 ALA A N 1
ATOM 2509 C CA . ALA A 1 327 ? 0.915 -1.508 -25.483 1.00 91.50 327 ALA A CA 1
ATOM 2510 C C . ALA A 1 327 ? 0.872 -2.519 -26.632 1.00 91.50 327 ALA A C 1
ATOM 2512 O O . ALA A 1 327 ? 0.031 -2.478 -27.525 1.00 91.50 327 ALA A O 1
ATOM 2513 N N . THR A 1 328 ? 1.799 -3.471 -26.605 1.00 94.00 328 THR A N 1
ATOM 2514 C CA . THR A 1 328 ? 1.892 -4.527 -27.620 1.00 94.0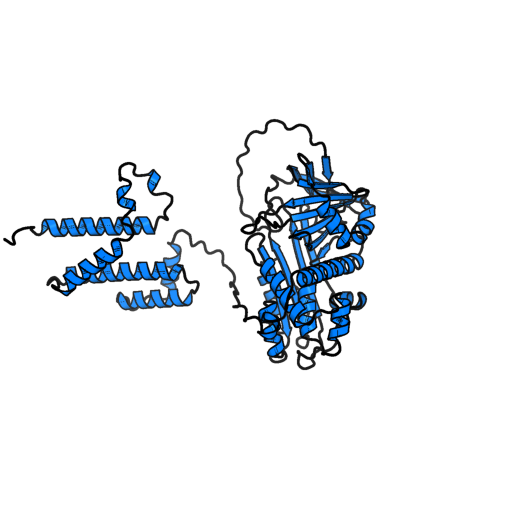0 328 THR A CA 1
ATOM 2515 C C . THR A 1 328 ? 1.877 -5.902 -26.974 1.00 94.00 328 THR A C 1
ATOM 2517 O O . THR A 1 328 ? 2.303 -6.061 -25.831 1.00 94.00 328 THR A O 1
ATOM 2520 N N . ASN A 1 329 ? 1.415 -6.916 -27.711 1.00 96.00 329 ASN A N 1
ATOM 2521 C CA . ASN A 1 329 ? 1.495 -8.299 -27.246 1.00 96.00 329 ASN A CA 1
ATOM 2522 C C . ASN A 1 329 ? 2.958 -8.677 -26.985 1.00 96.00 329 ASN A C 1
ATOM 2524 O O . ASN A 1 329 ? 3.808 -8.536 -27.866 1.00 96.00 329 ASN A O 1
ATOM 2528 N N . GLY A 1 330 ? 3.228 -9.212 -25.803 1.00 95.19 330 GLY A N 1
ATOM 2529 C CA . GLY A 1 330 ? 4.531 -9.729 -25.420 1.00 95.19 330 GLY A CA 1
ATOM 2530 C C . GLY A 1 330 ? 4.414 -10.944 -24.512 1.00 95.19 330 GLY A C 1
ATOM 2531 O O . GLY A 1 330 ? 3.325 -11.470 -24.263 1.00 95.19 330 GLY A O 1
ATOM 2532 N N . LYS A 1 331 ? 5.572 -11.393 -24.035 1.00 96.56 331 LYS A N 1
ATOM 2533 C CA . LYS A 1 331 ? 5.696 -12.460 -23.047 1.00 96.56 331 LYS A CA 1
ATOM 2534 C C . LYS A 1 331 ? 6.147 -11.882 -21.715 1.00 96.56 331 LYS A C 1
ATOM 2536 O O . LYS A 1 331 ? 6.947 -10.948 -21.698 1.00 96.56 331 LYS A O 1
ATOM 2541 N N . PHE A 1 332 ? 5.632 -12.450 -20.637 1.00 96.94 332 PHE A N 1
ATOM 2542 C CA . PHE A 1 332 ? 6.123 -12.269 -19.281 1.00 96.94 332 PHE A CA 1
ATOM 2543 C C . PHE A 1 332 ? 6.626 -13.619 -18.773 1.00 96.94 332 PHE A C 1
ATOM 2545 O O . PHE A 1 332 ? 5.916 -14.620 -18.881 1.00 96.94 332 PHE A O 1
ATOM 2552 N N . THR A 1 333 ? 7.835 -13.653 -18.227 1.00 96.00 333 THR A N 1
ATOM 2553 C CA . THR A 1 333 ? 8.404 -14.849 -17.606 1.00 96.00 333 THR A CA 1
ATOM 2554 C C . THR A 1 333 ? 8.019 -14.865 -16.134 1.00 96.00 333 THR A C 1
ATOM 2556 O O . THR A 1 333 ? 8.436 -13.998 -15.372 1.00 96.00 333 THR A O 1
ATOM 2559 N N . THR A 1 334 ? 7.216 -15.838 -15.713 1.00 94.06 334 THR A N 1
ATOM 2560 C CA . THR A 1 334 ? 6.798 -15.986 -14.316 1.00 94.06 334 THR A CA 1
ATOM 2561 C C . THR A 1 334 ? 7.951 -16.460 -13.431 1.00 94.06 334 THR A C 1
ATOM 2563 O O . THR A 1 334 ? 8.984 -16.938 -13.903 1.00 94.06 334 THR A O 1
ATOM 2566 N N . PHE A 1 335 ? 7.759 -16.391 -12.117 1.00 91.44 335 PHE A N 1
ATOM 2567 C CA . PHE A 1 335 ? 8.684 -16.915 -11.116 1.00 91.44 335 PHE A CA 1
ATOM 2568 C C . PHE A 1 335 ? 8.957 -18.418 -11.291 1.00 91.44 335 PHE A C 1
ATOM 2570 O O . PHE A 1 335 ? 10.079 -18.873 -11.075 1.00 91.44 335 PHE A O 1
ATOM 2577 N N . SER A 1 336 ? 7.971 -19.187 -11.770 1.00 90.88 336 SER A N 1
ATOM 2578 C CA . SER A 1 336 ? 8.152 -20.604 -12.113 1.00 90.88 336 SER A CA 1
ATOM 2579 C C . SER A 1 336 ? 8.949 -20.825 -13.408 1.00 90.88 336 SER A C 1
ATOM 2581 O O . SER A 1 336 ? 9.252 -21.967 -13.748 1.00 90.88 336 SER A O 1
ATOM 2583 N N . GLY A 1 337 ? 9.276 -19.756 -14.140 1.00 91.44 337 GLY A N 1
ATOM 2584 C CA . GLY A 1 337 ? 9.952 -19.784 -15.436 1.00 91.44 337 GLY A CA 1
ATOM 2585 C C . GLY A 1 337 ? 9.019 -19.988 -16.631 1.00 91.44 337 GLY A C 1
ATOM 2586 O O . GLY A 1 337 ? 9.508 -20.173 -17.742 1.00 91.44 337 GLY A O 1
ATOM 2587 N N . ALA A 1 338 ? 7.697 -19.975 -16.433 1.00 92.88 338 ALA A N 1
ATOM 2588 C CA . ALA A 1 338 ? 6.742 -20.115 -17.529 1.00 92.88 338 ALA A CA 1
ATOM 2589 C C . ALA A 1 338 ? 6.606 -18.795 -18.299 1.00 92.88 338 ALA A C 1
ATOM 2591 O O . ALA A 1 338 ? 6.577 -17.725 -17.698 1.00 92.88 338 ALA A O 1
ATOM 2592 N N . GLU A 1 339 ? 6.480 -18.862 -19.624 1.00 95.56 339 GLU A N 1
ATOM 2593 C CA . GLU A 1 339 ? 6.183 -17.685 -20.441 1.00 95.56 339 GLU A CA 1
ATOM 2594 C C . GLU A 1 339 ? 4.680 -17.544 -20.672 1.00 95.56 339 GLU A C 1
ATOM 2596 O O . GLU A 1 339 ? 4.053 -18.367 -21.345 1.00 95.56 339 GLU A O 1
ATOM 2601 N N . VAL A 1 340 ? 4.110 -16.451 -20.180 1.00 95.56 340 VAL A N 1
ATOM 2602 C CA . VAL A 1 340 ? 2.683 -16.139 -20.308 1.00 95.56 340 VAL A CA 1
ATOM 2603 C C . VAL A 1 340 ? 2.485 -14.909 -21.183 1.00 95.56 340 VAL A C 1
ATOM 2605 O O . VAL A 1 340 ? 3.379 -14.075 -21.323 1.00 95.56 340 VAL A O 1
ATOM 2608 N N . ASN A 1 341 ? 1.334 -14.811 -21.843 1.00 96.69 341 ASN A N 1
ATOM 2609 C CA . ASN A 1 341 ? 1.027 -13.641 -22.664 1.00 96.69 341 ASN A CA 1
ATOM 2610 C C . ASN A 1 341 ? 0.714 -12.437 -21.771 1.00 96.69 341 ASN A C 1
ATOM 2612 O O . ASN A 1 341 ? 0.034 -12.581 -20.761 1.00 96.69 341 ASN A O 1
ATOM 2616 N N . ALA A 1 342 ? 1.150 -11.250 -22.184 1.00 96.62 342 ALA A N 1
ATOM 2617 C CA . ALA A 1 342 ? 0.805 -9.995 -21.526 1.00 96.62 342 ALA A CA 1
ATOM 2618 C C . ALA A 1 342 ? 0.786 -8.836 -22.531 1.00 96.62 342 ALA A C 1
ATOM 2620 O O . ALA A 1 342 ? 1.481 -8.871 -23.552 1.00 96.62 342 ALA A O 1
ATOM 2621 N N . GLN A 1 343 ? 0.016 -7.791 -22.235 1.00 97.25 343 GLN A N 1
ATOM 2622 C CA . GLN A 1 343 ? 0.177 -6.489 -22.882 1.00 97.25 343 GLN A CA 1
ATOM 2623 C C . GLN A 1 343 ? 1.371 -5.758 -22.264 1.00 97.25 343 GLN A C 1
ATOM 2625 O O . GLN A 1 343 ? 1.374 -5.483 -21.065 1.00 97.25 343 GLN A O 1
ATOM 2630 N N . ILE A 1 344 ? 2.377 -5.439 -23.076 1.00 97.44 344 ILE A N 1
ATOM 2631 C CA . ILE A 1 344 ? 3.611 -4.778 -22.646 1.00 97.44 344 ILE A CA 1
ATOM 2632 C C . ILE A 1 344 ? 3.642 -3.349 -23.179 1.00 97.44 344 ILE A C 1
ATOM 2634 O O . ILE A 1 344 ? 3.642 -3.129 -24.394 1.00 97.44 344 ILE A O 1
ATOM 2638 N N . MET A 1 345 ? 3.710 -2.392 -22.260 1.00 96.56 345 MET A N 1
ATOM 2639 C CA . MET A 1 345 ? 3.971 -0.983 -22.534 1.00 96.56 345 MET A CA 1
ATOM 2640 C C . MET A 1 345 ? 5.473 -0.769 -22.704 1.00 96.56 345 MET A C 1
ATOM 2642 O O . MET A 1 345 ? 6.283 -1.414 -22.029 1.00 96.56 345 MET A O 1
ATOM 2646 N N . LYS A 1 346 ? 5.854 0.142 -23.600 1.00 95.00 346 LYS A N 1
ATOM 2647 C CA . LYS A 1 346 ? 7.258 0.452 -23.886 1.00 95.00 346 LYS A CA 1
ATOM 2648 C C . LYS A 1 346 ? 7.470 1.945 -24.087 1.00 95.00 346 LYS A C 1
ATOM 2650 O O . LYS A 1 346 ? 6.646 2.596 -24.722 1.00 95.00 346 LYS A O 1
ATOM 2655 N N . LYS A 1 347 ? 8.590 2.467 -23.594 1.00 93.12 347 LYS A N 1
ATOM 2656 C CA . LYS A 1 347 ? 9.066 3.824 -23.903 1.00 93.12 347 LYS A CA 1
ATOM 2657 C C . LYS A 1 347 ? 10.574 3.926 -23.714 1.00 93.12 347 LYS A C 1
ATOM 2659 O O . LYS A 1 347 ? 11.154 3.134 -22.974 1.00 93.12 347 LYS A O 1
ATOM 2664 N N . VAL A 1 348 ? 11.180 4.901 -24.382 1.00 93.56 348 VAL A N 1
ATOM 2665 C CA . VAL A 1 348 ? 12.536 5.377 -24.088 1.00 93.56 348 VAL A CA 1
ATOM 2666 C C . VAL A 1 348 ? 12.384 6.762 -23.485 1.00 93.56 348 VAL A C 1
ATOM 2668 O O . VAL A 1 348 ? 11.703 7.598 -24.072 1.00 93.56 348 VAL A O 1
ATOM 2671 N N . SER A 1 349 ? 12.934 6.978 -22.297 1.00 93.31 349 SER A N 1
ATOM 2672 C CA . SER A 1 349 ? 12.833 8.254 -21.587 1.00 93.31 349 SER A CA 1
ATOM 2673 C C . SER A 1 349 ? 13.892 8.326 -20.491 1.00 93.31 349 SER A C 1
ATOM 2675 O O . SER A 1 349 ? 14.643 7.369 -20.276 1.00 93.31 349 SER A O 1
ATOM 2677 N N . ASP A 1 350 ? 13.919 9.448 -19.794 1.00 93.94 350 ASP A N 1
ATOM 2678 C CA . ASP A 1 350 ? 14.823 9.687 -18.684 1.00 93.94 350 ASP A CA 1
ATOM 2679 C C . ASP A 1 350 ? 14.107 9.313 -17.389 1.00 93.94 350 ASP A C 1
ATOM 2681 O O . ASP A 1 350 ? 12.943 9.665 -17.174 1.00 93.94 350 ASP A O 1
ATOM 2685 N N . PHE A 1 351 ? 14.788 8.574 -16.520 1.00 95.25 351 PHE A N 1
ATOM 2686 C CA . PHE A 1 351 ? 14.210 8.138 -15.254 1.00 95.25 351 PHE A CA 1
ATOM 2687 C C . PHE A 1 351 ? 15.203 8.282 -14.113 1.00 95.25 351 PHE A C 1
ATOM 2689 O O . PHE A 1 351 ? 16.418 8.169 -14.291 1.00 95.25 351 PHE A O 1
ATOM 2696 N N . VAL A 1 352 ? 14.675 8.450 -12.900 1.00 95.88 352 VAL A N 1
ATOM 2697 C CA . VAL A 1 352 ? 15.475 8.245 -11.694 1.00 95.88 352 VAL A CA 1
ATOM 2698 C C . VAL A 1 352 ? 15.755 6.750 -11.571 1.00 95.88 352 VAL A C 1
ATOM 2700 O O . VAL A 1 352 ? 14.836 5.937 -11.455 1.00 95.88 352 VAL A O 1
ATOM 2703 N N . TYR A 1 353 ? 17.032 6.396 -11.631 1.00 97.62 353 TYR A N 1
ATOM 2704 C CA . TYR A 1 353 ? 17.505 5.026 -11.748 1.00 97.62 353 TYR A CA 1
ATOM 2705 C C . TYR A 1 353 ? 18.656 4.754 -10.782 1.00 97.62 353 TYR A C 1
ATOM 2707 O O . TYR A 1 353 ? 19.506 5.613 -10.524 1.00 97.62 353 TYR A O 1
ATOM 2715 N N . PHE A 1 354 ? 18.695 3.531 -10.263 1.00 97.62 354 PHE A N 1
ATOM 2716 C CA . PHE A 1 354 ? 19.793 3.011 -9.462 1.00 97.62 354 PHE A CA 1
ATOM 2717 C C . PHE A 1 354 ? 20.072 1.557 -9.847 1.00 97.62 354 PHE A C 1
ATOM 2719 O O . PHE A 1 354 ? 19.163 0.730 -9.882 1.00 97.62 354 PHE A O 1
ATOM 2726 N N . LYS A 1 355 ? 21.342 1.233 -10.100 1.00 97.69 355 LYS A N 1
ATOM 2727 C CA . LYS A 1 355 ? 21.799 -0.145 -10.283 1.00 97.69 355 LYS A CA 1
ATOM 2728 C C . LYS A 1 355 ? 22.459 -0.622 -8.991 1.00 97.69 355 LYS A C 1
ATOM 2730 O O . LYS A 1 355 ? 23.514 -0.105 -8.632 1.00 97.69 355 LYS A O 1
ATOM 2735 N N . GLY A 1 356 ? 21.828 -1.578 -8.315 1.00 95.88 356 GLY A N 1
ATOM 2736 C CA . GLY A 1 356 ? 22.423 -2.294 -7.191 1.00 95.88 356 GLY A CA 1
ATOM 2737 C C . GLY A 1 356 ? 23.225 -3.512 -7.655 1.00 95.88 356 GLY A C 1
ATOM 2738 O O . GLY A 1 356 ? 23.362 -3.757 -8.856 1.00 95.88 356 GLY A O 1
ATOM 2739 N N . ASP A 1 357 ? 23.722 -4.288 -6.690 1.00 94.00 357 ASP A N 1
ATOM 2740 C CA . ASP A 1 357 ? 24.559 -5.465 -6.959 1.00 94.00 357 ASP A CA 1
ATOM 2741 C C . ASP A 1 357 ? 23.779 -6.610 -7.630 1.00 94.00 357 ASP A C 1
ATOM 2743 O O . ASP A 1 357 ? 24.304 -7.266 -8.526 1.00 94.00 357 ASP A O 1
ATOM 2747 N N . ASP A 1 358 ? 22.530 -6.849 -7.208 1.00 96.00 358 ASP A N 1
ATOM 2748 C CA . ASP A 1 358 ? 21.679 -7.966 -7.653 1.00 96.00 358 ASP A CA 1
ATOM 2749 C C . ASP A 1 358 ? 20.275 -7.540 -8.127 1.00 96.00 358 ASP A C 1
ATOM 2751 O O . ASP A 1 358 ? 19.389 -8.373 -8.349 1.00 96.00 358 ASP A O 1
ATOM 2755 N N . PHE A 1 359 ? 20.052 -6.236 -8.288 1.00 97.88 359 PHE A N 1
ATOM 2756 C CA . PHE A 1 359 ? 18.783 -5.663 -8.732 1.00 97.88 359 PHE A CA 1
ATOM 2757 C C . PHE A 1 359 ? 18.990 -4.306 -9.415 1.00 97.88 359 PHE A C 1
ATOM 2759 O O . PHE A 1 359 ? 20.080 -3.727 -9.412 1.00 97.88 359 PHE A O 1
ATOM 2766 N N . ALA A 1 360 ? 17.922 -3.776 -9.995 1.00 98.12 360 ALA A N 1
ATOM 2767 C CA . ALA A 1 360 ? 17.830 -2.403 -10.457 1.00 98.12 360 ALA A CA 1
ATOM 2768 C C . ALA A 1 360 ? 16.570 -1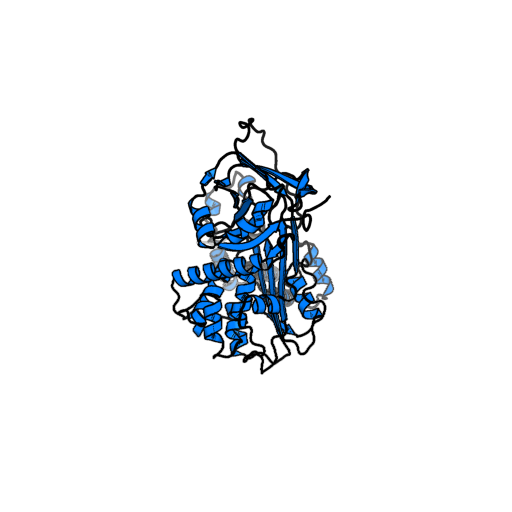.741 -9.892 1.00 98.12 360 ALA A C 1
ATOM 2770 O O . ALA A 1 360 ? 15.533 -2.388 -9.746 1.00 98.12 360 ALA A O 1
ATOM 2771 N N . MET A 1 361 ? 16.652 -0.448 -9.598 1.00 97.94 361 MET A N 1
ATOM 2772 C CA . MET A 1 361 ? 15.524 0.385 -9.203 1.00 97.94 361 MET A CA 1
ATOM 2773 C C . MET A 1 361 ? 15.267 1.448 -10.270 1.00 97.94 361 MET A C 1
ATOM 2775 O O . MET A 1 361 ? 16.207 2.097 -10.728 1.00 97.94 361 MET A O 1
ATOM 2779 N N . LEU A 1 362 ? 14.006 1.655 -10.641 1.00 97.62 362 LEU A N 1
ATOM 2780 C CA . LEU A 1 362 ? 13.583 2.717 -11.557 1.00 97.62 362 LEU A CA 1
ATOM 2781 C C . LEU A 1 362 ? 12.323 3.396 -11.019 1.00 97.62 362 LEU A C 1
ATOM 2783 O O . LEU A 1 362 ? 11.407 2.713 -10.566 1.00 97.62 362 LEU A O 1
ATOM 2787 N N . GLN A 1 363 ? 12.264 4.727 -11.072 1.00 96.38 363 GLN A N 1
ATOM 2788 C CA . GLN A 1 363 ? 11.088 5.496 -10.661 1.00 96.38 363 GLN A CA 1
ATOM 2789 C C . GLN A 1 363 ? 10.399 6.142 -11.858 1.00 96.38 363 GLN A C 1
ATOM 2791 O O . GLN A 1 363 ? 11.023 6.883 -12.615 1.00 96.38 363 GLN A O 1
ATOM 2796 N N . ILE A 1 364 ? 9.097 5.901 -11.981 1.00 95.38 364 ILE A N 1
ATOM 2797 C CA . ILE A 1 364 ? 8.227 6.541 -12.968 1.00 95.38 364 ILE A CA 1
ATOM 2798 C C . ILE A 1 364 ? 7.402 7.609 -12.238 1.00 95.38 364 ILE A C 1
ATOM 2800 O O . ILE A 1 364 ? 6.608 7.251 -11.361 1.00 95.38 364 ILE A O 1
ATOM 2804 N N . PRO A 1 365 ? 7.579 8.903 -12.538 1.00 93.19 365 PRO A N 1
ATOM 2805 C CA . PRO A 1 365 ? 6.854 9.956 -11.841 1.00 93.19 365 PRO A CA 1
ATOM 2806 C C . PRO A 1 365 ? 5.376 10.005 -12.253 1.00 93.19 365 PRO A C 1
ATOM 2808 O O . PRO A 1 365 ? 5.009 9.775 -13.411 1.00 93.19 365 PRO A O 1
ATOM 2811 N N . TYR A 1 366 ? 4.514 10.324 -11.288 1.00 91.44 366 TYR A N 1
ATOM 2812 C CA . TYR A 1 366 ? 3.120 10.678 -11.538 1.00 91.44 366 TYR A CA 1
ATOM 2813 C C . TYR A 1 366 ? 2.967 12.189 -11.682 1.00 91.44 366 TYR A C 1
ATOM 2815 O O . TYR A 1 366 ? 3.588 12.971 -10.957 1.00 91.44 366 TYR A O 1
ATOM 2823 N N . HIS A 1 367 ? 2.032 12.597 -12.535 1.00 87.69 367 HIS A N 1
ATOM 2824 C CA . HIS A 1 367 ? 1.561 13.967 -12.581 1.00 87.69 367 HIS A CA 1
ATOM 2825 C C . HIS A 1 367 ? 1.002 14.365 -11.212 1.00 87.69 367 HIS A C 1
ATOM 2827 O O . HIS A 1 367 ? 0.026 13.787 -10.727 1.00 87.69 367 HIS A O 1
ATOM 2833 N N . THR A 1 368 ? 1.622 15.371 -10.602 1.00 79.31 368 THR A N 1
ATOM 2834 C CA . THR A 1 368 ? 1.249 15.872 -9.281 1.00 79.31 368 THR A CA 1
ATOM 2835 C C . THR A 1 368 ? 0.827 17.331 -9.412 1.00 79.31 368 THR A C 1
ATOM 2837 O O . THR A 1 368 ? 1.615 18.175 -9.835 1.00 79.31 368 THR A O 1
ATOM 2840 N N . SER A 1 369 ? -0.419 17.646 -9.054 1.00 69.19 369 SER A N 1
ATOM 2841 C CA . SER A 1 369 ? -0.884 19.036 -8.996 1.00 69.19 369 SER A CA 1
ATOM 2842 C C . SER A 1 369 ? -0.602 19.618 -7.611 1.00 69.19 369 SER A C 1
ATOM 2844 O O . SER A 1 369 ? -1.021 19.034 -6.613 1.00 69.19 369 SER A O 1
ATOM 2846 N N . GLY A 1 370 ? 0.057 20.776 -7.537 1.00 68.06 370 GLY A N 1
ATOM 2847 C CA . GLY A 1 370 ? 0.361 21.453 -6.273 1.00 68.06 370 GLY A CA 1
ATOM 2848 C C . GLY A 1 370 ? 1.835 21.345 -5.887 1.00 68.06 370 GLY A C 1
ATOM 2849 O O . GLY A 1 370 ? 2.679 21.917 -6.570 1.00 68.06 370 GLY A O 1
ATOM 2850 N N . ASP A 1 371 ? 2.132 20.662 -4.774 1.00 63.81 371 ASP A N 1
ATOM 2851 C CA . ASP A 1 371 ? 3.491 20.528 -4.225 1.00 63.81 371 ASP A CA 1
ATOM 2852 C C . ASP A 1 371 ? 4.394 19.686 -5.145 1.00 63.81 371 ASP A C 1
ATOM 2854 O O . ASP A 1 371 ? 4.501 18.466 -5.005 1.00 63.81 371 ASP A O 1
ATOM 2858 N N . SER A 1 372 ? 5.058 20.362 -6.084 1.00 60.41 372 SER A N 1
ATOM 2859 C CA . SER A 1 372 ? 6.014 19.779 -7.029 1.00 60.41 372 SER A CA 1
ATOM 2860 C C . SER A 1 372 ? 7.340 19.376 -6.382 1.00 60.41 372 SER A C 1
ATOM 2862 O O . SER A 1 372 ? 8.184 18.788 -7.051 1.00 60.41 372 SER A O 1
ATOM 2864 N N . THR A 1 373 ? 7.562 19.694 -5.102 1.00 62.41 373 THR A N 1
ATOM 2865 C CA . THR A 1 373 ? 8.817 19.351 -4.413 1.00 62.41 373 THR A CA 1
ATOM 2866 C C . THR A 1 373 ? 8.854 17.892 -3.966 1.00 62.41 373 THR A C 1
ATOM 2868 O O . THR A 1 373 ? 9.922 17.368 -3.659 1.00 62.41 373 THR A O 1
ATOM 2871 N N . ARG A 1 374 ? 7.687 17.235 -3.930 1.00 69.00 374 ARG A N 1
ATOM 2872 C CA . ARG A 1 374 ? 7.477 15.908 -3.338 1.00 69.00 374 ARG A CA 1
ATOM 2873 C C . ARG A 1 374 ? 6.512 15.074 -4.188 1.00 69.00 374 ARG A C 1
ATOM 2875 O O . ARG A 1 374 ? 5.405 14.774 -3.724 1.00 69.00 374 ARG A O 1
ATOM 2882 N N . PRO A 1 375 ? 6.876 14.757 -5.447 1.00 80.75 375 PRO A N 1
ATOM 2883 C CA . PRO A 1 375 ? 5.980 14.077 -6.371 1.00 80.75 375 PRO A CA 1
ATOM 2884 C C . PRO A 1 375 ? 5.760 12.621 -5.960 1.00 80.75 375 PRO A C 1
ATOM 2886 O O . PRO A 1 375 ? 6.623 11.973 -5.359 1.00 80.75 375 PRO A O 1
ATOM 2889 N N . PHE A 1 376 ? 4.594 12.091 -6.313 1.00 89.00 376 PHE A N 1
ATOM 2890 C CA . PHE A 1 376 ? 4.382 10.652 -6.248 1.00 89.00 376 PHE A CA 1
ATOM 2891 C C . PHE A 1 376 ? 5.163 9.959 -7.361 1.00 89.00 376 PHE A C 1
ATOM 2893 O O . PHE A 1 376 ? 5.238 10.452 -8.486 1.00 89.00 376 PHE A O 1
ATOM 2900 N N . ALA A 1 377 ? 5.678 8.771 -7.068 1.00 92.50 377 ALA A N 1
ATOM 2901 C CA . ALA A 1 377 ? 6.368 7.939 -8.040 1.00 92.50 377 ALA A CA 1
ATOM 2902 C C . ALA A 1 377 ? 5.944 6.477 -7.921 1.00 92.50 377 ALA A C 1
ATOM 2904 O O . ALA A 1 377 ? 5.631 5.983 -6.836 1.00 92.50 377 ALA A O 1
ATOM 2905 N N . TYR A 1 378 ? 5.961 5.782 -9.051 1.00 95.06 378 TYR A N 1
ATOM 2906 C CA . TYR A 1 378 ? 5.913 4.332 -9.123 1.00 95.06 378 TYR A CA 1
ATOM 2907 C C . TYR A 1 378 ? 7.347 3.808 -9.176 1.00 95.06 378 TYR A C 1
ATOM 2909 O O . TYR A 1 378 ? 8.025 3.913 -10.198 1.00 95.06 378 TYR A O 1
ATOM 2917 N N . THR A 1 379 ? 7.824 3.308 -8.042 1.00 96.06 379 THR A N 1
ATOM 2918 C CA . THR A 1 379 ? 9.193 2.824 -7.851 1.00 96.06 379 THR A CA 1
ATOM 2919 C C . THR A 1 379 ? 9.219 1.317 -8.054 1.00 96.06 379 THR A C 1
ATOM 2921 O O . THR A 1 379 ? 8.569 0.591 -7.308 1.00 96.06 379 THR A O 1
ATOM 2924 N N . ILE A 1 380 ? 9.960 0.836 -9.047 1.00 97.69 380 ILE A N 1
ATOM 2925 C CA . ILE A 1 380 ? 10.082 -0.584 -9.384 1.00 97.69 380 ILE A CA 1
ATOM 2926 C C . ILE A 1 380 ? 11.445 -1.083 -8.925 1.00 97.69 380 ILE A C 1
ATOM 2928 O O . ILE A 1 380 ? 12.457 -0.506 -9.304 1.00 97.69 380 ILE A O 1
ATOM 2932 N N . PHE A 1 381 ? 11.463 -2.182 -8.180 1.00 97.75 381 PHE A N 1
ATOM 2933 C CA . PHE A 1 381 ? 12.639 -2.972 -7.841 1.00 97.75 381 PHE A CA 1
ATOM 2934 C C . PHE A 1 381 ? 12.614 -4.262 -8.665 1.00 97.75 381 PHE A C 1
ATOM 2936 O O . PHE A 1 381 ? 11.769 -5.141 -8.472 1.00 97.75 381 PHE A O 1
ATOM 2943 N N . LEU A 1 382 ? 13.541 -4.359 -9.610 1.00 98.00 382 LEU A N 1
ATOM 2944 C CA . LEU A 1 382 ? 13.654 -5.454 -10.561 1.00 98.00 382 LEU A CA 1
ATOM 2945 C C . LEU A 1 382 ? 14.892 -6.294 -10.218 1.00 98.00 382 LEU A C 1
ATOM 2947 O O . LEU A 1 382 ? 16.006 -5.801 -10.402 1.00 98.00 382 LEU A O 1
ATOM 2951 N N . PRO A 1 383 ? 14.744 -7.538 -9.734 1.00 97.12 383 PRO A N 1
ATOM 2952 C CA . PRO A 1 383 ? 15.889 -8.403 -9.492 1.00 97.12 383 PRO A CA 1
ATOM 2953 C C . PRO A 1 383 ? 16.566 -8.791 -10.813 1.00 97.12 383 PRO A C 1
ATOM 2955 O O . PRO A 1 383 ? 15.916 -8.945 -11.856 1.00 97.12 383 PRO A O 1
ATOM 2958 N N . ASP A 1 384 ? 17.881 -8.987 -10.777 1.00 95.56 384 ASP A N 1
ATOM 2959 C CA . ASP A 1 384 ? 18.625 -9.461 -11.945 1.00 95.56 384 ASP A CA 1
ATOM 2960 C C . ASP A 1 384 ? 18.218 -10.890 -12.299 1.00 95.56 384 ASP A C 1
ATOM 2962 O O . ASP A 1 384 ? 17.813 -11.150 -13.437 1.00 95.56 384 ASP A O 1
ATOM 2966 N N . ASP A 1 385 ? 18.212 -11.771 -11.297 1.00 94.25 385 ASP A N 1
ATOM 2967 C CA . ASP A 1 385 ? 17.636 -13.112 -11.372 1.00 94.25 385 ASP A CA 1
ATOM 2968 C C . ASP A 1 385 ? 16.163 -13.092 -10.905 1.00 94.25 385 ASP A C 1
ATOM 2970 O O . ASP A 1 385 ? 15.906 -12.817 -9.730 1.00 94.25 385 ASP A O 1
ATOM 2974 N N . PRO A 1 386 ? 15.186 -13.445 -11.767 1.00 90.81 386 PRO A N 1
ATOM 2975 C CA . PRO A 1 386 ? 13.785 -13.667 -11.388 1.00 90.81 386 PRO A CA 1
ATOM 2976 C C . PRO A 1 386 ? 13.576 -14.443 -10.082 1.00 90.81 386 PRO A C 1
ATOM 2978 O O . PRO A 1 386 ? 12.654 -14.144 -9.320 1.00 90.81 386 PRO A O 1
ATOM 2981 N N . LYS A 1 387 ? 14.424 -15.443 -9.814 1.00 90.31 387 LYS A N 1
ATOM 2982 C CA . LYS A 1 387 ? 14.305 -16.320 -8.644 1.00 90.31 387 LYS A CA 1
ATOM 2983 C C . LYS A 1 387 ? 14.719 -15.639 -7.341 1.00 90.31 387 LYS A C 1
ATOM 2985 O O . LYS A 1 387 ? 14.331 -16.099 -6.270 1.00 90.31 387 LYS A O 1
ATOM 2990 N N . ALA A 1 388 ? 15.453 -14.531 -7.417 1.00 92.38 388 ALA A N 1
ATOM 2991 C CA . ALA A 1 388 ? 15.902 -13.770 -6.257 1.00 92.38 388 ALA A CA 1
ATOM 2992 C C . ALA A 1 388 ? 14.833 -12.812 -5.701 1.00 92.38 388 ALA A C 1
ATOM 2994 O O . ALA A 1 388 ? 15.081 -12.161 -4.688 1.00 92.38 388 ALA A O 1
ATOM 2995 N N . ILE A 1 389 ? 13.636 -12.731 -6.302 1.00 92.69 389 ILE A N 1
ATOM 2996 C CA . ILE A 1 389 ? 12.591 -11.788 -5.868 1.00 92.69 389 ILE A CA 1
ATOM 2997 C C . ILE A 1 389 ? 12.215 -11.933 -4.387 1.00 92.69 389 ILE A C 1
ATOM 2999 O O . ILE A 1 389 ? 12.036 -10.925 -3.715 1.00 92.69 389 ILE A O 1
ATOM 3003 N N . GLY A 1 390 ? 12.150 -13.158 -3.853 1.00 90.69 390 GLY A N 1
ATOM 3004 C CA . GLY A 1 390 ? 11.838 -13.379 -2.436 1.00 90.69 390 GLY A CA 1
ATOM 3005 C C . GLY A 1 390 ? 12.941 -12.888 -1.492 1.00 90.69 390 GLY A C 1
ATOM 3006 O O . GLY A 1 390 ? 12.655 -12.413 -0.396 1.00 90.69 390 GLY A O 1
ATOM 3007 N N . GLU A 1 391 ? 14.205 -12.953 -1.916 1.00 91.31 391 GLU A N 1
ATOM 3008 C CA . GLU A 1 391 ? 15.325 -12.393 -1.152 1.00 91.31 391 GLU A CA 1
ATOM 3009 C C . GLU A 1 391 ? 15.367 -10.868 -1.271 1.00 91.31 391 GLU A C 1
ATOM 3011 O O . GLU A 1 391 ? 15.580 -10.183 -0.270 1.00 91.31 391 GLU A O 1
ATOM 3016 N N . LEU A 1 392 ? 15.075 -10.323 -2.456 1.00 93.38 392 LEU A N 1
ATOM 3017 C CA . LEU A 1 392 ? 14.911 -8.883 -2.653 1.00 93.38 392 LEU A CA 1
ATOM 3018 C C . LEU A 1 392 ? 13.789 -8.332 -1.761 1.00 93.38 392 LEU A C 1
ATOM 3020 O O . LEU A 1 392 ? 14.004 -7.362 -1.045 1.00 93.38 392 LEU A O 1
ATOM 3024 N N . GLU A 1 393 ? 12.637 -8.999 -1.709 1.00 91.44 393 GLU A N 1
ATOM 3025 C CA . GLU A 1 393 ? 11.496 -8.641 -0.855 1.00 91.44 393 GLU A CA 1
ATOM 3026 C C . GLU A 1 393 ? 11.880 -8.575 0.632 1.00 91.44 393 GLU A C 1
ATOM 3028 O O . GLU A 1 393 ? 11.499 -7.647 1.347 1.00 91.44 393 GLU A O 1
ATOM 3033 N N . LYS A 1 394 ? 12.716 -9.508 1.103 1.00 90.25 394 LYS A N 1
ATOM 3034 C CA . LYS A 1 394 ? 13.261 -9.474 2.469 1.00 90.25 394 LYS A CA 1
ATOM 3035 C C . LYS A 1 394 ? 14.253 -8.328 2.678 1.00 90.25 394 LYS A C 1
ATOM 3037 O O . LYS A 1 394 ? 14.301 -7.799 3.789 1.00 90.25 394 LYS A O 1
ATOM 3042 N N . LYS A 1 395 ? 15.027 -7.945 1.657 1.00 91.81 395 LYS A N 1
ATOM 3043 C CA . LYS A 1 395 ? 16.010 -6.847 1.711 1.00 91.81 395 LYS A CA 1
ATOM 3044 C C . LYS A 1 395 ? 15.380 -5.455 1.724 1.00 91.81 395 LYS A C 1
ATOM 3046 O O . LYS A 1 395 ? 16.042 -4.540 2.195 1.00 91.81 395 LYS A O 1
ATOM 3051 N N . LEU A 1 396 ? 14.130 -5.293 1.278 1.00 91.56 396 LEU A N 1
ATOM 3052 C CA . LEU A 1 396 ? 13.389 -4.018 1.262 1.00 91.56 396 LEU A CA 1
ATOM 3053 C C . LEU A 1 396 ? 13.004 -3.521 2.676 1.00 91.56 396 LEU A C 1
ATOM 3055 O O . LEU A 1 396 ? 11.835 -3.316 3.003 1.00 91.56 396 LEU A O 1
ATOM 3059 N N . THR A 1 397 ? 13.997 -3.342 3.547 1.00 91.81 397 THR A N 1
ATOM 3060 C CA . THR A 1 397 ? 13.863 -2.657 4.837 1.00 91.81 397 THR A CA 1
ATOM 3061 C C . THR A 1 397 ? 13.756 -1.141 4.624 1.00 91.81 397 THR A C 1
ATOM 3063 O O . THR A 1 397 ? 14.174 -0.642 3.576 1.00 91.81 397 THR A O 1
ATOM 3066 N N . PRO A 1 398 ? 13.248 -0.380 5.614 1.00 88.69 398 PRO A N 1
ATOM 3067 C CA . PRO A 1 398 ? 13.201 1.081 5.525 1.00 88.69 398 PRO A CA 1
ATOM 3068 C C . PRO A 1 398 ? 14.561 1.707 5.175 1.00 88.69 398 PRO A C 1
ATOM 3070 O O . PRO A 1 398 ? 14.641 2.515 4.254 1.00 88.69 398 PRO A O 1
ATOM 3073 N N . ASP A 1 399 ? 15.630 1.269 5.846 1.00 91.69 399 ASP A N 1
ATOM 3074 C CA . ASP A 1 399 ? 16.984 1.793 5.632 1.00 91.69 399 ASP A CA 1
ATOM 3075 C C . ASP A 1 399 ? 17.510 1.462 4.229 1.00 91.69 399 ASP A C 1
ATOM 3077 O O . ASP A 1 399 ? 18.128 2.304 3.580 1.00 91.69 399 ASP A O 1
ATOM 3081 N N . PHE A 1 400 ? 17.235 0.251 3.732 1.00 93.06 400 PHE A N 1
ATOM 3082 C CA . PHE A 1 400 ? 17.654 -0.164 2.395 1.00 93.06 400 PHE A CA 1
ATOM 3083 C C . PHE A 1 400 ? 16.940 0.635 1.303 1.00 93.06 400 PHE A C 1
ATOM 3085 O O . PHE A 1 400 ? 17.578 1.100 0.362 1.00 93.06 400 PHE A O 1
ATOM 3092 N N . ILE A 1 401 ? 15.626 0.837 1.439 1.00 92.25 401 ILE A N 1
ATOM 3093 C CA . ILE A 1 401 ? 14.841 1.653 0.504 1.00 92.25 401 ILE A CA 1
ATOM 3094 C C . ILE A 1 401 ? 15.354 3.097 0.512 1.00 92.25 401 ILE A C 1
ATOM 3096 O O . ILE A 1 401 ? 15.582 3.676 -0.551 1.00 92.25 401 ILE A O 1
ATOM 3100 N N . GLN A 1 402 ? 15.600 3.666 1.694 1.00 91.12 402 GLN A N 1
ATOM 3101 C CA . GLN A 1 402 ? 16.139 5.019 1.823 1.00 91.12 402 GLN A CA 1
ATOM 3102 C C . GLN A 1 402 ? 17.515 5.157 1.155 1.00 91.12 402 GLN A C 1
ATOM 3104 O O . GLN A 1 402 ? 17.743 6.123 0.427 1.00 91.12 402 GLN A O 1
ATOM 3109 N N . ASP A 1 403 ? 18.412 4.190 1.356 1.00 94.00 403 ASP A N 1
ATOM 3110 C CA . ASP A 1 403 ? 19.727 4.150 0.707 1.00 94.00 403 ASP A CA 1
ATOM 3111 C C . ASP A 1 403 ? 19.612 4.034 -0.823 1.00 94.00 403 ASP A C 1
ATOM 3113 O O . ASP A 1 403 ? 20.311 4.741 -1.552 1.00 94.00 403 ASP A O 1
ATOM 3117 N N . CYS A 1 404 ? 18.671 3.227 -1.327 1.00 94.75 404 CYS A N 1
ATOM 3118 C CA . CYS A 1 404 ? 18.383 3.143 -2.761 1.00 94.75 404 CYS A CA 1
ATOM 3119 C C . CYS A 1 404 ? 17.951 4.499 -3.330 1.00 94.75 404 CYS A C 1
ATOM 3121 O O . CYS A 1 404 ? 18.491 4.930 -4.348 1.00 94.75 404 CYS A O 1
ATOM 3123 N N . HIS A 1 405 ? 17.018 5.197 -2.673 1.00 92.38 405 HIS A N 1
ATOM 3124 C CA . HIS A 1 405 ? 16.587 6.532 -3.100 1.00 92.38 405 HIS A CA 1
ATOM 3125 C C . HIS A 1 405 ? 17.723 7.558 -3.036 1.00 92.38 405 HIS A C 1
ATOM 3127 O O . HIS A 1 405 ? 17.832 8.387 -3.934 1.00 92.38 405 HIS A O 1
ATOM 3133 N N . ALA A 1 406 ? 18.590 7.487 -2.024 1.00 93.62 406 ALA A N 1
ATOM 3134 C CA . ALA A 1 406 ? 19.732 8.391 -1.887 1.00 93.62 406 ALA A CA 1
ATOM 3135 C C . ALA A 1 406 ? 20.797 8.188 -2.982 1.00 93.62 406 ALA A C 1
ATOM 3137 O O . ALA A 1 406 ? 21.479 9.140 -3.361 1.00 93.62 406 ALA A O 1
ATOM 3138 N N . LYS A 1 407 ? 20.949 6.959 -3.489 1.00 96.00 407 LYS A N 1
ATOM 3139 C CA . LYS A 1 407 ? 21.902 6.607 -4.558 1.00 96.00 407 LYS A CA 1
ATOM 3140 C C . LYS A 1 407 ? 21.329 6.745 -5.966 1.00 96.00 407 LYS A C 1
ATOM 3142 O O . LYS A 1 407 ? 22.091 6.728 -6.936 1.00 96.00 407 LYS A O 1
ATOM 3147 N N . ALA A 1 408 ? 20.011 6.843 -6.093 1.00 95.06 408 ALA A N 1
ATOM 3148 C CA . ALA A 1 408 ? 19.355 6.974 -7.379 1.00 95.06 408 ALA A CA 1
ATOM 3149 C C . ALA A 1 408 ? 19.605 8.346 -8.003 1.00 95.06 408 ALA A C 1
ATOM 3151 O O . ALA A 1 408 ? 19.685 9.367 -7.322 1.00 95.06 408 ALA A O 1
ATOM 3152 N N . LYS A 1 409 ? 19.726 8.365 -9.327 1.00 96.25 409 LYS A N 1
ATOM 3153 C CA . LYS A 1 409 ? 20.000 9.579 -10.097 1.00 96.25 409 LYS A CA 1
ATOM 3154 C C . LYS A 1 409 ? 19.224 9.575 -11.399 1.00 96.25 409 LYS A C 1
ATOM 3156 O O . LYS A 1 409 ? 18.939 8.510 -11.947 1.00 96.25 409 LYS A O 1
ATOM 3161 N N . MET A 1 410 ? 18.923 10.766 -11.907 1.00 95.88 410 MET A N 1
ATOM 3162 C CA . MET A 1 410 ? 18.377 10.900 -13.252 1.00 95.88 410 MET A CA 1
ATOM 3163 C C . MET A 1 410 ? 19.361 10.291 -14.256 1.00 95.88 410 MET A C 1
ATOM 3165 O O . MET A 1 410 ? 20.557 10.588 -14.217 1.00 95.88 410 MET A O 1
ATOM 3169 N N . THR A 1 411 ? 18.865 9.390 -15.093 1.00 95.69 411 THR A N 1
ATOM 3170 C CA . THR A 1 411 ? 19.635 8.665 -16.102 1.00 95.69 411 THR A CA 1
ATOM 3171 C C . THR A 1 411 ? 18.881 8.745 -17.418 1.00 95.69 411 THR A C 1
ATOM 3173 O O . THR A 1 411 ? 17.693 8.423 -17.466 1.00 95.69 411 THR A O 1
ATOM 3176 N N . GLU A 1 412 ? 19.575 9.190 -18.460 1.00 93.94 412 GLU A N 1
ATOM 3177 C CA . GLU A 1 412 ? 18.971 9.493 -19.753 1.00 93.94 412 GLU A CA 1
ATOM 3178 C C . GLU A 1 412 ? 18.791 8.241 -20.621 1.00 93.94 412 GLU A C 1
ATOM 3180 O O . GLU A 1 412 ? 19.594 7.304 -20.564 1.00 93.94 412 GLU A O 1
ATOM 3185 N N . GLY A 1 413 ? 17.745 8.231 -21.448 1.00 92.38 413 GLY A N 1
ATOM 3186 C CA . GLY A 1 413 ? 17.600 7.268 -22.545 1.00 92.38 413 GLY A CA 1
ATOM 3187 C C . GLY A 1 413 ? 17.432 5.800 -22.134 1.00 92.38 413 GLY A C 1
ATOM 3188 O O . GLY A 1 413 ? 17.898 4.906 -22.843 1.00 92.38 413 GLY A O 1
ATOM 3189 N N . ILE A 1 414 ? 16.758 5.511 -21.017 1.00 95.88 414 ILE A N 1
ATOM 3190 C CA . ILE A 1 414 ? 16.472 4.130 -20.601 1.00 95.88 414 ILE A CA 1
ATOM 3191 C C . ILE A 1 414 ? 15.299 3.573 -21.414 1.00 95.88 414 ILE A C 1
ATOM 3193 O O . ILE A 1 414 ? 14.208 4.147 -21.439 1.00 95.88 414 ILE A O 1
ATOM 3197 N N . GLN A 1 415 ? 15.489 2.398 -22.020 1.00 96.94 415 GLN A N 1
ATOM 3198 C CA . GLN A 1 415 ? 14.412 1.610 -22.620 1.00 96.94 415 GLN A CA 1
ATOM 3199 C C . GLN A 1 415 ? 13.659 0.843 -21.530 1.00 96.94 415 GLN A C 1
ATOM 3201 O O . GLN A 1 415 ? 14.170 -0.135 -20.985 1.00 96.94 415 GLN A O 1
ATOM 3206 N N . LEU A 1 416 ? 12.424 1.246 -21.253 1.00 97.69 416 LEU A N 1
ATOM 3207 C CA . LEU A 1 416 ? 11.541 0.596 -20.288 1.00 97.69 416 LEU A CA 1
ATOM 3208 C C . LEU A 1 416 ? 10.566 -0.355 -20.992 1.00 97.69 416 LEU A C 1
ATOM 3210 O O . LEU A 1 416 ? 9.928 0.026 -21.979 1.00 97.69 416 LEU A O 1
ATOM 3214 N N . TYR A 1 417 ? 10.411 -1.558 -20.440 1.00 97.75 417 TYR A N 1
ATOM 3215 C CA . TYR A 1 417 ? 9.297 -2.472 -20.704 1.00 97.75 417 TYR A CA 1
ATOM 3216 C C . TYR A 1 417 ? 8.522 -2.706 -19.409 1.00 97.75 417 TYR A C 1
ATOM 3218 O O . TYR A 1 417 ? 9.120 -3.111 -18.414 1.00 97.75 417 TYR A O 1
ATOM 3226 N N . LEU A 1 418 ? 7.207 -2.482 -19.422 1.00 97.94 418 LEU A N 1
ATOM 3227 C CA . LEU A 1 418 ? 6.340 -2.630 -18.249 1.00 97.94 418 LEU A CA 1
ATOM 3228 C C . LEU A 1 418 ? 5.015 -3.305 -18.648 1.00 97.94 418 LEU A C 1
ATOM 3230 O O . LEU A 1 418 ? 4.338 -2.804 -19.547 1.00 97.94 418 LEU A O 1
ATOM 3234 N N . PRO A 1 419 ? 4.617 -4.436 -18.036 1.00 97.12 419 PRO A N 1
ATOM 3235 C CA . PRO A 1 419 ? 3.314 -5.036 -18.307 1.00 97.12 419 PRO A CA 1
ATOM 3236 C C . PRO A 1 419 ? 2.157 -4.164 -17.807 1.00 97.12 419 PRO A C 1
ATOM 3238 O O . PRO A 1 419 ? 2.257 -3.503 -16.773 1.00 97.12 419 PRO A O 1
ATOM 3241 N N . LYS A 1 420 ? 1.024 -4.219 -18.513 1.00 95.75 420 LYS A N 1
ATOM 3242 C CA . LYS A 1 420 ? -0.260 -3.725 -17.999 1.00 95.75 420 LYS A CA 1
ATOM 3243 C C . LYS A 1 420 ? -0.762 -4.644 -16.895 1.00 95.75 420 LYS A C 1
ATOM 3245 O O . LYS A 1 420 ? -0.700 -5.869 -17.033 1.00 95.75 420 LYS A O 1
ATOM 3250 N N . LEU A 1 421 ? -1.313 -4.043 -15.845 1.00 94.06 421 LEU A N 1
ATOM 3251 C CA . LEU A 1 421 ? -1.770 -4.756 -14.654 1.00 94.06 421 LEU A CA 1
ATOM 3252 C C . LEU A 1 421 ? -3.238 -4.446 -14.349 1.00 94.06 421 LEU A C 1
ATOM 3254 O O . LEU A 1 421 ? -3.679 -3.309 -14.503 1.00 94.06 421 LEU A O 1
ATOM 3258 N N . ASP A 1 422 ? -3.965 -5.442 -13.864 1.00 90.88 422 ASP A N 1
ATOM 3259 C CA . ASP A 1 422 ? -5.310 -5.359 -13.290 1.00 90.88 422 ASP A CA 1
ATOM 3260 C C . ASP A 1 422 ? -5.369 -6.325 -12.096 1.00 90.88 422 ASP A C 1
ATOM 3262 O O . ASP A 1 422 ? -5.713 -7.500 -12.220 1.00 90.88 422 ASP A O 1
ATOM 3266 N N . LEU A 1 423 ? -4.910 -5.847 -10.939 1.00 86.12 423 LEU A N 1
ATOM 3267 C CA . LEU A 1 423 ? -4.692 -6.647 -9.738 1.00 86.12 423 LEU A CA 1
ATOM 3268 C C . LEU A 1 423 ? -5.732 -6.344 -8.673 1.00 86.12 423 LEU A C 1
ATOM 3270 O O . LEU A 1 423 ? -5.996 -5.191 -8.316 1.00 86.12 423 LEU A O 1
ATOM 3274 N N . LYS A 1 424 ? -6.264 -7.424 -8.110 1.00 82.38 424 LYS A N 1
ATOM 3275 C CA . LYS A 1 424 ? -7.163 -7.423 -6.961 1.00 82.38 424 LYS A CA 1
ATOM 3276 C C . LYS A 1 424 ? -6.574 -8.346 -5.922 1.00 82.38 424 LYS A C 1
ATOM 3278 O O . LYS A 1 424 ? -6.319 -9.507 -6.212 1.00 82.38 424 LYS A O 1
ATOM 3283 N N . THR A 1 425 ? -6.407 -7.850 -4.708 1.00 78.69 425 THR A N 1
ATOM 3284 C CA . THR A 1 425 ? -6.021 -8.704 -3.590 1.00 78.69 425 THR A CA 1
ATOM 3285 C C . THR A 1 425 ? -7.066 -8.593 -2.503 1.00 78.69 425 THR A C 1
ATOM 3287 O O . THR A 1 425 ? -7.370 -7.509 -1.998 1.00 78.69 425 THR A O 1
ATOM 3290 N N . ASP A 1 426 ? -7.622 -9.753 -2.173 1.00 73.56 426 ASP A N 1
ATOM 3291 C CA . ASP A 1 426 ? -8.485 -9.945 -1.023 1.00 73.56 426 ASP A CA 1
ATOM 3292 C C . ASP A 1 426 ? -7.617 -10.373 0.162 1.00 73.56 426 ASP A C 1
ATOM 3294 O O . ASP A 1 426 ? -6.994 -11.438 0.129 1.00 73.56 426 ASP A O 1
ATOM 3298 N N . MET A 1 427 ? -7.524 -9.534 1.195 1.00 69.19 427 MET A N 1
ATOM 3299 C CA . MET A 1 427 ? -6.884 -9.913 2.455 1.00 69.19 427 MET A CA 1
ATOM 3300 C C . MET A 1 427 ? -7.894 -10.684 3.303 1.00 69.19 427 MET A C 1
ATOM 3302 O O . MET A 1 427 ? -8.422 -10.166 4.288 1.00 69.19 427 MET A O 1
ATOM 3306 N N . LYS A 1 428 ? -8.182 -11.923 2.894 1.00 65.62 428 LYS A N 1
ATOM 3307 C CA . LYS A 1 428 ? -8.990 -12.839 3.703 1.00 65.62 428 LYS A CA 1
ATOM 3308 C C . LYS A 1 428 ? -8.261 -13.138 5.011 1.00 65.62 428 LYS A C 1
ATOM 3310 O O . LYS A 1 428 ? -7.039 -13.263 5.017 1.00 65.62 428 LYS A O 1
ATOM 3315 N N . ASP A 1 429 ? -9.019 -13.236 6.098 1.00 75.19 429 ASP A N 1
ATOM 3316 C CA . ASP A 1 429 ? -8.520 -13.559 7.438 1.00 75.19 429 ASP A CA 1
ATOM 3317 C C . ASP A 1 429 ? -7.426 -12.608 7.960 1.00 75.19 429 ASP A C 1
ATOM 3319 O O . ASP A 1 429 ? -6.575 -13.005 8.755 1.00 75.19 429 ASP A O 1
ATOM 3323 N N . LEU A 1 430 ? -7.451 -11.330 7.562 1.00 81.94 430 LEU A N 1
ATOM 3324 C CA . LEU A 1 430 ? -6.434 -10.344 7.950 1.00 81.94 430 LEU A CA 1
ATOM 3325 C C . LEU A 1 430 ? -6.242 -10.235 9.467 1.00 81.94 430 LEU A C 1
ATOM 3327 O O . LEU A 1 430 ? -5.124 -10.050 9.942 1.00 81.94 430 LEU A O 1
ATOM 3331 N N . LYS A 1 431 ? -7.322 -10.398 10.237 1.00 83.94 431 LYS A N 1
ATOM 3332 C CA . LYS A 1 431 ? -7.249 -10.494 11.697 1.00 83.94 431 LYS A CA 1
ATOM 3333 C C . LYS A 1 431 ? -6.307 -11.619 12.139 1.00 83.94 431 LYS A C 1
ATOM 3335 O O . LYS A 1 431 ? -5.405 -11.372 12.932 1.00 83.94 431 LYS A O 1
ATOM 3340 N N . LYS A 1 432 ? -6.481 -12.822 11.590 1.00 86.12 432 LYS A N 1
ATOM 3341 C CA . LYS A 1 432 ? -5.626 -13.975 11.882 1.00 86.12 432 LYS A CA 1
ATOM 3342 C C . LYS A 1 432 ? -4.193 -13.732 11.416 1.00 86.12 432 LYS A C 1
ATOM 3344 O O . LYS A 1 432 ? -3.265 -14.022 12.156 1.00 86.12 432 LYS A O 1
ATOM 3349 N N . THR A 1 433 ? -3.996 -13.139 10.237 1.00 88.06 433 THR A N 1
ATOM 3350 C CA . THR A 1 433 ? -2.652 -12.764 9.764 1.00 88.06 433 THR A CA 1
ATOM 3351 C C . THR A 1 433 ? -1.951 -11.818 10.740 1.00 88.06 433 THR A C 1
ATOM 3353 O O . THR A 1 433 ? -0.777 -12.006 11.038 1.00 88.06 433 THR A O 1
ATOM 3356 N N . LEU A 1 434 ? -2.657 -10.820 11.277 1.00 89.25 434 LEU A N 1
ATOM 3357 C CA . LEU A 1 434 ? -2.111 -9.914 12.289 1.00 89.25 434 LEU A CA 1
ATOM 3358 C C . LEU A 1 434 ? -1.785 -10.643 13.601 1.00 89.25 434 LEU A C 1
ATOM 3360 O O . LEU A 1 434 ? -0.724 -10.407 14.178 1.00 89.25 434 LEU A O 1
ATOM 3364 N N . GLU A 1 435 ? -2.651 -11.547 14.057 1.00 90.56 435 GLU A N 1
ATOM 3365 C CA . GLU A 1 435 ? -2.397 -12.385 15.237 1.00 90.56 435 GLU A CA 1
ATOM 3366 C C . GLU A 1 435 ? -1.160 -13.283 15.040 1.00 90.56 435 GLU A C 1
ATOM 3368 O O . GLU A 1 435 ? -0.287 -13.315 15.909 1.00 90.56 435 GLU A O 1
ATOM 3373 N N . ASP A 1 436 ? -1.023 -13.930 13.878 1.00 91.25 436 ASP A N 1
ATOM 3374 C CA . ASP A 1 436 ? 0.128 -14.772 13.510 1.00 91.25 436 ASP A CA 1
ATOM 3375 C C . ASP A 1 436 ? 1.433 -13.954 13.418 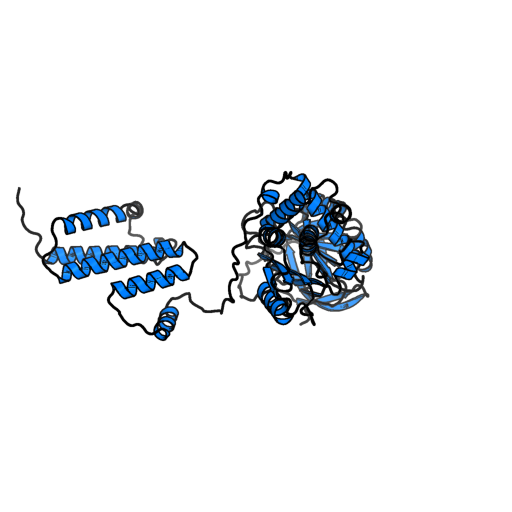1.00 91.25 436 ASP A C 1
ATOM 3377 O O . ASP A 1 436 ? 2.513 -14.439 13.760 1.00 91.25 436 ASP A O 1
ATOM 3381 N N . LEU A 1 437 ? 1.339 -12.681 13.015 1.00 90.62 437 LEU A N 1
ATOM 3382 C CA . LEU A 1 437 ? 2.445 -11.716 13.045 1.00 90.62 437 LEU A CA 1
ATOM 3383 C C . LEU A 1 437 ? 2.741 -11.172 14.456 1.00 90.62 437 LEU A C 1
ATOM 3385 O O . LEU A 1 437 ? 3.704 -10.417 14.637 1.00 90.62 437 LEU A O 1
ATOM 3389 N N . GLY A 1 438 ? 1.950 -11.550 15.462 1.00 91.94 438 GLY A N 1
ATOM 3390 C CA . GLY A 1 438 ? 2.144 -11.200 16.867 1.00 91.94 438 GLY A CA 1
ATOM 3391 C C . GLY A 1 438 ? 1.549 -9.855 17.281 1.00 91.94 438 GLY A C 1
ATOM 3392 O O . GLY A 1 438 ? 1.996 -9.283 18.276 1.00 91.94 438 GLY A O 1
ATOM 3393 N N . TYR A 1 439 ? 0.585 -9.313 16.532 1.00 90.69 439 TYR A N 1
ATOM 3394 C CA . TYR A 1 439 ? -0.187 -8.151 16.980 1.00 90.69 439 TYR A CA 1
ATOM 3395 C C . TYR A 1 439 ? -1.181 -8.582 18.067 1.00 90.69 439 TYR A C 1
ATOM 3397 O O . TYR A 1 439 ? -1.950 -9.518 17.841 1.00 90.69 439 TYR A O 1
ATOM 3405 N N . PRO A 1 440 ? -1.198 -7.922 19.243 1.00 87.81 440 PRO A N 1
ATOM 3406 C CA . PRO A 1 440 ? -2.148 -8.251 20.297 1.00 87.81 440 PRO A CA 1
ATOM 3407 C C . PRO A 1 440 ? -3.520 -7.669 19.937 1.00 87.81 440 PRO A C 1
ATOM 3409 O O . PRO A 1 440 ? -3.866 -6.565 20.348 1.00 87.81 440 PRO A O 1
ATOM 3412 N N . ILE A 1 441 ? -4.270 -8.386 19.096 1.00 85.38 441 ILE A N 1
ATOM 3413 C CA . ILE A 1 441 ? -5.623 -7.998 18.692 1.00 85.38 441 ILE A CA 1
ATOM 3414 C C . ILE A 1 441 ? -6.595 -8.358 19.829 1.00 85.38 441 ILE A C 1
ATOM 3416 O O . ILE A 1 441 ? -6.741 -9.544 20.146 1.00 85.38 441 ILE A O 1
ATOM 3420 N N . PRO A 1 442 ? -7.284 -7.377 20.443 1.00 78.25 442 PRO A N 1
ATOM 3421 C CA . PRO A 1 442 ? -8.230 -7.655 21.514 1.00 78.25 442 PRO A CA 1
ATOM 3422 C C . PRO A 1 442 ? -9.402 -8.473 20.981 1.00 78.25 442 PRO A C 1
ATOM 3424 O O . PRO A 1 442 ? -9.952 -8.190 19.912 1.00 78.25 442 PRO A O 1
ATOM 3427 N N . LYS A 1 443 ? -9.854 -9.457 21.762 1.00 72.19 443 LYS A N 1
ATOM 3428 C CA . LYS A 1 443 ? -11.086 -10.191 21.436 1.00 72.19 443 LYS A CA 1
ATOM 3429 C C . LYS A 1 443 ? -12.332 -9.351 21.676 1.00 72.19 443 LYS A C 1
ATOM 3431 O O . LYS A 1 443 ? -13.302 -9.515 20.948 1.00 72.19 443 LYS A O 1
ATOM 3436 N N . VAL A 1 444 ? -12.298 -8.475 22.679 1.00 71.62 444 VAL A N 1
ATOM 3437 C CA . VAL A 1 444 ? -13.392 -7.581 23.066 1.00 71.62 444 VAL A CA 1
ATOM 3438 C C . VAL A 1 444 ? -12.872 -6.156 23.030 1.00 71.62 444 VAL A C 1
ATOM 3440 O O . VAL A 1 444 ? -11.821 -5.865 23.597 1.00 71.62 444 VAL A O 1
ATOM 3443 N N . LEU A 1 445 ? -13.613 -5.269 22.375 1.00 71.25 445 LEU A N 1
ATOM 3444 C CA . LEU A 1 445 ? -13.271 -3.854 22.347 1.00 71.25 445 LEU A CA 1
ATOM 3445 C C . LEU A 1 445 ? -14.026 -3.133 23.461 1.00 71.25 445 LEU A C 1
ATOM 3447 O O . LEU A 1 445 ? -15.254 -3.207 23.546 1.00 71.25 445 LEU A O 1
ATOM 3451 N N . SER A 1 446 ? -13.286 -2.415 24.309 1.00 71.12 446 SER A N 1
ATOM 3452 C CA . SER A 1 446 ? -13.854 -1.675 25.443 1.00 71.12 446 SER A CA 1
ATOM 3453 C C . SER A 1 446 ? -14.876 -0.638 24.964 1.00 71.12 446 SER A C 1
ATOM 3455 O O . SER A 1 446 ? -15.915 -0.463 25.588 1.00 71.12 446 SER A O 1
ATOM 3457 N N . ARG A 1 447 ? -14.626 -0.047 23.787 1.00 78.19 447 ARG A N 1
ATOM 3458 C CA . ARG A 1 447 ? -15.436 1.013 23.165 1.00 78.19 447 ARG A CA 1
ATOM 3459 C C . ARG A 1 447 ? -16.633 0.535 22.337 1.00 78.19 447 ARG A C 1
ATOM 3461 O O . ARG A 1 447 ? -17.326 1.363 21.747 1.00 78.19 447 ARG A O 1
ATOM 3468 N N . PHE A 1 448 ? -16.872 -0.778 22.283 1.00 71.56 448 PHE A N 1
ATOM 3469 C CA . PHE A 1 448 ? -18.004 -1.400 21.581 1.00 71.56 448 PHE A CA 1
ATOM 3470 C C . PHE A 1 448 ? -19.034 -2.002 22.553 1.00 71.56 448 PHE A C 1
ATOM 3472 O O . PHE A 1 448 ? -19.733 -2.960 22.222 1.00 71.56 448 PHE A O 1
ATOM 3479 N N . ASN A 1 449 ? -19.116 -1.483 23.786 1.00 68.50 449 ASN A N 1
ATOM 3480 C CA . ASN A 1 449 ? -20.020 -1.988 24.827 1.00 68.50 449 ASN A CA 1
ATOM 3481 C C . ASN A 1 449 ? -19.914 -3.518 25.034 1.00 68.50 449 ASN A C 1
ATOM 3483 O O . ASN A 1 449 ? -20.920 -4.185 25.290 1.00 68.50 449 ASN A O 1
ATOM 3487 N N . GLY A 1 450 ? -18.700 -4.071 24.911 1.00 63.66 450 GLY A N 1
ATOM 3488 C CA . GLY A 1 450 ? -18.401 -5.486 25.145 1.00 63.66 450 GLY A CA 1
ATOM 3489 C C . GLY A 1 450 ? -18.576 -6.426 23.945 1.00 63.66 450 GLY A C 1
ATOM 3490 O O . GLY A 1 450 ? -18.352 -7.626 24.110 1.00 63.66 450 GLY A O 1
ATOM 3491 N N . ASP A 1 451 ? -18.943 -5.926 22.760 1.00 67.81 451 ASP A N 1
ATOM 3492 C CA . ASP A 1 451 ? -19.055 -6.766 21.561 1.00 67.81 451 ASP A CA 1
ATOM 3493 C C . ASP A 1 451 ? -17.651 -7.121 21.006 1.00 67.81 451 ASP A C 1
ATOM 3495 O O . ASP A 1 451 ? -16.721 -6.300 21.063 1.00 67.81 451 ASP A O 1
ATOM 3499 N N . PRO A 1 452 ? -17.447 -8.355 20.505 1.00 67.62 452 PRO A N 1
ATOM 3500 C CA . PRO A 1 452 ? -16.147 -8.780 20.014 1.00 67.62 452 PRO A CA 1
ATOM 3501 C C . PRO A 1 452 ? -15.809 -8.145 18.664 1.00 67.62 452 PRO A C 1
ATOM 3503 O O . PRO A 1 452 ? -16.664 -8.026 17.786 1.00 67.62 452 PRO A O 1
ATOM 3506 N N . LEU A 1 453 ? -14.534 -7.806 18.449 1.00 72.94 453 LEU A N 1
ATOM 3507 C CA . LEU A 1 453 ? -14.052 -7.515 17.099 1.00 72.94 453 LEU A CA 1
ATOM 3508 C C . LEU A 1 453 ? -13.993 -8.829 16.332 1.00 72.94 453 LEU A C 1
ATOM 3510 O O . LEU A 1 453 ? -13.137 -9.678 16.600 1.00 72.94 453 LEU A O 1
ATOM 3514 N N . THR A 1 454 ? -14.896 -9.013 15.385 1.00 70.31 454 THR A N 1
ATOM 3515 C CA . THR A 1 454 ? -15.005 -10.273 14.653 1.00 70.31 454 THR A CA 1
ATOM 3516 C C . THR A 1 454 ? -14.174 -10.242 13.384 1.00 70.31 454 THR A C 1
ATOM 3518 O O . THR A 1 454 ? -13.513 -11.231 13.097 1.00 70.31 454 THR A O 1
ATOM 3521 N N . GLU A 1 455 ? -14.119 -9.101 12.689 1.00 76.56 455 GLU A N 1
ATOM 3522 C CA . GLU A 1 455 ? -13.479 -9.000 11.374 1.00 76.56 455 GLU A CA 1
ATOM 3523 C C . GLU A 1 455 ? -12.631 -7.731 11.206 1.00 76.56 455 GLU A C 1
ATOM 3525 O O . GLU A 1 455 ? -12.976 -6.645 11.677 1.00 76.56 455 GLU A O 1
ATOM 3530 N N . ILE A 1 456 ? -11.530 -7.860 10.465 1.00 80.00 456 ILE A N 1
ATOM 3531 C CA . ILE A 1 456 ? -10.770 -6.733 9.912 1.00 80.00 456 ILE A CA 1
ATOM 3532 C C . ILE A 1 456 ? -10.721 -6.958 8.404 1.00 80.00 456 ILE A C 1
ATOM 3534 O O . ILE A 1 456 ? -10.117 -7.921 7.942 1.00 80.00 456 ILE A O 1
ATOM 3538 N N . GLY A 1 457 ? -11.383 -6.092 7.639 1.00 77.56 457 GLY A N 1
ATOM 3539 C CA . GLY A 1 457 ? -11.491 -6.223 6.188 1.00 77.56 457 GLY A CA 1
ATOM 3540 C C . GLY A 1 457 ? -10.641 -5.192 5.459 1.00 77.56 457 GLY A C 1
ATOM 3541 O O . GLY A 1 457 ? -10.818 -3.990 5.665 1.00 77.56 457 GLY A O 1
ATOM 3542 N N . GLN A 1 458 ? -9.774 -5.657 4.557 1.00 80.56 458 GLN A N 1
ATOM 3543 C CA . GLN A 1 458 ? -9.057 -4.800 3.617 1.00 80.56 458 GLN A CA 1
ATOM 3544 C C . GLN A 1 458 ? -9.090 -5.400 2.212 1.00 80.56 458 GLN A C 1
ATOM 3546 O O . GLN A 1 458 ? -8.731 -6.558 2.001 1.00 80.56 458 GLN A O 1
ATOM 3551 N N . LYS A 1 459 ? -9.472 -4.582 1.232 1.00 81.69 459 LYS A N 1
ATOM 3552 C CA . LYS A 1 459 ? -9.296 -4.904 -0.186 1.00 81.69 459 LYS A CA 1
ATOM 3553 C C . LYS A 1 459 ? -8.514 -3.811 -0.880 1.00 81.69 459 LYS A C 1
ATOM 3555 O O . LYS A 1 459 ? -8.780 -2.622 -0.696 1.00 81.69 459 LYS A O 1
ATOM 3560 N N . CYS A 1 460 ? -7.561 -4.242 -1.695 1.00 80.31 460 CYS A N 1
ATOM 3561 C CA . CYS A 1 460 ? -6.741 -3.365 -2.510 1.00 80.31 460 CYS A CA 1
ATOM 3562 C C . CYS A 1 460 ? -6.980 -3.675 -3.984 1.00 80.31 460 CYS A C 1
ATOM 3564 O O . CYS A 1 460 ? -7.047 -4.836 -4.396 1.00 80.31 460 CYS A O 1
ATOM 3566 N N . TYR A 1 461 ? -7.107 -2.611 -4.770 1.00 82.31 461 TYR A N 1
ATOM 3567 C CA . TYR A 1 461 ? -7.238 -2.683 -6.215 1.00 82.31 461 TYR A CA 1
ATOM 3568 C C . TYR A 1 461 ? -6.217 -1.766 -6.868 1.00 82.31 461 TYR A C 1
ATOM 3570 O O . TYR A 1 461 ? -6.122 -0.589 -6.510 1.00 82.31 461 TYR A O 1
ATOM 3578 N N . LEU A 1 462 ? -5.496 -2.293 -7.851 1.00 84.50 462 LEU A N 1
ATOM 3579 C CA . LEU A 1 462 ? -4.552 -1.525 -8.644 1.00 84.50 462 LEU A CA 1
ATOM 3580 C C . LEU A 1 462 ? -4.661 -1.925 -10.107 1.00 84.50 462 LEU A C 1
ATOM 3582 O O . LEU A 1 462 ? -4.543 -3.094 -10.457 1.00 84.50 462 LEU A O 1
ATOM 3586 N N . LYS A 1 463 ? -4.834 -0.925 -10.967 1.00 88.94 463 LYS A N 1
ATOM 3587 C CA . LYS A 1 463 ? -4.784 -1.083 -12.417 1.00 88.94 463 LYS A CA 1
ATOM 3588 C C . LYS A 1 463 ? -3.683 -0.192 -12.961 1.00 88.94 463 LYS A C 1
ATOM 3590 O O . LYS A 1 463 ? -3.690 0.988 -12.646 1.00 88.94 463 LYS A O 1
ATOM 3595 N N . CYS A 1 464 ? -2.785 -0.728 -13.772 1.00 92.19 464 CYS A N 1
ATOM 3596 C CA . CYS A 1 464 ? -1.678 -0.006 -14.393 1.00 92.19 464 CYS A CA 1
ATOM 3597 C C . CYS A 1 464 ? -1.830 -0.081 -15.915 1.00 92.19 464 CYS A C 1
ATOM 3599 O O . CYS A 1 464 ? -1.902 -1.180 -16.476 1.00 92.19 464 CYS A O 1
ATOM 3601 N N . ASP A 1 465 ? -1.920 1.071 -16.573 1.00 92.88 465 ASP A N 1
ATOM 3602 C CA . ASP A 1 465 ? -2.049 1.188 -18.023 1.00 92.88 465 ASP A CA 1
ATOM 3603 C C . ASP A 1 465 ? -1.205 2.342 -18.584 1.00 92.88 465 ASP A C 1
ATOM 3605 O O . ASP A 1 465 ? -0.416 2.973 -17.877 1.00 92.88 465 ASP A O 1
ATOM 3609 N N . GLU A 1 466 ? -1.341 2.597 -19.883 1.00 93.25 466 GLU A N 1
ATOM 3610 C CA . GLU A 1 466 ? -0.517 3.549 -20.622 1.00 93.25 466 GLU A CA 1
ATOM 3611 C C . GLU A 1 466 ? -0.661 4.981 -20.098 1.00 93.25 466 GLU A C 1
ATOM 3613 O O . GLU A 1 466 ? 0.240 5.795 -20.279 1.00 93.25 466 GLU A O 1
ATOM 3618 N N . LYS A 1 467 ? -1.774 5.307 -19.434 1.00 90.56 467 LYS A N 1
ATOM 3619 C CA . LYS A 1 467 ? -2.076 6.658 -18.941 1.00 90.56 467 LYS A CA 1
ATOM 3620 C C . LYS A 1 467 ? -1.669 6.862 -17.493 1.00 90.56 467 LYS A C 1
ATOM 3622 O O . LYS A 1 467 ? -1.468 8.004 -17.079 1.00 90.56 467 LYS A O 1
ATOM 3627 N N . GLY A 1 468 ? -1.602 5.793 -16.711 1.00 88.75 468 GLY A N 1
ATOM 3628 C CA . GLY A 1 468 ? -1.328 5.892 -15.289 1.00 88.75 468 GLY A CA 1
ATOM 3629 C C . GLY A 1 468 ? -1.641 4.625 -14.517 1.00 88.75 468 GLY A C 1
ATOM 3630 O O . GLY A 1 468 ? -1.905 3.555 -15.068 1.00 88.75 468 GLY A O 1
ATOM 3631 N N . THR A 1 469 ? -1.708 4.801 -13.206 1.00 84.62 469 THR A N 1
ATOM 3632 C CA . THR A 1 469 ? -2.351 3.850 -12.315 1.00 84.62 469 THR A CA 1
ATOM 3633 C C . THR A 1 469 ? -3.773 4.322 -12.058 1.00 84.62 469 THR A C 1
ATOM 3635 O O . THR A 1 469 ? -3.990 5.376 -11.483 1.00 84.62 469 THR A O 1
ATOM 3638 N N . LYS A 1 470 ? -4.725 3.515 -12.512 1.00 67.12 470 LYS A N 1
ATOM 3639 C CA . LYS A 1 470 ? -6.180 3.663 -12.533 1.00 67.12 470 LYS A CA 1
ATOM 3640 C C . LYS A 1 470 ? -6.725 4.873 -13.315 1.00 67.12 470 LYS A C 1
ATOM 3642 O O . LYS A 1 470 ? -6.696 5.997 -12.849 1.00 67.12 470 LYS A O 1
ATOM 3647 N N . ALA A 1 471 ? -7.350 4.587 -14.462 1.00 37.47 471 ALA A N 1
ATOM 3648 C CA . ALA A 1 471 ? -8.165 5.515 -15.249 1.00 37.47 471 ALA A CA 1
ATOM 3649 C C . ALA A 1 471 ? -9.453 4.839 -15.783 1.00 37.47 471 ALA A C 1
ATOM 3651 O O . ALA A 1 471 ? -9.443 3.661 -16.163 1.00 37.47 471 ALA A O 1
ATOM 3652 N N . ALA A 1 472 ? -10.551 5.606 -15.853 1.00 27.94 472 ALA A N 1
ATOM 3653 C CA . ALA A 1 472 ? -11.736 5.342 -16.682 1.00 27.94 472 ALA A CA 1
ATOM 3654 C C . ALA A 1 472 ? -11.619 6.124 -18.007 1.00 27.94 472 ALA A C 1
ATOM 3656 O O . ALA A 1 472 ? -11.087 7.233 -18.045 1.00 27.94 472 ALA A O 1
ATOM 3657 N N . ALA A 1 473 ? -12.035 5.514 -19.119 1.00 24.77 473 ALA A N 1
ATOM 3658 C CA . ALA A 1 473 ? -11.639 5.927 -20.464 1.00 24.77 473 ALA A CA 1
ATOM 3659 C C . ALA A 1 473 ? -12.106 7.340 -20.876 1.00 24.77 473 ALA A C 1
ATOM 3661 O O . ALA A 1 473 ? -13.297 7.625 -20.915 1.00 24.77 473 ALA A O 1
ATOM 3662 N N . ALA A 1 474 ? -11.158 8.167 -21.328 1.00 23.53 474 ALA A N 1
ATOM 3663 C CA . ALA A 1 474 ? -11.387 9.226 -22.310 1.00 23.53 474 ALA A CA 1
ATOM 3664 C C . ALA A 1 474 ? -10.169 9.325 -23.245 1.00 23.53 474 ALA A C 1
ATOM 3666 O O . ALA A 1 474 ? -9.021 9.355 -22.788 1.00 23.53 474 ALA A O 1
ATOM 3667 N N . SER A 1 475 ? -10.421 9.267 -24.552 1.00 25.50 475 SER A N 1
ATOM 3668 C CA . SER A 1 475 ? -9.429 9.314 -25.630 1.00 25.50 475 SER A CA 1
ATOM 3669 C C . SER A 1 475 ? -8.763 10.687 -25.705 1.00 25.50 475 SER A C 1
ATOM 3671 O O . SER A 1 475 ? -9.456 11.700 -25.719 1.00 25.50 475 SER A O 1
ATOM 3673 N N . TYR A 1 476 ? -7.435 10.720 -25.798 1.00 28.33 476 TYR A N 1
ATOM 3674 C CA . TYR A 1 476 ? -6.680 11.917 -26.163 1.00 28.33 476 TYR A CA 1
ATOM 3675 C C . TYR A 1 476 ? -5.770 11.544 -27.332 1.00 28.33 476 TYR A C 1
ATOM 3677 O O . TYR A 1 476 ? -5.048 10.553 -27.256 1.00 28.33 476 TYR A O 1
ATOM 3685 N N . ALA A 1 477 ? -5.862 12.292 -28.429 1.00 24.25 477 ALA A N 1
ATOM 3686 C CA . ALA A 1 477 ? -4.975 12.156 -29.574 1.00 24.25 477 ALA A CA 1
ATOM 3687 C C . ALA A 1 477 ? -3.819 13.145 -29.391 1.00 24.25 477 ALA A C 1
ATOM 3689 O O . ALA A 1 477 ? -4.048 14.352 -29.373 1.00 24.25 477 ALA A O 1
ATOM 3690 N N . MET A 1 478 ? -2.598 12.636 -29.232 1.00 31.27 478 MET A N 1
ATOM 3691 C CA . MET A 1 478 ? -1.380 13.445 -29.278 1.00 31.27 478 MET A CA 1
ATOM 3692 C C . MET A 1 478 ? -0.858 13.469 -30.716 1.00 31.27 478 MET A C 1
ATOM 3694 O O . MET A 1 478 ? -0.781 12.439 -31.390 1.00 31.27 478 MET A O 1
ATOM 3698 N N . THR A 1 479 ? -0.520 14.658 -31.203 1.00 28.56 479 THR A N 1
ATOM 3699 C CA . THR A 1 479 ? 0.188 14.860 -32.468 1.00 28.56 479 THR A CA 1
ATOM 3700 C C . THR A 1 479 ? 1.635 14.408 -32.308 1.00 28.56 479 THR A C 1
ATOM 3702 O O . THR A 1 479 ? 2.365 14.966 -31.496 1.00 28.56 479 THR A O 1
ATOM 3705 N N . LYS A 1 480 ? 2.052 13.399 -33.082 1.00 33.84 480 LYS A N 1
ATOM 3706 C CA . LYS A 1 480 ? 3.457 12.982 -33.172 1.00 33.84 480 LYS A CA 1
ATOM 3707 C C . LYS A 1 480 ? 4.271 14.096 -33.825 1.00 33.84 480 LYS A C 1
ATOM 3709 O O . LYS A 1 480 ? 4.101 14.350 -35.017 1.00 33.84 480 LYS A O 1
ATOM 3714 N N . GLU A 1 481 ? 5.159 14.732 -33.073 1.00 42.69 481 GLU A N 1
ATOM 3715 C CA . GLU A 1 481 ? 6.266 15.477 -33.670 1.00 42.69 481 GLU A CA 1
ATOM 3716 C C . GLU A 1 481 ? 7.336 14.484 -34.153 1.00 42.69 481 GLU A C 1
ATOM 3718 O O . GLU A 1 481 ? 7.596 13.456 -33.524 1.00 42.69 481 GLU A O 1
ATOM 3723 N N . SER A 1 482 ? 7.907 14.747 -35.330 1.00 40.28 482 SER A N 1
ATOM 3724 C CA . SER A 1 482 ? 8.949 13.915 -35.939 1.00 40.28 482 SER A CA 1
ATOM 3725 C C . SER A 1 482 ? 10.199 13.860 -35.057 1.00 40.28 482 SER A C 1
ATOM 3727 O O . SER A 1 482 ? 10.826 14.886 -34.809 1.00 40.28 482 SER A O 1
ATOM 3729 N N . ALA A 1 483 ? 10.607 12.655 -34.652 1.00 43.25 483 ALA A N 1
ATOM 3730 C CA . ALA A 1 483 ? 11.844 12.441 -33.910 1.00 43.25 483 ALA A CA 1
ATOM 3731 C C . ALA A 1 483 ? 13.075 12.436 -34.837 1.00 43.25 483 ALA A C 1
ATOM 3733 O O . ALA A 1 483 ? 13.127 11.708 -35.831 1.00 43.25 483 ALA A O 1
ATOM 3734 N N . CYS A 1 484 ? 14.092 13.214 -34.463 1.00 40.31 484 CYS A N 1
ATOM 3735 C CA . CYS A 1 484 ? 15.488 12.928 -34.787 1.00 40.31 484 CYS A CA 1
ATOM 3736 C C . CYS A 1 484 ? 15.833 11.573 -34.145 1.00 40.31 484 CYS A C 1
ATOM 3738 O O . CYS A 1 484 ? 15.490 11.386 -32.981 1.00 40.31 484 CYS A O 1
ATOM 3740 N N . PHE A 1 485 ? 16.437 10.624 -34.872 1.00 46.59 485 PHE A N 1
ATOM 3741 C CA . PHE A 1 485 ? 16.772 9.303 -34.317 1.00 46.59 485 PHE A CA 1
ATOM 3742 C C . PHE A 1 485 ? 17.745 9.474 -33.139 1.00 46.59 485 PHE A C 1
ATOM 3744 O O . PHE A 1 485 ? 18.901 9.836 -33.378 1.00 46.59 485 PHE A O 1
ATOM 3751 N N . PRO A 1 486 ? 17.318 9.229 -31.885 1.00 56.31 486 PRO A N 1
ATOM 3752 C CA . PRO A 1 486 ? 18.240 9.214 -30.763 1.00 56.31 486 PRO A CA 1
ATOM 3753 C C . PRO A 1 486 ? 19.228 8.053 -30.955 1.00 56.31 486 PRO A C 1
ATOM 3755 O O . PRO A 1 486 ? 18.886 7.064 -31.619 1.00 56.31 486 PRO A O 1
ATOM 3758 N N . PRO A 1 487 ? 20.444 8.134 -30.389 1.00 60.69 487 PRO A N 1
ATOM 3759 C CA . PRO A 1 487 ? 21.314 6.967 -30.300 1.00 60.69 487 PRO A CA 1
ATOM 3760 C C . PRO A 1 487 ? 20.569 5.798 -29.624 1.00 60.69 487 PRO A C 1
ATOM 3762 O O . PRO A 1 487 ? 19.659 6.030 -28.822 1.00 60.69 487 PRO A O 1
ATOM 3765 N N . PRO A 1 488 ? 20.902 4.539 -29.964 1.00 67.44 488 PRO A N 1
ATOM 3766 C CA . PRO A 1 488 ? 20.257 3.383 -29.355 1.00 67.44 488 PRO A CA 1
ATOM 3767 C C . PRO A 1 488 ? 20.407 3.434 -27.824 1.00 67.44 488 PRO A C 1
ATOM 3769 O O . PRO A 1 488 ? 21.481 3.793 -27.341 1.00 67.44 488 PRO A O 1
ATOM 3772 N N . PRO A 1 489 ? 19.353 3.086 -27.065 1.00 74.31 489 PRO A N 1
ATOM 3773 C CA . PRO A 1 489 ? 19.364 3.186 -25.611 1.00 74.31 489 PRO A CA 1
ATOM 3774 C C . PRO A 1 489 ? 20.451 2.280 -25.021 1.00 74.31 489 PRO A C 1
ATOM 3776 O O . PRO A 1 489 ? 20.509 1.089 -25.333 1.00 74.31 489 PRO A O 1
ATOM 3779 N N . GLU A 1 490 ? 21.303 2.834 -24.158 1.00 82.12 490 GLU A N 1
ATOM 3780 C CA . GLU A 1 490 ? 22.412 2.089 -23.541 1.00 82.12 490 GLU A CA 1
ATOM 3781 C C . GLU A 1 490 ? 21.939 1.156 -22.415 1.00 82.12 490 GLU A C 1
ATOM 3783 O O . GLU A 1 490 ? 22.581 0.147 -22.121 1.00 82.12 490 GLU A O 1
ATOM 3788 N N . ILE A 1 491 ? 20.795 1.466 -21.795 1.00 94.75 491 ILE A N 1
ATOM 3789 C CA . ILE A 1 491 ? 20.244 0.728 -20.655 1.00 94.75 491 ILE A CA 1
ATOM 3790 C C . ILE A 1 491 ? 18.837 0.238 -20.997 1.00 94.75 491 ILE A C 1
ATOM 3792 O O . ILE A 1 491 ? 17.971 1.008 -21.409 1.00 94.75 491 ILE A O 1
ATOM 3796 N N . THR A 1 492 ? 18.595 -1.056 -20.774 1.00 96.69 492 THR A N 1
ATOM 3797 C CA . THR A 1 492 ? 17.260 -1.662 -20.860 1.00 96.69 492 THR A CA 1
ATOM 3798 C C . THR A 1 492 ? 16.780 -2.070 -19.471 1.00 96.69 492 THR A C 1
ATOM 3800 O O . THR A 1 492 ? 17.400 -2.908 -18.818 1.00 96.69 492 THR A O 1
ATOM 3803 N N . PHE A 1 493 ? 15.652 -1.510 -19.040 1.00 98.06 493 PHE A N 1
ATOM 3804 C CA . PHE A 1 493 ? 14.928 -1.917 -17.841 1.00 98.06 493 PHE A CA 1
ATOM 3805 C C . PHE A 1 493 ? 13.740 -2.796 -18.245 1.00 98.06 493 PHE A C 1
ATOM 3807 O O . PHE A 1 493 ? 12.706 -2.311 -18.710 1.00 98.06 493 PHE A O 1
ATOM 3814 N N . ASP A 1 494 ? 13.909 -4.110 -18.114 1.00 97.56 494 ASP A N 1
ATOM 3815 C CA . ASP A 1 494 ? 12.966 -5.099 -18.632 1.00 97.56 494 ASP A CA 1
ATOM 3816 C C . ASP A 1 494 ? 12.121 -5.741 -17.523 1.00 97.56 494 ASP A C 1
ATOM 3818 O O . ASP A 1 494 ? 12.507 -6.758 -16.943 1.00 97.56 494 ASP A O 1
ATOM 3822 N N . ALA A 1 495 ? 10.947 -5.168 -17.242 1.00 97.62 495 ALA A N 1
ATOM 3823 C CA . ALA A 1 495 ? 10.001 -5.702 -16.260 1.00 97.62 495 ALA A CA 1
ATOM 3824 C C . ALA A 1 495 ? 9.070 -6.791 -16.840 1.00 97.62 495 ALA A C 1
ATOM 3826 O O . ALA A 1 495 ? 7.964 -7.002 -16.344 1.00 97.62 495 ALA A O 1
ATOM 3827 N N . ARG A 1 496 ? 9.505 -7.529 -17.875 1.00 97.44 496 ARG A N 1
ATOM 3828 C CA . ARG A 1 496 ? 8.831 -8.748 -18.380 1.00 97.44 496 ARG A CA 1
ATOM 3829 C C . ARG A 1 496 ? 9.178 -10.009 -17.573 1.00 97.44 496 ARG A C 1
ATOM 3831 O O . ARG A 1 496 ? 9.116 -11.122 -18.088 1.00 97.44 496 ARG A O 1
ATOM 3838 N N . LYS A 1 497 ? 9.571 -9.834 -16.317 1.00 96.31 497 LYS A N 1
ATOM 3839 C CA . LYS A 1 497 ? 9.964 -10.874 -15.358 1.00 96.31 497 LYS A CA 1
ATOM 3840 C C . LYS A 1 497 ? 9.535 -10.438 -13.953 1.00 96.31 497 LYS A C 1
ATOM 3842 O O . LYS A 1 497 ? 9.144 -9.282 -13.817 1.00 96.31 497 LYS A O 1
ATOM 3847 N N . PRO A 1 498 ? 9.599 -11.285 -12.910 1.00 96.88 498 PRO A N 1
ATOM 3848 C CA . PRO A 1 498 ? 9.101 -10.929 -11.591 1.00 96.88 498 PRO A CA 1
ATOM 3849 C C . PRO A 1 498 ? 9.746 -9.655 -11.045 1.00 96.88 498 PRO A C 1
ATOM 3851 O O . PRO A 1 498 ? 10.966 -9.502 -11.114 1.00 96.88 498 PRO A O 1
ATOM 3854 N N . PHE A 1 499 ? 8.933 -8.762 -10.485 1.00 97.31 499 PHE A N 1
ATOM 3855 C CA . PHE A 1 499 ? 9.384 -7.504 -9.890 1.00 97.31 499 PHE A CA 1
ATOM 3856 C C . PHE A 1 499 ? 8.511 -7.100 -8.701 1.00 97.31 499 PHE A C 1
ATOM 3858 O O . PHE A 1 499 ? 7.374 -7.557 -8.555 1.00 97.31 499 PHE A O 1
ATOM 3865 N N . ILE A 1 500 ? 9.044 -6.213 -7.866 1.00 96.50 500 ILE A N 1
ATOM 3866 C CA . ILE A 1 500 ? 8.314 -5.551 -6.782 1.00 96.50 500 ILE A CA 1
ATOM 3867 C C . ILE A 1 500 ? 8.156 -4.091 -7.181 1.00 96.50 500 ILE A C 1
ATOM 3869 O O . ILE A 1 500 ? 9.092 -3.496 -7.708 1.00 96.50 500 ILE A O 1
ATOM 3873 N N . ALA A 1 501 ? 6.997 -3.495 -6.945 1.00 95.94 501 ALA A N 1
ATOM 3874 C CA . ALA A 1 501 ? 6.814 -2.067 -7.146 1.00 95.94 501 ALA A CA 1
ATOM 3875 C C . ALA A 1 501 ? 6.087 -1.426 -5.968 1.00 95.94 501 ALA A C 1
ATOM 3877 O O . ALA A 1 501 ? 5.262 -2.050 -5.304 1.00 95.94 501 ALA A O 1
ATOM 3878 N N . GLN A 1 502 ? 6.406 -0.165 -5.711 1.00 94.88 502 GLN A N 1
ATOM 3879 C CA . GLN A 1 502 ? 5.827 0.637 -4.647 1.00 94.88 502 GLN A CA 1
ATOM 3880 C C . GLN A 1 502 ? 5.322 1.963 -5.208 1.00 94.88 502 GLN A C 1
ATOM 3882 O O . GLN A 1 502 ? 5.984 2.602 -6.026 1.00 94.88 502 GLN A O 1
ATOM 3887 N N . ILE A 1 503 ? 4.158 2.404 -4.736 1.00 91.75 503 ILE A N 1
ATOM 3888 C CA . ILE A 1 503 ? 3.711 3.783 -4.943 1.00 91.75 503 ILE A CA 1
ATOM 3889 C C . ILE A 1 503 ? 4.225 4.592 -3.766 1.00 91.75 503 ILE A C 1
ATOM 3891 O O . ILE A 1 503 ? 3.784 4.395 -2.631 1.00 91.75 503 ILE A O 1
ATOM 3895 N N . THR A 1 504 ? 5.166 5.486 -4.046 1.00 88.12 504 THR A N 1
ATOM 3896 C CA . THR A 1 504 ? 5.934 6.208 -3.035 1.00 88.12 504 THR A CA 1
ATOM 3897 C C . THR A 1 504 ? 5.724 7.710 -3.132 1.00 88.12 504 THR A C 1
ATOM 3899 O O . THR A 1 504 ? 5.577 8.246 -4.230 1.00 88.12 504 THR A O 1
ATOM 3902 N N . ARG A 1 505 ? 5.805 8.400 -1.996 1.00 84.31 505 ARG A N 1
ATOM 3903 C CA . ARG A 1 505 ? 5.997 9.856 -1.898 1.00 84.31 505 ARG A CA 1
ATOM 3904 C C . ARG A 1 505 ? 7.027 10.104 -0.810 1.00 84.31 505 ARG A C 1
ATOM 3906 O O . ARG A 1 505 ? 6.942 9.485 0.249 1.00 84.31 505 ARG A O 1
ATOM 3913 N N . ASP A 1 506 ? 8.001 10.968 -1.066 1.00 76.88 506 ASP A N 1
ATOM 3914 C CA . ASP A 1 506 ? 9.102 11.244 -0.129 1.00 76.88 506 ASP A CA 1
ATOM 3915 C C . ASP A 1 506 ? 9.881 9.986 0.295 1.00 76.88 506 ASP A C 1
ATOM 3917 O O . ASP A 1 506 ? 10.318 9.879 1.435 1.00 76.88 506 ASP A O 1
ATOM 3921 N N . GLY A 1 507 ? 10.004 8.992 -0.593 1.00 73.44 507 GLY A N 1
ATOM 3922 C CA . GLY A 1 507 ? 10.668 7.717 -0.282 1.00 73.44 507 GLY A CA 1
ATOM 3923 C C . GLY A 1 507 ? 9.884 6.792 0.660 1.00 73.44 507 GLY A C 1
ATOM 3924 O O . GLY A 1 507 ? 10.428 5.798 1.130 1.00 73.44 507 GLY A O 1
ATOM 3925 N N . HIS A 1 508 ? 8.611 7.090 0.938 1.00 80.19 508 HIS A N 1
ATOM 3926 C CA . HIS A 1 508 ? 7.739 6.251 1.760 1.00 80.19 508 HIS A CA 1
ATOM 3927 C C . HIS A 1 508 ? 6.647 5.602 0.914 1.00 80.19 508 HIS A C 1
ATOM 3929 O O . HIS A 1 508 ? 5.970 6.294 0.150 1.00 80.19 508 HIS A O 1
ATOM 3935 N N . ALA A 1 509 ? 6.461 4.289 1.062 1.00 86.25 509 ALA A N 1
ATOM 3936 C CA . ALA A 1 509 ? 5.463 3.534 0.316 1.00 86.25 509 ALA A CA 1
ATOM 3937 C C . ALA A 1 509 ? 4.058 3.652 0.934 1.00 86.25 509 ALA A C 1
ATOM 3939 O O . ALA A 1 509 ? 3.878 3.562 2.149 1.00 86.25 509 ALA A O 1
ATOM 3940 N N . PHE A 1 510 ? 3.048 3.803 0.077 1.00 84.94 510 PHE A N 1
ATOM 3941 C CA . PHE A 1 510 ? 1.626 3.714 0.446 1.00 84.94 510 PHE A CA 1
ATOM 3942 C C . PHE A 1 510 ? 0.977 2.438 -0.067 1.00 84.94 510 PHE A C 1
ATOM 3944 O O . PHE A 1 510 ? 0.036 1.933 0.542 1.00 84.94 510 PHE A O 1
ATOM 3951 N N . PHE A 1 511 ? 1.489 1.934 -1.185 1.00 88.38 511 PHE A N 1
ATOM 3952 C CA . PHE A 1 511 ? 1.127 0.653 -1.759 1.00 88.38 511 PHE A CA 1
ATOM 3953 C C . PHE A 1 511 ? 2.393 -0.092 -2.121 1.00 88.38 511 PHE A C 1
ATOM 3955 O O . PHE A 1 511 ? 3.352 0.521 -2.598 1.00 88.38 511 PHE A O 1
ATOM 3962 N N . GLN A 1 512 ? 2.335 -1.406 -1.985 1.00 92.44 512 GLN A N 1
ATOM 3963 C CA . GLN A 1 512 ? 3.301 -2.321 -2.559 1.00 92.44 512 GLN A CA 1
ATOM 3964 C C . GLN A 1 512 ? 2.564 -3.363 -3.383 1.00 92.44 512 GLN A C 1
ATOM 3966 O O . GLN A 1 512 ? 1.472 -3.815 -3.033 1.00 92.44 512 GLN A O 1
ATOM 3971 N N . LEU A 1 513 ? 3.187 -3.760 -4.478 1.00 93.12 513 LEU A N 1
ATOM 3972 C CA . LEU A 1 513 ? 2.781 -4.903 -5.265 1.00 93.12 513 LEU A CA 1
ATOM 3973 C C . LEU A 1 513 ? 3.997 -5.763 -5.597 1.00 93.12 513 LEU A C 1
ATOM 3975 O O . LEU A 1 513 ? 5.112 -5.259 -5.739 1.00 93.12 513 LEU A O 1
ATOM 3979 N N . ALA A 1 514 ? 3.765 -7.055 -5.767 1.00 94.50 514 ALA A N 1
ATOM 3980 C CA . ALA A 1 514 ? 4.743 -7.967 -6.334 1.00 94.50 514 ALA A CA 1
ATOM 3981 C C . ALA A 1 514 ? 4.085 -8.728 -7.480 1.00 94.50 514 ALA A C 1
ATOM 3983 O O . ALA A 1 514 ? 3.024 -9.321 -7.292 1.00 94.50 514 ALA A O 1
ATOM 3984 N N . ILE A 1 515 ? 4.710 -8.707 -8.655 1.00 95.75 515 ILE A N 1
ATOM 3985 C CA . ILE A 1 515 ? 4.265 -9.466 -9.827 1.00 95.75 515 ILE A CA 1
ATOM 3986 C C . ILE A 1 515 ? 5.169 -10.674 -9.946 1.00 95.75 515 ILE A C 1
ATOM 3988 O O . ILE A 1 515 ? 6.371 -10.528 -10.157 1.00 95.75 515 ILE A O 1
ATOM 3992 N N . LYS A 1 516 ? 4.603 -11.865 -9.763 1.00 94.31 516 LYS A N 1
ATOM 3993 C CA . LYS A 1 516 ? 5.349 -13.130 -9.695 1.00 94.31 516 LYS A CA 1
ATOM 3994 C C . LYS A 1 516 ? 4.808 -14.168 -10.675 1.00 94.31 516 LYS A C 1
ATOM 3996 O O . LYS A 1 516 ? 5.575 -14.970 -11.200 1.00 94.31 516 LYS A O 1
ATOM 4001 N N . ASN A 1 517 ? 3.513 -14.143 -10.961 1.00 92.56 517 ASN A N 1
ATOM 4002 C CA . ASN A 1 517 ? 2.820 -15.084 -11.840 1.00 92.56 517 ASN A CA 1
ATOM 4003 C C . ASN A 1 517 ? 1.948 -14.336 -12.871 1.00 92.56 517 ASN A C 1
ATOM 4005 O O . ASN A 1 517 ? 2.094 -13.132 -13.064 1.00 92.56 517 ASN A O 1
ATOM 4009 N N . GLU A 1 518 ? 1.067 -15.061 -13.558 1.00 92.38 518 GLU A N 1
ATOM 4010 C CA . GLU A 1 518 ? 0.152 -14.508 -14.566 1.00 92.38 518 GLU A CA 1
ATOM 4011 C C . GLU A 1 518 ? -1.024 -13.706 -13.999 1.00 92.38 518 GLU A C 1
ATOM 4013 O O . GLU A 1 518 ? -1.726 -13.027 -14.750 1.00 92.38 518 GLU A O 1
ATOM 4018 N N . GLU A 1 519 ? -1.253 -13.786 -12.688 1.00 90.88 519 GLU A N 1
ATOM 4019 C CA . GLU A 1 519 ? -2.384 -13.143 -12.038 1.00 90.88 519 GLU A CA 1
ATOM 4020 C C . GLU A 1 519 ? -2.287 -11.623 -12.162 1.00 90.88 519 GLU A C 1
ATOM 4022 O O . GLU A 1 519 ? -1.265 -11.007 -11.860 1.00 90.88 519 GLU A O 1
ATOM 4027 N N . GLY A 1 520 ? -3.372 -11.024 -12.647 1.00 86.94 520 GLY A N 1
ATOM 4028 C CA . GLY A 1 520 ? -3.476 -9.594 -12.896 1.00 86.94 520 GLY A CA 1
ATOM 4029 C C . GLY A 1 520 ? -2.653 -9.069 -14.069 1.00 86.94 520 GLY A C 1
ATOM 4030 O O . GLY A 1 520 ? -2.694 -7.867 -14.318 1.00 86.94 520 GLY A O 1
ATOM 4031 N N . LEU A 1 521 ? -1.957 -9.911 -14.839 1.00 92.94 521 LEU A N 1
ATOM 4032 C CA . LEU A 1 521 ? -1.448 -9.493 -16.147 1.00 92.94 521 LEU A CA 1
ATOM 4033 C C . LEU A 1 521 ? -2.624 -9.331 -17.110 1.00 92.94 521 LEU A C 1
ATOM 4035 O O . LEU A 1 521 ? -3.432 -10.245 -17.285 1.00 92.94 521 LEU A O 1
ATOM 4039 N N . VAL A 1 522 ? -2.711 -8.181 -17.779 1.00 87.94 522 VAL A N 1
ATOM 4040 C CA . VAL A 1 522 ? -3.748 -7.976 -18.796 1.00 87.94 522 VAL A CA 1
ATOM 4041 C C . VAL A 1 522 ? -3.409 -8.817 -20.025 1.00 87.94 522 VAL A C 1
ATOM 4043 O O . VAL A 1 522 ? -2.462 -8.528 -20.764 1.00 87.94 522 VAL A O 1
ATOM 4046 N N . GLN A 1 523 ? -4.206 -9.861 -20.231 1.00 84.06 523 GLN A N 1
ATOM 4047 C CA . GLN A 1 523 ? -4.216 -10.686 -21.435 1.00 84.06 523 GLN A CA 1
ATOM 4048 C C . GLN A 1 523 ? -5.286 -10.138 -22.393 1.00 84.06 523 GLN A C 1
ATOM 4050 O O . GLN A 1 523 ? -6.222 -9.471 -21.961 1.00 84.06 523 GLN A O 1
ATOM 4055 N N . ARG A 1 524 ? -5.077 -10.321 -23.698 1.00 68.56 524 ARG A N 1
ATOM 4056 C CA . ARG A 1 524 ? -5.849 -9.661 -24.762 1.00 68.56 524 ARG A CA 1
ATOM 4057 C C . ARG A 1 524 ? -7.350 -9.943 -24.716 1.00 68.56 524 ARG A C 1
ATOM 4059 O O . ARG A 1 524 ? -7.707 -11.120 -24.502 1.00 68.56 524 ARG A O 1
#

Sequence (524 aa):
MSASILEGDNRILLAKELTQAVALVTASVLLGSKYFVSYFPSISKEALLLAPASTSIGHYVFESIWKSPPKDETLIRVICNTTLVASGLLFIGWMTQSSTLSLIKLGLIELAILSGIDQVKPKQWEKLLLWIPGFSSQPQGPSSSSVRKPVPPEIENASFIPSDLAKIKIAVQKLEQELAKSRDPNISYVQSAMSLFLLLGMLLRAMPSDEVPPFIKKLGLEGMSEEQIHKGLNQILKDLSGDNPKIVIANAIAAKAGKVEESFESVIQGVYGAELLPADVDKINAWVSDKTDKLIPKLFDDFASDNCALINTTLFEGKWEDPFDDATNGKFTTFSGAEVNAQIMKKVSDFVYFKGDDFAMLQIPYHTSGDSTRPFAYTIFLPDDPKAIGELEKKLTPDFIQDCHAKAKMTEGIQLYLPKLDLKTDMKDLKKTLEDLGYPIPKVLSRFNGDPLTEIGQKCYLKCDEKGTKAAAASYAMTKESACFPPPPEITFDARKPFIAQITRDGHAFFQLAIKNEEGLVQR

InterPro domains:
  IPR000215 Serpin family [PTHR11461] (182-503)
  IPR023796 Serpin domain [PF00079] (175-506)
  IPR023796 Serpin domain [SM00093] (173-516)
  IPR036186 Serpin superfamily [SSF56574] (174-506)
  IPR042178 Serpin superfamily, domain 1 [G3DSA:3.30.497.10] (175-465)
  IPR042185 Serpin superfamily, domain 2 [G3DSA:2.30.39.10] (321-506)

=== Feature glossary ===
Key to the feature types in this record:

pLDDT. pLDDT is the predicted lDDT-Cα score: AlphaFold's confidence that the local environment of each residue (all inter-atomic distances within 15 Å) is correctly placed. It is a per-residue number between 0 and 100, with higher meaning more reliable.

Radius of gyration, Cα contacts, bounding box. The geometric summary reports three shape descriptors. Rg (radius of gyration) measures how spread out the Cα atoms are about their centre of mass; compact globular proteins have small Rg, elongated or unfolded ones large. Cα contacts (<8 Å, |i−j|>4) count long-range residue pairs in spatial proximity — high for tightly packed folds, near zero for rods or random coil. The bounding-box extents give the protein's footprint along x, y, z in Å.

Backbone torsions (φ/ψ). Backbone dihedral angles. Every residue except chain termini has a φ (preceding-C → N → Cα → C) and a ψ (N → Cα → C → next-N). They are reported in degrees following the IUPAC sign convention. Secondary structure is essentially a statement about which (φ, ψ) basin each residue occupies.

Contact-map, Ramachandran, and PAE plots. Plot images: a contact map (which residues are close in 3D, as an N×N binary image), a Ramachandran scatter (backbone torsion angles, revealing secondary-structure composition at a glance), and — for AlphaFold structures — a PAE heatmap (pairwise prediction confidence).

Predicted aligned error. Predicted Aligned Error (PAE) is an AlphaFold confidence matrix: entry (i, j) is the expected error in the position of residue j, in ångströms, when the prediction is superimposed on the true structure at residue i. Low PAE within a block of residues means that block is internally rigid and well-predicted; high PAE between two blocks means their relative placement is uncertain even if each block individually is confident.

Secondary structure (3-state, P-SEA). Three-state secondary structure (P-SEA) collapses the eight DSSP classes into helix (a), strand (b), and coil (c). P-SEA assigns these from Cα geometry alone — distances and angles — without requiring backbone oxygens, so it works on any Cα trace.

Solvent-accessible surface area. Solvent-accessible surface area (SASA) is the area in Å² traced out by the centre of a 1.4 Å probe sphere (a water molecule) rolled over the protein's van der Waals surface (Shrake–Rupley / Lee–Richards construction). Buried residues have near-zero SASA; fully exposed residues can exceed 200 Å². The total SASA scales roughly with the number of surface residues.

Foldseek 3Di. The Foldseek 3Di string encodes local tertiary geometry as a 20-letter alphabet — one character per residue — derived from the relative positions of nearby Cα atoms. Unlike the amino-acid sequence, 3Di is a direct function of the 3D structure, so two proteins with the same fold have similar 3Di strings even at low sequence identity.

B-factor. For experimental (PDB) structures, the B-factor (temperature factor) quantifies the positional spread of each atom in the crystal — a combination of thermal vibration and static disorder — in units of Å². High B-factors mark flexible loops or poorly resolved regions; low B-factors mark the rigid, well-ordered core.

mmCIF coordinates. The mmCIF block holds the 3D Cartesian coordinates of each backbone atom (N, Cα, C, O) in ångströms. mmCIF is the PDB's canonical archive format — a tagged-loop text representation of the atomic model.

InterPro / GO / CATH / organism. Functional annotations link the protein to curated databases. InterPro entries identify conserved domains and families by matching the sequence against member-database signatures (Pfam, PROSITE, CDD, …). Gene Ontology (GO) terms describe molecular function, biological process, and cellular component in a controlled vocabulary. CATH places the structure in a hierarchical fold classification (Class/Architecture/Topology/Homologous-superfamily). The organism is the source species.

Rendered structure images. Structure images are PyMOL renders from six orthogonal camera directions. Cartoon representation draws helices as coils and strands as arrows; sticks shows the backbone as bonds; surface shows the solvent-excluded envelope. Rainbow coloring maps sequence position to hue (blue→red, N→C); chain coloring assigns a distinct color per polypeptide.

Sequence. This is the polypeptide sequence — one letter per residue, N-terminus first. Length ranges from a few dozen residues for small domains to over a thousand for large multi-domain proteins.

Secondary structure (8-state, DSSP). The SS8 string is DSSP's per-residue secondary-structure call. α-helix (H) means an i→i+4 H-bond ladder; β-strand (E) means the residue participates in a β-sheet; 3₁₀ (G) and π (I) are tighter and wider helices; T/S are turns/bends; '-' is loop.

Nearest PDB structures. Structural nearest neighbors (via Foldseek easy-search vs the PDB). Reported per hit: target PDB id, E-value, and alignment TM-score. A TM-score above ~0.5 is the conventional threshold for 'same fold'.